Protein AF-A0A3D1TX60-F1 (afdb_monomer)

Sequence (390 aa):
MIEERLTDELNRLFPRTTAQPDWLDVRQRAGHGGRRKTRWVGVAAAVGALAVGVLGLWPSRSSFTDQALAAIGRGRWIEVEVSTAAPTLVIDIATRRSRAVPSKTAVAYDSEEQLGYSWTPGRRDVVAGTGPEPALAGFISGYRAALAQGSSYIVGHVTVRQHVATLLRFRQGAQMYQEVAVDDRTHRPLWFRMVTTTGPGRRFNVLRIATTAFKPKIPRPLPASAYISGKETTLKSVHRSAIAAGVGGTAVWLGDEFHGLTLRAAEIDRVTKVRLRGFVPLAHGRGAELRYGGAGGWLDISEETRPYAYEFFAYPGRPVTGFDAVTPIPEVGQFLLSCSTCGGGSAPQFHPIWEAQMRAHGLFVRIRSWSRTRVIAAAEHLRLLLSSTP

Structure (mmCIF, N/CA/C/O backbone):
data_AF-A0A3D1TX60-F1
#
_entry.id   AF-A0A3D1TX60-F1
#
loop_
_atom_site.group_PDB
_atom_site.id
_atom_site.type_symbol
_atom_site.label_atom_id
_atom_site.label_alt_id
_atom_site.label_comp_id
_atom_site.label_asym_id
_atom_site.label_entity_id
_atom_site.label_seq_id
_atom_site.pdbx_PDB_ins_code
_atom_site.Cartn_x
_atom_site.Cartn_y
_atom_site.Cartn_z
_atom_site.occupancy
_atom_site.B_iso_or_equiv
_atom_site.auth_seq_id
_atom_site.auth_comp_id
_atom_site.auth_asym_id
_atom_site.auth_atom_id
_atom_site.pdbx_PDB_model_num
ATOM 1 N N . MET A 1 1 ? -29.793 6.272 -13.798 1.00 49.41 1 MET A N 1
ATOM 2 C CA . MET A 1 1 ? -30.454 4.946 -13.731 1.00 49.41 1 MET A CA 1
ATOM 3 C C . MET A 1 1 ? -29.989 4.089 -12.547 1.00 49.41 1 MET A C 1
ATOM 5 O O . MET A 1 1 ? -30.849 3.607 -11.831 1.00 49.41 1 MET A O 1
ATOM 9 N N . ILE A 1 2 ? -28.684 3.883 -12.292 1.00 38.53 2 ILE A N 1
ATOM 10 C CA . ILE A 1 2 ? -28.223 3.096 -11.118 1.00 38.53 2 ILE A CA 1
ATOM 11 C C . ILE A 1 2 ? -28.329 3.894 -9.806 1.00 38.53 2 ILE A C 1
ATOM 13 O O . ILE A 1 2 ? -28.815 3.352 -8.822 1.00 38.53 2 ILE A O 1
ATOM 17 N N . GLU A 1 3 ? -27.936 5.172 -9.794 1.00 40.16 3 GLU A N 1
ATOM 18 C CA . GLU A 1 3 ? -28.022 6.032 -8.594 1.00 40.16 3 GLU A CA 1
ATOM 19 C C . GLU A 1 3 ? -29.458 6.269 -8.121 1.00 40.16 3 GLU A C 1
ATOM 21 O O . GLU A 1 3 ? -29.730 6.231 -6.927 1.00 40.16 3 GLU A O 1
ATOM 26 N N . GLU A 1 4 ? -30.382 6.456 -9.059 1.00 49.97 4 GLU A N 1
ATOM 27 C CA . GLU A 1 4 ? -31.805 6.687 -8.789 1.00 49.97 4 GLU A CA 1
ATOM 28 C C . GLU A 1 4 ? -32.438 5.450 -8.133 1.00 49.97 4 GLU A C 1
ATOM 30 O O . GLU A 1 4 ? -33.047 5.537 -7.074 1.00 49.97 4 GLU A O 1
ATOM 35 N N . ARG A 1 5 ? -32.130 4.259 -8.663 1.00 51.53 5 ARG A N 1
ATOM 36 C CA . ARG A 1 5 ? -32.589 2.977 -8.110 1.00 51.53 5 ARG A CA 1
ATOM 37 C C . ARG A 1 5 ? -31.924 2.624 -6.774 1.00 51.53 5 ARG A C 1
ATOM 39 O O . ARG A 1 5 ? -32.529 1.947 -5.951 1.00 51.53 5 ARG A O 1
ATOM 46 N N . LEU A 1 6 ? -30.679 3.064 -6.566 1.00 45.22 6 LEU A N 1
ATOM 47 C CA . LEU A 1 6 ? -29.969 2.929 -5.292 1.00 45.22 6 LEU A CA 1
ATOM 48 C C . LEU A 1 6 ? -30.608 3.826 -4.224 1.00 45.22 6 LEU A C 1
ATOM 50 O O . LEU A 1 6 ? -30.797 3.393 -3.093 1.00 45.22 6 LEU A O 1
ATOM 54 N N . THR A 1 7 ? -30.956 5.055 -4.603 1.00 52.69 7 THR A N 1
ATOM 55 C CA . THR A 1 7 ? -31.605 6.037 -3.729 1.00 52.69 7 THR A CA 1
ATOM 56 C C . THR A 1 7 ? -33.004 5.579 -3.328 1.00 52.69 7 THR A C 1
ATOM 58 O O . THR A 1 7 ? -33.313 5.589 -2.140 1.00 52.69 7 THR A O 1
ATOM 61 N N . ASP A 1 8 ? -33.810 5.087 -4.272 1.00 63.94 8 ASP A N 1
ATOM 62 C CA . ASP A 1 8 ? -35.155 4.568 -3.991 1.00 63.94 8 ASP A CA 1
ATOM 63 C C . ASP A 1 8 ? -35.135 3.368 -3.043 1.00 63.94 8 ASP A C 1
ATOM 65 O O . ASP A 1 8 ? -35.929 3.301 -2.106 1.00 63.94 8 ASP A O 1
ATOM 69 N N . GLU A 1 9 ? -34.200 2.434 -3.233 1.00 59.84 9 GLU A N 1
ATOM 70 C CA . GLU A 1 9 ? -34.123 1.246 -2.384 1.00 59.84 9 GLU A CA 1
ATOM 71 C C . GLU A 1 9 ? -33.564 1.568 -0.991 1.00 59.84 9 GLU A C 1
ATOM 73 O O . GLU A 1 9 ? -34.022 1.007 0.005 1.00 59.84 9 GLU A O 1
ATOM 78 N N . LEU A 1 10 ? -32.638 2.530 -0.893 1.00 49.19 10 LEU A N 1
ATOM 79 C CA . LEU A 1 10 ? -32.199 3.077 0.391 1.00 49.19 10 LEU A CA 1
ATOM 80 C C . LEU A 1 10 ? -33.339 3.811 1.110 1.00 49.19 10 LEU A C 1
ATOM 82 O O . LEU A 1 10 ? -33.499 3.621 2.310 1.00 49.19 10 LEU A O 1
ATOM 86 N N . ASN A 1 11 ? -34.166 4.577 0.397 1.00 57.78 11 ASN A N 1
ATOM 87 C CA . ASN A 1 11 ? -35.322 5.274 0.969 1.00 57.78 11 ASN A CA 1
ATOM 88 C C . ASN A 1 11 ? -36.444 4.309 1.384 1.00 57.78 11 ASN A C 1
ATOM 90 O O . ASN A 1 11 ? -37.101 4.537 2.396 1.00 57.78 11 ASN A O 1
ATOM 94 N N . ARG A 1 12 ? -36.649 3.212 0.641 1.00 71.88 12 ARG A N 1
ATOM 95 C CA . ARG A 1 12 ? -37.610 2.151 0.986 1.00 71.88 12 ARG A CA 1
ATOM 96 C C . ARG A 1 12 ? -37.201 1.402 2.250 1.00 71.88 12 ARG A C 1
ATOM 98 O O . ARG A 1 12 ? -38.050 1.079 3.075 1.00 71.88 12 ARG A O 1
ATOM 105 N N . LEU A 1 13 ? -35.910 1.101 2.381 1.00 47.25 13 LEU A N 1
ATOM 106 C CA . LEU A 1 13 ? -35.360 0.390 3.535 1.00 47.25 13 LEU A CA 1
ATOM 107 C C . LEU A 1 13 ? -35.167 1.311 4.752 1.00 47.25 13 LEU A C 1
ATOM 109 O O . LEU A 1 13 ? -35.216 0.825 5.880 1.00 47.25 13 LEU A O 1
ATOM 113 N N . PHE A 1 14 ? -34.979 2.618 4.528 1.00 43.09 14 PHE A N 1
ATOM 114 C CA . PHE A 1 14 ? -34.674 3.618 5.555 1.00 43.09 14 PHE A CA 1
ATOM 115 C C . PHE A 1 14 ? -35.350 4.971 5.234 1.00 43.09 14 PHE A C 1
ATOM 117 O O . PHE A 1 14 ? -34.676 5.902 4.778 1.00 43.09 14 PHE A O 1
ATOM 124 N N . PRO A 1 15 ? -36.674 5.118 5.441 1.00 46.31 15 PRO A N 1
ATOM 125 C CA . PRO A 1 15 ? -37.386 6.342 5.086 1.00 46.31 15 PRO A CA 1
ATOM 126 C C . PRO A 1 15 ? -36.877 7.525 5.918 1.00 46.31 15 PRO A C 1
ATOM 128 O O . PRO A 1 15 ? -37.074 7.591 7.131 1.00 46.31 15 PRO A O 1
ATOM 131 N N . ARG A 1 16 ? -36.198 8.470 5.259 1.00 43.03 16 ARG A N 1
ATOM 132 C CA . ARG A 1 16 ? -35.749 9.730 5.864 1.00 43.03 16 ARG A CA 1
ATOM 133 C C . ARG A 1 16 ? -36.830 10.797 5.724 1.00 43.03 16 ARG A C 1
ATOM 135 O O . ARG A 1 16 ? -37.268 11.096 4.618 1.00 43.03 16 ARG A O 1
ATOM 142 N N . THR A 1 17 ? -37.199 11.436 6.827 1.00 54.81 17 THR A N 1
ATOM 143 C CA . THR A 1 17 ? -37.969 12.685 6.838 1.00 54.81 17 THR A CA 1
ATOM 144 C C . THR A 1 17 ? -37.021 13.861 6.614 1.00 54.81 17 THR A C 1
ATOM 146 O O . THR A 1 17 ? -36.320 14.262 7.536 1.00 54.81 17 THR A O 1
ATOM 149 N N . THR A 1 18 ? -36.992 14.440 5.411 1.00 46.69 18 THR A N 1
ATOM 150 C CA . THR A 1 18 ? -36.389 15.768 5.177 1.00 46.69 18 THR A CA 1
ATOM 151 C C . THR A 1 18 ? -36.983 16.440 3.941 1.00 46.69 18 THR A C 1
ATOM 153 O O . THR A 1 18 ? -37.036 15.828 2.878 1.00 46.69 18 THR A O 1
ATOM 156 N N . ALA A 1 19 ? -37.355 17.718 4.069 1.00 44.81 19 ALA A N 1
ATOM 157 C CA . ALA A 1 19 ? -37.564 18.621 2.939 1.00 44.81 19 ALA A CA 1
ATOM 158 C C . ALA A 1 19 ? -36.234 18.834 2.186 1.00 44.81 19 ALA A C 1
ATOM 160 O O . ALA A 1 19 ? -35.201 19.071 2.817 1.00 44.81 19 ALA A O 1
ATOM 161 N N . GLN A 1 20 ? -36.256 18.725 0.852 1.00 34.94 20 GLN A N 1
ATOM 162 C CA . GLN A 1 20 ? -35.093 18.866 -0.037 1.00 34.94 20 GLN A CA 1
ATOM 163 C C . GLN A 1 20 ? -35.188 20.156 -0.886 1.00 34.94 20 GLN A C 1
ATOM 165 O O . GLN A 1 20 ? -36.302 20.571 -1.205 1.00 34.94 20 GLN A O 1
ATOM 170 N N . PRO A 1 21 ? -34.057 20.778 -1.282 1.00 44.22 21 PRO A N 1
ATOM 171 C CA . PRO A 1 21 ? -34.028 21.971 -2.132 1.00 44.22 21 PRO A CA 1
ATOM 172 C C . PRO A 1 21 ? -34.217 21.656 -3.626 1.00 44.22 21 PRO A C 1
ATOM 174 O O . PRO A 1 21 ? -33.964 20.538 -4.077 1.00 44.22 21 PRO A O 1
ATOM 177 N N . ASP A 1 22 ? -34.623 22.679 -4.383 1.00 61.81 22 ASP A N 1
ATOM 178 C CA . ASP A 1 22 ? -35.027 22.606 -5.791 1.00 61.81 22 ASP A CA 1
ATOM 179 C C . ASP A 1 22 ? -33.840 22.529 -6.776 1.00 61.81 22 ASP A C 1
ATOM 181 O O . ASP A 1 22 ? -33.067 23.470 -6.969 1.00 61.81 22 ASP A O 1
ATOM 185 N N . TRP A 1 23 ? -33.726 21.378 -7.437 1.00 48.12 23 TRP A N 1
ATOM 186 C CA . TRP A 1 23 ? -32.684 21.039 -8.407 1.00 48.12 23 TRP A CA 1
ATOM 187 C C . TRP A 1 23 ? -32.897 21.643 -9.807 1.00 48.12 23 TRP A C 1
ATOM 189 O O . TRP A 1 23 ? -31.991 21.559 -10.646 1.00 48.12 23 TRP A O 1
ATOM 199 N N . LEU A 1 24 ? -34.050 22.266 -10.082 1.00 52.69 24 LEU A N 1
ATOM 200 C CA . LEU A 1 24 ? -34.294 22.961 -11.353 1.00 52.69 24 LEU A CA 1
ATOM 201 C C . LEU A 1 24 ? -33.390 24.188 -11.520 1.00 52.69 24 LEU A C 1
ATOM 203 O O . LEU A 1 24 ? -32.867 24.414 -12.614 1.00 52.69 24 LEU A O 1
ATOM 207 N N . ASP A 1 25 ? -33.125 24.911 -10.433 1.00 51.34 25 ASP A N 1
ATOM 208 C CA . ASP A 1 25 ? -32.293 26.120 -10.443 1.00 51.34 25 ASP A CA 1
ATOM 209 C C . ASP A 1 25 ? -30.806 25.806 -10.721 1.00 51.34 25 ASP A C 1
ATOM 211 O O . ASP A 1 25 ? -30.090 26.543 -11.402 1.00 51.34 25 ASP A O 1
ATOM 215 N N . VAL A 1 26 ? -30.342 24.628 -10.292 1.00 48.81 26 VAL A N 1
ATOM 216 C CA . VAL A 1 26 ? -28.970 24.157 -10.549 1.00 48.81 26 VAL A CA 1
ATOM 217 C C . VAL A 1 26 ? -28.769 23.792 -12.026 1.00 48.81 26 VAL A C 1
ATOM 219 O O . VAL A 1 26 ? -27.695 24.024 -12.586 1.00 48.81 26 VAL A O 1
ATOM 222 N N . ARG A 1 27 ? -29.800 23.262 -12.700 1.00 47.72 27 ARG A N 1
ATOM 223 C CA . ARG A 1 27 ? -29.710 22.853 -14.114 1.00 47.72 27 ARG A CA 1
ATOM 224 C C . ARG A 1 27 ? -29.672 24.026 -15.087 1.00 47.72 27 ARG A C 1
ATOM 226 O O . ARG A 1 27 ? -29.014 23.918 -16.121 1.00 47.72 27 ARG A O 1
ATOM 233 N N . GLN A 1 28 ? -30.327 25.141 -14.773 1.00 52.56 28 GLN A N 1
ATOM 234 C CA . GLN A 1 28 ? -30.367 26.292 -15.681 1.00 52.56 28 GLN A CA 1
ATOM 235 C C . GLN A 1 28 ? -29.011 27.005 -15.803 1.00 52.56 28 GLN A C 1
ATOM 237 O O . GLN A 1 28 ? -28.699 27.556 -16.857 1.00 52.56 28 GLN A O 1
ATOM 242 N N . ARG A 1 29 ? -28.145 26.916 -14.785 1.00 48.53 29 ARG A N 1
ATOM 243 C CA . ARG A 1 29 ? -26.836 27.596 -14.782 1.00 48.53 29 ARG A CA 1
ATOM 244 C C . ARG A 1 29 ? -25.736 26.869 -15.565 1.00 48.53 29 ARG A C 1
ATOM 246 O O . ARG A 1 29 ? -24.713 27.472 -15.866 1.00 48.53 29 ARG A O 1
ATOM 253 N N . ALA A 1 30 ? -25.933 25.602 -15.934 1.00 45.53 30 ALA A N 1
ATOM 254 C CA . ALA A 1 30 ? -24.904 24.788 -16.594 1.00 45.53 30 ALA A CA 1
ATOM 255 C C . ALA A 1 30 ? -24.990 24.773 -18.139 1.00 45.53 30 ALA A C 1
ATOM 257 O O . ALA A 1 30 ? -24.188 24.112 -18.795 1.00 45.53 30 ALA A O 1
ATOM 258 N N . GLY A 1 31 ? -25.964 25.468 -18.738 1.00 39.09 31 GLY A N 1
ATOM 259 C CA . GLY A 1 31 ? -26.365 25.240 -20.130 1.00 39.09 31 GLY A CA 1
ATOM 260 C C . GLY A 1 31 ? -25.805 26.165 -21.216 1.00 39.09 31 GLY A C 1
ATOM 261 O O . GLY A 1 31 ? -26.221 25.999 -22.361 1.00 39.09 31 GLY A O 1
ATOM 262 N N . HIS A 1 32 ? -24.951 27.159 -20.946 1.00 44.47 32 HIS A N 1
ATOM 263 C CA . HIS A 1 32 ? -24.552 28.148 -21.971 1.00 44.47 32 HIS A CA 1
ATOM 264 C C . HIS A 1 32 ? -23.027 28.312 -22.090 1.00 44.47 32 HIS A C 1
ATOM 266 O O . HIS A 1 32 ? -22.389 28.924 -21.242 1.00 44.47 32 HIS A O 1
ATOM 272 N N . GLY A 1 33 ? -22.448 27.791 -23.184 1.00 35.88 33 GLY A N 1
ATOM 273 C CA . GLY A 1 33 ? -21.010 27.893 -23.473 1.00 35.88 33 GLY A CA 1
ATOM 274 C C . GLY A 1 33 ? -20.575 27.424 -24.874 1.00 35.88 33 GLY A C 1
ATOM 275 O O . GLY A 1 33 ? -19.874 26.432 -25.001 1.00 35.88 33 GLY A O 1
ATOM 276 N N . GLY A 1 34 ? -21.015 28.138 -25.918 1.00 35.62 34 GLY A N 1
ATOM 277 C CA . GLY A 1 34 ? -20.266 28.485 -27.147 1.00 35.62 34 GLY A CA 1
ATOM 278 C C . GLY A 1 34 ? -19.514 27.432 -27.990 1.00 35.62 34 GLY A C 1
ATOM 279 O O . GLY A 1 34 ? -18.376 27.074 -27.708 1.00 35.62 34 GLY A O 1
ATOM 280 N N . ARG A 1 35 ? -20.072 27.113 -29.170 1.00 42.22 35 ARG A N 1
ATOM 281 C CA . ARG A 1 35 ? -19.381 26.538 -30.349 1.00 42.22 35 ARG A CA 1
ATOM 282 C C . ARG A 1 35 ? -18.353 27.522 -30.945 1.00 42.22 35 ARG A C 1
ATOM 284 O O . ARG A 1 35 ? -18.724 28.642 -31.285 1.00 42.22 35 ARG A O 1
ATOM 291 N N . ARG A 1 36 ? -17.138 27.059 -31.271 1.00 38.28 36 ARG A N 1
ATOM 292 C CA . ARG A 1 36 ? -16.284 27.671 -32.314 1.00 38.28 36 ARG A CA 1
ATOM 293 C C . ARG A 1 36 ? -15.752 26.593 -33.265 1.00 38.28 36 ARG A C 1
ATOM 295 O O . ARG A 1 36 ? -15.108 25.643 -32.840 1.00 38.28 36 ARG A O 1
ATOM 302 N N . LYS A 1 37 ? -16.078 26.741 -34.554 1.00 44.62 37 LYS A N 1
ATOM 303 C CA . LYS A 1 37 ? -15.535 25.972 -35.683 1.00 44.62 37 LYS A CA 1
ATOM 304 C C . LYS A 1 37 ? -14.324 26.718 -36.243 1.00 44.62 37 LYS A C 1
ATOM 306 O O . LYS A 1 37 ? -14.440 27.918 -36.471 1.00 44.62 37 LYS A O 1
ATOM 311 N N . THR A 1 38 ? -13.268 26.002 -36.613 1.00 35.53 38 THR A N 1
ATOM 312 C CA . THR A 1 38 ? -12.289 26.473 -37.604 1.00 35.53 38 THR A CA 1
ATOM 313 C C . THR A 1 38 ? -11.734 25.287 -38.395 1.00 35.53 38 THR A C 1
ATOM 315 O O . THR A 1 38 ? -11.336 24.274 -37.831 1.00 35.53 38 THR A O 1
ATOM 318 N N . ARG A 1 39 ? -11.794 25.422 -39.725 1.00 42.75 39 ARG A N 1
ATOM 319 C CA . ARG A 1 39 ? -11.274 24.533 -40.778 1.00 42.75 39 ARG A CA 1
ATOM 320 C C . ARG A 1 39 ? -9.879 25.006 -41.199 1.00 42.75 39 ARG A C 1
ATOM 322 O O . ARG A 1 39 ? -9.751 26.213 -41.327 1.00 42.75 39 ARG A O 1
ATOM 329 N N . TRP A 1 40 ? -8.959 24.094 -41.532 1.00 34.53 40 TRP A N 1
ATOM 330 C CA . TRP A 1 40 ? -7.805 24.240 -42.459 1.00 34.53 40 TRP A CA 1
ATOM 331 C C . TRP A 1 40 ? -7.407 22.796 -42.881 1.00 34.53 40 TRP A C 1
ATOM 333 O O . TRP A 1 40 ? -7.256 21.958 -41.998 1.00 34.53 40 TRP A O 1
ATOM 343 N N . VAL A 1 41 ? -7.589 22.323 -44.131 1.00 37.97 41 VAL A N 1
ATOM 344 C CA . VAL A 1 41 ? -6.694 22.385 -45.328 1.00 37.97 41 VAL A CA 1
ATOM 345 C C . VAL A 1 41 ? -5.224 22.115 -44.944 1.00 37.97 41 VAL A C 1
ATOM 347 O O . VAL A 1 41 ? -4.698 22.862 -44.137 1.00 37.97 41 VAL A O 1
ATOM 350 N N . GLY A 1 42 ? -4.465 21.104 -45.388 1.00 40.19 42 GLY A N 1
ATOM 351 C CA . GLY A 1 42 ? -4.524 20.200 -46.538 1.00 40.19 42 GLY A CA 1
ATOM 352 C C . GLY A 1 42 ? -3.328 20.468 -47.466 1.00 40.19 42 GLY A C 1
ATOM 353 O O . GLY A 1 42 ? -3.469 21.327 -48.322 1.00 40.19 42 GLY A O 1
ATOM 354 N N . VAL A 1 43 ? -2.190 19.763 -47.321 1.00 36.94 43 VAL A N 1
ATOM 355 C CA . VAL A 1 43 ? -1.119 19.661 -48.348 1.00 36.94 43 VAL A CA 1
ATOM 356 C C . VAL A 1 43 ? -0.392 18.315 -48.226 1.00 36.94 43 VAL A C 1
ATOM 358 O O . VAL A 1 43 ? 0.077 17.946 -47.152 1.00 36.94 43 VAL A O 1
ATOM 361 N N . ALA A 1 44 ? -0.294 17.609 -49.353 1.00 42.44 44 ALA A N 1
ATOM 362 C CA . ALA A 1 44 ? 0.550 16.444 -49.590 1.00 42.44 44 ALA A CA 1
ATOM 363 C C . ALA A 1 44 ? 1.807 16.866 -50.369 1.00 42.44 44 ALA A C 1
ATOM 365 O O . ALA A 1 44 ? 1.718 17.734 -51.236 1.00 42.44 44 ALA A O 1
ATOM 366 N N . ALA A 1 45 ? 2.944 16.216 -50.119 1.00 38.69 45 ALA A N 1
ATOM 367 C CA . ALA A 1 45 ? 4.081 16.203 -51.037 1.00 38.69 45 ALA A CA 1
ATOM 368 C C . ALA A 1 45 ? 4.888 14.909 -50.850 1.00 38.69 45 ALA A C 1
ATOM 370 O O . ALA A 1 45 ? 5.259 14.551 -49.734 1.00 38.69 45 ALA A O 1
ATOM 371 N N . ALA A 1 46 ? 5.129 14.220 -51.963 1.00 44.28 46 ALA A N 1
ATOM 372 C CA . ALA A 1 46 ? 5.931 13.014 -52.094 1.00 44.28 46 ALA A CA 1
ATOM 373 C C . ALA A 1 46 ? 7.143 13.315 -52.986 1.00 44.28 46 ALA A C 1
ATOM 375 O O . ALA A 1 46 ? 6.937 13.829 -54.078 1.00 44.28 46 ALA A O 1
ATOM 376 N N . VAL A 1 47 ? 8.353 12.963 -52.539 1.00 39.91 47 VAL A N 1
ATOM 377 C CA . VAL A 1 47 ? 9.623 12.740 -53.281 1.00 39.91 47 VAL A CA 1
ATOM 378 C C . VAL A 1 47 ? 10.519 11.997 -52.262 1.00 39.91 47 VAL A C 1
ATOM 380 O O . VAL A 1 47 ? 10.506 12.384 -51.101 1.00 39.91 47 VAL A O 1
ATOM 383 N N . GLY A 1 48 ? 11.277 10.920 -52.480 1.00 39.09 48 GLY A N 1
ATOM 384 C CA . GLY A 1 48 ? 11.877 10.287 -53.653 1.00 39.09 48 GLY A CA 1
ATOM 385 C C . GLY A 1 48 ? 13.365 9.998 -53.335 1.00 39.09 48 GLY A C 1
ATOM 386 O O . GLY A 1 48 ? 14.024 10.852 -52.757 1.00 39.09 48 GLY A O 1
ATOM 387 N N . ALA 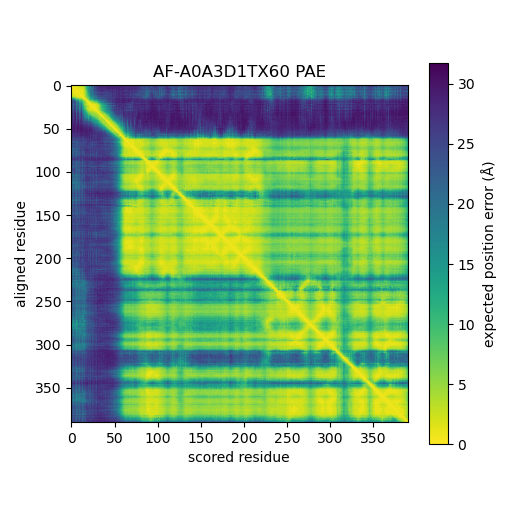A 1 49 ? 13.865 8.827 -53.758 1.00 40.06 49 ALA A N 1
ATOM 388 C CA . ALA A 1 49 ? 15.279 8.421 -53.932 1.00 40.06 49 ALA A CA 1
ATOM 389 C C . ALA A 1 49 ? 16.101 7.792 -52.767 1.00 40.06 49 ALA A C 1
ATOM 391 O O . ALA A 1 49 ? 16.556 8.445 -51.836 1.00 40.06 49 ALA A O 1
ATOM 392 N N . LEU A 1 50 ? 16.338 6.478 -52.927 1.00 44.72 50 LEU A N 1
ATOM 393 C CA . LEU A 1 50 ? 17.638 5.775 -53.000 1.00 44.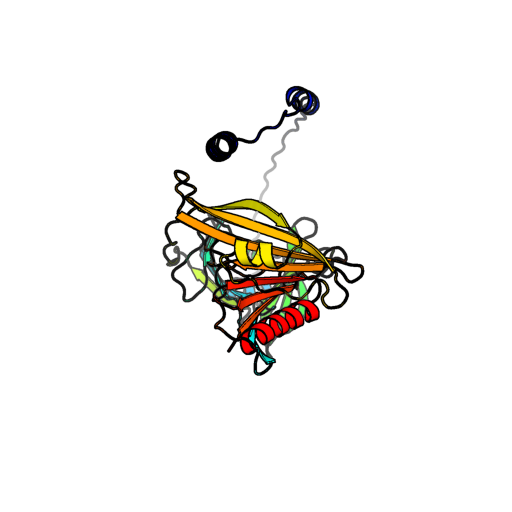72 50 LEU A CA 1
ATOM 394 C C . LEU A 1 50 ? 18.884 6.403 -52.337 1.00 44.72 50 LEU A C 1
ATOM 396 O O . LEU A 1 50 ? 19.434 7.380 -52.836 1.00 44.72 50 LEU A O 1
ATOM 400 N N . ALA A 1 51 ? 19.460 5.674 -51.372 1.00 41.31 51 ALA A N 1
ATOM 401 C CA . ALA A 1 51 ? 20.904 5.650 -51.131 1.00 41.31 51 ALA A CA 1
ATOM 402 C C . ALA A 1 51 ? 21.371 4.219 -50.803 1.00 41.31 51 ALA A C 1
ATOM 404 O O . ALA A 1 51 ? 20.923 3.589 -49.846 1.00 41.31 51 ALA A O 1
ATOM 405 N N . VAL A 1 52 ? 22.260 3.720 -51.659 1.00 46.69 52 VAL A N 1
ATOM 406 C CA . VAL A 1 52 ? 22.994 2.455 -51.578 1.00 46.69 52 VAL A CA 1
ATOM 407 C C . VAL A 1 52 ? 24.241 2.647 -50.705 1.00 46.69 52 VAL A C 1
ATOM 409 O O . VAL A 1 52 ? 24.963 3.620 -50.881 1.00 46.69 52 VAL A O 1
ATOM 412 N N . GLY A 1 53 ? 24.522 1.673 -49.834 1.00 46.78 53 GLY A N 1
ATOM 413 C CA . GLY A 1 53 ? 25.882 1.202 -49.542 1.00 46.78 53 GLY A CA 1
ATOM 414 C C . GLY A 1 53 ? 26.811 2.074 -48.690 1.00 46.78 53 GLY A C 1
ATOM 415 O O . GLY A 1 53 ? 27.718 2.706 -49.215 1.00 46.78 53 GLY A O 1
ATOM 416 N N . VAL A 1 54 ? 26.725 1.923 -47.365 1.00 47.81 54 VAL A N 1
ATOM 417 C CA . VAL A 1 54 ? 27.904 1.971 -46.482 1.00 47.81 54 VAL A CA 1
ATOM 418 C C . VAL A 1 54 ? 27.828 0.758 -45.556 1.00 47.81 54 VAL A C 1
ATOM 420 O O . VAL A 1 54 ? 27.183 0.791 -44.511 1.00 47.81 54 VAL A O 1
ATOM 423 N N . LEU A 1 55 ? 28.471 -0.345 -45.952 1.00 45.66 55 LEU A N 1
ATOM 424 C CA . LEU A 1 55 ? 28.779 -1.464 -45.055 1.00 45.66 55 LEU A CA 1
ATOM 425 C C . LEU A 1 55 ? 29.945 -1.045 -44.152 1.00 45.66 55 LEU A C 1
ATOM 427 O O . LEU A 1 55 ? 31.078 -1.499 -44.292 1.00 45.66 55 LEU A O 1
ATOM 431 N N . GLY A 1 56 ? 29.658 -0.118 -43.241 1.00 45.25 56 GLY A N 1
ATOM 432 C CA . GLY A 1 56 ? 30.520 0.178 -42.113 1.00 45.25 56 GLY A CA 1
ATOM 433 C C . GLY A 1 56 ? 30.392 -0.956 -41.108 1.00 45.25 56 GLY A C 1
ATOM 434 O O . GLY A 1 56 ? 29.364 -1.087 -40.448 1.00 45.25 56 GLY A O 1
ATOM 435 N N . LEU A 1 57 ? 31.441 -1.769 -40.994 1.00 50.91 57 LEU A N 1
ATOM 436 C CA . LEU A 1 57 ? 31.719 -2.638 -39.851 1.00 50.91 57 LEU A CA 1
ATOM 437 C C . LEU A 1 57 ? 31.856 -1.770 -38.589 1.00 50.91 57 LEU A C 1
ATOM 439 O O . LEU A 1 57 ? 32.953 -1.494 -38.112 1.00 50.91 57 LEU A O 1
ATOM 443 N N . TRP A 1 58 ? 30.737 -1.273 -38.073 1.00 52.97 58 TRP A N 1
ATOM 444 C CA . TRP A 1 58 ? 30.675 -0.637 -36.771 1.00 52.97 58 TRP A CA 1
ATOM 445 C C . TRP A 1 58 ? 30.238 -1.702 -35.777 1.00 52.97 58 TRP A C 1
ATOM 447 O O . TRP A 1 58 ? 29.127 -2.223 -35.899 1.00 52.97 58 TRP A O 1
ATOM 457 N N . PRO A 1 59 ? 31.057 -2.030 -34.763 1.00 45.75 59 PRO A N 1
ATOM 458 C CA . PRO A 1 59 ? 30.541 -2.675 -33.576 1.00 45.75 59 PRO A CA 1
ATOM 459 C C . PRO A 1 59 ? 29.702 -1.618 -32.853 1.00 45.75 59 PRO A C 1
ATOM 461 O O . PRO A 1 59 ? 30.134 -1.036 -31.859 1.00 45.75 59 PRO A O 1
ATOM 464 N N . SER A 1 60 ? 28.509 -1.319 -33.376 1.00 55.34 60 SER A N 1
ATOM 465 C CA . SER A 1 60 ? 27.490 -0.587 -32.644 1.00 55.34 60 SER A CA 1
ATOM 466 C C . SER A 1 60 ? 27.073 -1.519 -31.522 1.00 55.34 60 SER A C 1
ATOM 468 O O . SER A 1 60 ? 26.160 -2.333 -31.669 1.00 55.34 60 SER A O 1
ATOM 470 N N . ARG A 1 61 ? 27.828 -1.478 -30.419 1.00 65.00 61 ARG A N 1
ATOM 471 C CA . ARG A 1 61 ? 27.407 -2.072 -29.158 1.00 65.00 61 ARG A CA 1
ATOM 472 C C . ARG A 1 61 ? 25.983 -1.579 -28.961 1.00 65.00 61 ARG A C 1
ATOM 474 O O . ARG A 1 61 ? 25.771 -0.367 -28.927 1.00 65.00 61 ARG A O 1
ATOM 481 N N . SER A 1 62 ? 25.031 -2.510 -28.940 1.00 81.81 62 SER A N 1
ATOM 482 C CA . SER A 1 62 ? 23.622 -2.204 -28.705 1.00 81.81 62 SER A CA 1
ATOM 483 C C . SER A 1 62 ? 23.545 -1.223 -27.545 1.00 81.81 62 SER A C 1
ATOM 485 O O . SER A 1 62 ? 24.197 -1.456 -26.519 1.00 81.81 62 SER A O 1
ATOM 487 N N . SER A 1 63 ? 22.829 -0.114 -27.716 1.00 92.75 63 SER A N 1
ATOM 488 C CA . SER A 1 63 ? 22.756 0.901 -26.667 1.00 92.75 63 SER A CA 1
ATOM 489 C C . SER A 1 63 ? 22.218 0.271 -25.376 1.00 92.75 63 SER A C 1
ATOM 491 O O . SER A 1 63 ? 21.543 -0.761 -25.409 1.00 92.75 63 SER A O 1
ATOM 493 N N . PHE A 1 64 ? 22.502 0.867 -24.216 1.00 95.06 64 PHE A N 1
ATOM 494 C CA . PHE A 1 64 ? 21.971 0.359 -22.944 1.00 95.06 64 PHE A CA 1
ATOM 495 C C . PHE A 1 64 ? 20.439 0.207 -22.981 1.00 95.06 64 PHE A C 1
ATOM 497 O O . PHE A 1 64 ? 19.886 -0.770 -22.478 1.00 95.06 64 PHE A O 1
ATOM 504 N N . THR A 1 65 ? 19.751 1.141 -23.642 1.00 94.25 65 THR A N 1
ATOM 505 C CA . THR A 1 65 ? 18.300 1.110 -23.859 1.00 94.25 65 THR A CA 1
ATOM 506 C C . THR A 1 65 ? 17.861 -0.045 -24.756 1.00 94.25 65 THR A C 1
ATOM 508 O O . THR A 1 65 ? 16.854 -0.682 -24.447 1.00 94.25 65 THR A O 1
ATOM 511 N N . ASP A 1 66 ? 18.627 -0.385 -25.799 1.00 94.81 66 ASP A N 1
ATOM 512 C CA . ASP A 1 66 ? 18.341 -1.556 -26.643 1.00 94.81 66 ASP A CA 1
ATOM 513 C C . ASP A 1 66 ? 18.486 -2.858 -25.853 1.00 94.81 66 ASP A C 1
ATOM 515 O O . ASP A 1 66 ? 17.656 -3.760 -25.973 1.00 94.81 66 ASP A O 1
ATOM 519 N N . GLN A 1 67 ? 19.516 -2.945 -25.005 1.00 96.62 67 GLN A N 1
ATOM 520 C CA . GLN A 1 67 ? 19.757 -4.107 -24.149 1.00 96.62 67 GLN A CA 1
ATOM 521 C C . GLN A 1 67 ? 18.667 -4.251 -23.078 1.00 96.62 67 GLN A C 1
ATOM 523 O O . GLN A 1 67 ? 18.159 -5.352 -22.861 1.00 96.62 67 GLN A O 1
ATOM 528 N N . ALA A 1 68 ? 18.229 -3.143 -22.472 1.00 95.81 68 ALA A N 1
ATOM 529 C CA . ALA A 1 68 ? 17.100 -3.127 -21.542 1.00 95.81 68 ALA A CA 1
ATOM 530 C C . ALA A 1 68 ? 15.781 -3.530 -22.219 1.00 95.81 68 ALA A C 1
ATOM 532 O O . ALA A 1 68 ? 15.018 -4.328 -21.673 1.00 95.81 68 ALA A O 1
ATOM 533 N N . LEU A 1 69 ? 15.524 -3.043 -23.438 1.00 95.00 69 LEU A N 1
ATOM 534 C CA . LEU A 1 69 ? 14.346 -3.432 -24.213 1.00 95.00 69 LEU A CA 1
ATOM 535 C C . LEU A 1 69 ? 14.374 -4.926 -24.552 1.00 95.00 69 LEU A C 1
ATOM 537 O O . LEU A 1 69 ? 13.362 -5.618 -24.408 1.00 95.00 69 LEU A O 1
ATOM 541 N N . ALA A 1 70 ? 15.536 -5.434 -24.965 1.00 95.00 70 ALA A N 1
ATOM 542 C CA . ALA A 1 70 ? 15.736 -6.848 -25.250 1.00 95.00 70 ALA A CA 1
ATOM 543 C C . ALA A 1 70 ? 15.530 -7.725 -24.002 1.00 95.00 70 ALA A C 1
ATOM 545 O O . ALA A 1 70 ? 14.914 -8.785 -24.106 1.00 95.00 70 ALA A O 1
ATOM 546 N N . ALA A 1 71 ? 15.970 -7.273 -22.823 1.00 95.19 71 ALA A N 1
ATOM 547 C CA . ALA A 1 71 ? 15.841 -8.012 -21.566 1.00 95.19 71 ALA A CA 1
ATOM 548 C C . ALA A 1 71 ? 14.386 -8.194 -21.093 1.00 95.19 71 ALA A C 1
ATOM 550 O O . ALA A 1 71 ? 14.078 -9.184 -20.427 1.00 95.19 71 ALA A O 1
ATOM 551 N N . ILE A 1 72 ? 13.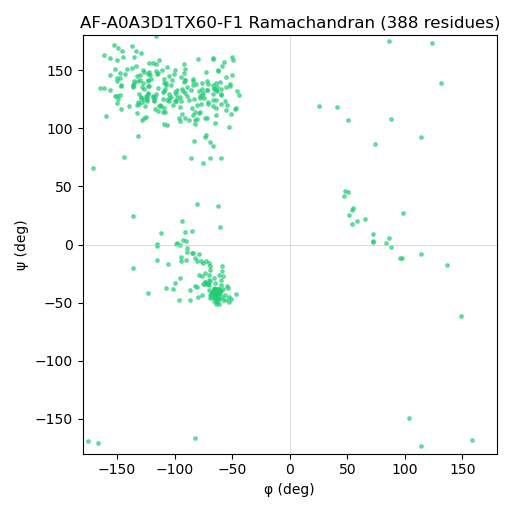489 -7.263 -21.434 1.00 92.94 72 ILE A N 1
ATOM 552 C CA . ILE A 1 72 ? 12.043 -7.368 -21.158 1.00 92.94 72 ILE A CA 1
ATOM 553 C C . ILE A 1 72 ? 11.359 -8.267 -22.199 1.00 92.94 72 ILE A C 1
ATOM 555 O O . ILE A 1 72 ? 10.445 -9.033 -21.880 1.00 92.94 72 ILE A O 1
ATOM 559 N N . GLY A 1 73 ? 11.815 -8.182 -23.449 1.00 92.94 73 GLY A N 1
ATOM 560 C CA . GLY A 1 73 ? 11.247 -8.882 -24.594 1.00 92.94 73 GLY A CA 1
ATOM 561 C C . GLY A 1 73 ? 10.081 -8.135 -25.255 1.00 92.94 73 GLY A C 1
ATOM 562 O O . GLY A 1 73 ? 9.638 -7.070 -24.818 1.00 92.94 73 GLY A O 1
ATOM 563 N N . ARG A 1 74 ? 9.597 -8.701 -26.368 1.00 92.31 74 ARG A N 1
ATOM 564 C CA . ARG A 1 74 ? 8.639 -8.064 -27.294 1.00 92.31 74 ARG A CA 1
ATOM 565 C C . ARG A 1 74 ? 7.252 -8.716 -27.308 1.00 92.31 74 ARG A C 1
ATOM 567 O O . ARG A 1 74 ? 6.452 -8.412 -28.183 1.00 92.31 74 ARG A O 1
ATOM 574 N N . GLY A 1 75 ? 6.964 -9.623 -26.375 1.00 94.44 75 GLY A N 1
ATOM 575 C CA . GLY A 1 75 ? 5.670 -10.312 -26.334 1.00 94.44 75 GLY A CA 1
ATOM 576 C C . GLY A 1 75 ? 4.491 -9.358 -26.103 1.00 94.44 75 GLY A C 1
ATOM 577 O O . GLY A 1 75 ? 4.634 -8.335 -25.429 1.00 94.44 75 GLY A O 1
ATOM 578 N N . ARG A 1 76 ? 3.315 -9.702 -26.640 1.00 94.44 76 ARG A N 1
ATOM 579 C CA . ARG A 1 76 ? 2.059 -8.955 -26.451 1.00 94.44 76 ARG A CA 1
ATOM 580 C C . ARG A 1 76 ? 1.697 -8.796 -24.975 1.00 94.44 76 ARG A C 1
ATOM 582 O O . ARG A 1 76 ? 1.294 -7.713 -24.554 1.00 94.44 76 ARG A O 1
ATOM 589 N N . TRP A 1 77 ? 1.851 -9.860 -24.198 1.00 94.44 77 TRP A N 1
ATOM 590 C CA . TRP A 1 77 ? 1.546 -9.868 -22.777 1.00 94.44 77 TRP A CA 1
ATOM 591 C C . TRP A 1 77 ? 2.792 -9.554 -21.971 1.00 94.44 77 TRP A C 1
ATOM 593 O O . TRP A 1 77 ? 3.852 -10.124 -22.219 1.00 94.44 77 TRP A O 1
ATOM 603 N N . ILE A 1 78 ? 2.656 -8.657 -21.001 1.00 94.31 78 ILE A N 1
ATOM 604 C CA . ILE A 1 78 ? 3.706 -8.311 -20.048 1.00 94.31 78 ILE A CA 1
ATOM 605 C C . ILE A 1 78 ? 3.266 -8.799 -18.673 1.00 94.31 78 ILE A C 1
ATOM 607 O O . ILE A 1 78 ? 2.231 -8.376 -18.159 1.00 94.31 78 ILE A O 1
ATOM 611 N N . GLU A 1 79 ? 4.057 -9.680 -18.074 1.00 94.25 79 GLU A N 1
ATOM 612 C CA . GLU A 1 79 ? 3.872 -10.140 -16.706 1.00 94.25 79 GLU A CA 1
ATOM 613 C C . GLU A 1 79 ? 4.898 -9.486 -15.791 1.00 94.25 79 GLU A C 1
ATOM 615 O O . GLU A 1 79 ? 6.102 -9.600 -16.025 1.00 94.25 79 GLU A O 1
ATOM 620 N N . VAL A 1 80 ? 4.435 -8.843 -14.724 1.00 94.88 80 VAL A N 1
ATOM 621 C CA . VAL A 1 80 ? 5.291 -8.205 -13.723 1.00 94.88 80 VAL A CA 1
ATOM 622 C C . VAL A 1 80 ? 4.875 -8.660 -12.335 1.00 94.88 80 VAL A C 1
ATOM 624 O O . VAL A 1 80 ? 3.719 -8.511 -11.965 1.00 94.88 80 VAL A O 1
ATOM 627 N N . GLU A 1 81 ? 5.814 -9.173 -11.546 1.00 94.44 81 GLU A N 1
ATOM 628 C CA . GLU A 1 81 ? 5.655 -9.344 -10.101 1.00 94.44 81 GLU A CA 1
ATOM 629 C C . GLU A 1 81 ? 6.475 -8.268 -9.397 1.00 94.44 81 GLU A C 1
ATOM 631 O O . GLU A 1 81 ? 7.685 -8.160 -9.611 1.00 94.44 81 GLU A O 1
ATOM 636 N N . VAL A 1 82 ? 5.824 -7.477 -8.551 1.00 93.31 82 VAL A N 1
ATOM 637 C CA . VAL A 1 82 ? 6.452 -6.424 -7.754 1.00 93.31 82 VAL A CA 1
ATOM 638 C C . VAL A 1 82 ? 6.205 -6.632 -6.272 1.00 93.31 82 VAL A C 1
ATOM 640 O O . VAL A 1 82 ? 5.215 -7.244 -5.875 1.00 93.31 82 VAL A O 1
ATOM 643 N N . SER A 1 83 ? 7.086 -6.075 -5.446 1.00 90.50 83 SER A N 1
ATOM 644 C CA . SER A 1 83 ? 6.799 -5.828 -4.038 1.00 90.50 83 SER A CA 1
ATOM 645 C C . SER A 1 83 ? 6.931 -4.358 -3.676 1.00 90.50 83 SER A C 1
ATOM 647 O O . SER A 1 83 ? 7.787 -3.645 -4.202 1.00 90.50 83 SER A O 1
ATOM 649 N N . THR A 1 84 ? 6.098 -3.881 -2.757 1.00 83.50 84 THR A N 1
ATOM 650 C CA . THR A 1 84 ? 6.233 -2.518 -2.235 1.00 83.50 84 THR A CA 1
ATOM 651 C C . THR A 1 84 ? 7.452 -2.418 -1.318 1.00 83.50 84 THR A C 1
ATOM 653 O O . THR A 1 84 ? 7.760 -3.329 -0.550 1.00 83.50 84 THR A O 1
ATOM 656 N N . ALA A 1 85 ? 8.180 -1.301 -1.405 1.00 71.94 85 ALA A N 1
ATOM 657 C CA . ALA A 1 85 ? 9.333 -1.061 -0.538 1.00 71.94 85 ALA A CA 1
ATOM 658 C C . ALA A 1 85 ? 8.942 -0.655 0.891 1.00 71.94 85 ALA A C 1
ATOM 660 O O . ALA A 1 85 ? 9.721 -0.895 1.807 1.00 71.94 85 ALA A O 1
ATOM 661 N N . ALA A 1 86 ? 7.766 -0.046 1.084 1.00 70.56 86 ALA A N 1
ATOM 662 C CA . ALA A 1 86 ? 7.225 0.254 2.406 1.00 70.56 86 ALA A CA 1
ATOM 663 C C . ALA A 1 86 ? 6.534 -1.008 2.946 1.00 70.56 86 ALA A C 1
ATOM 665 O O . ALA A 1 86 ? 5.484 -1.383 2.412 1.00 70.56 86 ALA A O 1
ATOM 666 N N . PRO A 1 87 ? 7.119 -1.699 3.939 1.00 71.94 87 PRO A N 1
ATOM 667 C CA . PRO A 1 87 ? 6.527 -2.921 4.440 1.00 71.94 87 PRO A CA 1
ATOM 668 C C . PRO A 1 87 ? 5.330 -2.589 5.326 1.00 71.94 87 PRO A C 1
ATOM 670 O O . PRO A 1 87 ? 5.404 -1.711 6.187 1.00 71.94 87 PRO A O 1
ATOM 673 N N . THR A 1 88 ? 4.260 -3.361 5.182 1.00 83.81 88 THR A N 1
ATOM 674 C CA . THR A 1 88 ? 3.373 -3.591 6.317 1.00 83.81 88 THR A CA 1
ATOM 675 C C . THR A 1 88 ? 4.187 -4.323 7.378 1.00 83.81 88 THR A C 1
ATOM 677 O O . THR A 1 88 ? 4.906 -5.272 7.069 1.00 83.81 88 THR A O 1
ATOM 680 N N . LEU A 1 89 ? 4.128 -3.880 8.625 1.00 90.94 89 LEU A N 1
ATOM 681 C CA . LEU A 1 89 ? 4.812 -4.537 9.732 1.00 90.94 89 LEU A CA 1
ATOM 682 C C . LEU A 1 89 ? 3.805 -5.387 10.494 1.00 90.94 89 LEU A C 1
ATOM 684 O O . LEU A 1 89 ? 2.752 -4.890 10.862 1.00 90.94 89 LEU A O 1
ATOM 688 N N . VAL A 1 90 ? 4.135 -6.642 10.774 1.00 91.88 90 VAL A N 1
ATOM 689 C CA . VAL A 1 90 ? 3.497 -7.389 11.864 1.00 91.88 90 VAL A CA 1
ATOM 690 C C . VAL A 1 90 ? 4.294 -7.082 13.118 1.00 91.88 90 VAL A C 1
ATOM 692 O O . VAL A 1 90 ? 5.509 -7.282 13.128 1.00 91.88 90 VAL A O 1
ATOM 695 N N . ILE A 1 91 ? 3.632 -6.584 14.153 1.00 94.06 91 ILE A N 1
ATOM 696 C CA . ILE A 1 91 ? 4.237 -6.291 15.446 1.00 94.06 91 ILE A CA 1
ATOM 697 C C . ILE A 1 91 ? 3.633 -7.243 16.469 1.00 94.06 91 ILE A C 1
ATOM 699 O O . ILE A 1 91 ? 2.421 -7.253 16.685 1.00 94.06 91 ILE A O 1
ATOM 703 N N . ASP A 1 92 ? 4.490 -8.051 17.083 1.00 94.81 92 ASP A N 1
ATOM 704 C CA . ASP A 1 92 ? 4.133 -8.843 18.250 1.00 94.81 92 ASP A CA 1
ATOM 705 C C . ASP A 1 92 ? 4.109 -7.923 19.472 1.00 94.81 92 ASP A C 1
ATOM 707 O O . ASP A 1 92 ? 5.106 -7.274 19.794 1.00 94.81 92 ASP A O 1
ATOM 711 N N . ILE A 1 93 ? 2.960 -7.834 20.140 1.00 90.25 93 ILE A N 1
ATOM 712 C CA . ILE A 1 93 ? 2.764 -6.844 21.201 1.00 90.25 93 ILE A CA 1
ATOM 713 C C . ILE A 1 93 ? 3.526 -7.233 22.474 1.00 90.25 93 ILE A C 1
ATOM 715 O O . ILE A 1 93 ? 3.984 -6.354 23.196 1.00 90.25 93 ILE A O 1
ATOM 719 N N . ALA A 1 94 ? 3.683 -8.532 22.762 1.00 89.69 94 ALA A N 1
ATOM 720 C CA . ALA A 1 94 ? 4.364 -8.982 23.981 1.00 89.69 94 ALA A CA 1
ATOM 721 C C . ALA A 1 94 ? 5.859 -8.674 23.913 1.00 89.69 94 ALA A C 1
ATOM 723 O O . ALA A 1 94 ? 6.453 -8.179 24.864 1.00 89.69 94 ALA A O 1
ATOM 724 N N . THR A 1 95 ? 6.461 -8.994 22.774 1.00 93.44 95 THR A N 1
ATOM 725 C CA . THR A 1 95 ? 7.906 -8.921 22.570 1.00 93.44 95 THR A CA 1
ATOM 726 C C . THR A 1 95 ? 8.348 -7.601 21.949 1.00 93.44 95 THR A C 1
ATOM 728 O O . THR A 1 95 ? 9.549 -7.347 21.862 1.00 93.44 95 THR A O 1
ATOM 731 N N . ARG A 1 96 ? 7.400 -6.785 21.463 1.00 92.31 96 ARG A N 1
ATOM 732 C CA . ARG A 1 96 ? 7.631 -5.587 20.635 1.00 92.31 96 ARG A CA 1
ATOM 733 C C . ARG A 1 96 ? 8.477 -5.855 19.389 1.00 92.31 96 ARG A C 1
ATOM 735 O O . ARG A 1 96 ? 9.012 -4.931 18.772 1.00 92.31 96 ARG A O 1
ATOM 742 N N . ARG A 1 97 ? 8.611 -7.121 18.988 1.00 94.81 97 ARG A N 1
ATOM 743 C CA . ARG A 1 97 ? 9.346 -7.489 17.781 1.00 94.81 97 ARG A CA 1
ATOM 744 C C . ARG A 1 97 ? 8.483 -7.177 16.574 1.00 94.81 97 ARG A C 1
ATOM 746 O O . ARG A 1 97 ? 7.304 -7.516 16.528 1.00 94.81 97 ARG A O 1
ATOM 753 N N . SER A 1 98 ? 9.094 -6.540 15.583 1.00 92.88 98 SER A N 1
ATOM 754 C CA . SER A 1 98 ? 8.445 -6.251 14.311 1.00 92.88 98 SER A CA 1
ATOM 755 C C . SER A 1 98 ? 9.034 -7.115 13.205 1.00 92.88 98 SER A C 1
ATOM 757 O O . SER A 1 98 ? 10.238 -7.376 13.173 1.00 92.88 98 SER A O 1
ATOM 759 N N . ARG A 1 99 ? 8.179 -7.558 12.286 1.00 91.19 99 ARG A N 1
ATOM 760 C CA . ARG A 1 99 ? 8.567 -8.270 11.071 1.00 91.19 99 ARG A CA 1
ATOM 761 C C . ARG A 1 99 ? 7.905 -7.611 9.874 1.00 91.19 99 ARG A C 1
ATOM 763 O O . ARG A 1 99 ? 6.687 -7.464 9.834 1.00 91.19 99 ARG A O 1
ATOM 770 N N . ALA A 1 100 ? 8.708 -7.259 8.878 1.00 87.56 100 ALA A N 1
ATOM 771 C CA . ALA A 1 100 ? 8.200 -6.787 7.600 1.00 87.56 100 ALA A CA 1
ATOM 772 C C . ALA A 1 100 ? 7.452 -7.906 6.862 1.00 87.56 100 ALA A C 1
ATOM 774 O O . ALA A 1 100 ? 7.982 -9.001 6.671 1.00 87.56 100 ALA A O 1
ATOM 775 N N . VAL A 1 101 ? 6.235 -7.607 6.417 1.00 83.31 101 VAL A N 1
ATOM 776 C CA . VAL A 1 101 ? 5.447 -8.426 5.499 1.00 83.31 101 VAL A CA 1
ATOM 777 C C . VAL A 1 101 ? 5.454 -7.715 4.148 1.00 83.31 101 VAL A C 1
ATOM 779 O O . VAL A 1 101 ? 4.769 -6.703 3.983 1.00 83.31 101 VAL A O 1
ATOM 782 N N . PRO A 1 102 ? 6.263 -8.179 3.181 1.00 77.50 102 PRO A N 1
ATOM 783 C CA . PRO A 1 102 ? 6.255 -7.592 1.852 1.00 77.50 102 PRO A CA 1
ATOM 784 C C . PRO A 1 102 ? 4.907 -7.871 1.181 1.00 77.50 102 PRO A C 1
ATOM 786 O O . PRO A 1 102 ? 4.513 -9.030 1.039 1.00 77.50 102 PRO A O 1
ATOM 789 N N . SER A 1 103 ? 4.220 -6.817 0.735 1.00 81.38 103 SER A N 1
ATOM 790 C CA . SER A 1 103 ? 3.078 -6.969 -0.169 1.00 81.38 103 SER A CA 1
ATOM 791 C C . SER A 1 103 ? 3.617 -7.302 -1.554 1.00 81.38 103 SER A C 1
ATOM 793 O O . SER A 1 103 ? 4.506 -6.607 -2.054 1.00 81.38 103 SER A O 1
ATOM 795 N N . LYS A 1 104 ? 3.131 -8.398 -2.141 1.00 87.81 104 LYS A N 1
ATOM 796 C CA . LYS A 1 104 ? 3.462 -8.815 -3.503 1.00 87.81 104 LYS A CA 1
ATOM 797 C C . LYS A 1 104 ? 2.246 -8.644 -4.397 1.00 87.81 104 LYS A C 1
ATOM 799 O O . LYS A 1 104 ? 1.174 -9.170 -4.096 1.00 87.81 104 LYS A O 1
ATOM 804 N N . THR A 1 105 ? 2.460 -8.018 -5.542 1.00 87.38 105 THR A N 1
ATOM 805 C CA . THR A 1 105 ? 1.440 -7.842 -6.570 1.00 87.38 105 THR A CA 1
ATOM 806 C C . THR A 1 105 ? 1.993 -8.358 -7.880 1.00 87.38 105 THR A C 1
ATOM 808 O O . THR A 1 105 ? 3.056 -7.933 -8.322 1.00 87.38 105 THR A O 1
ATOM 811 N N . ALA A 1 106 ? 1.275 -9.282 -8.500 1.00 90.56 106 ALA A N 1
ATOM 812 C CA . ALA A 1 106 ? 1.518 -9.700 -9.863 1.00 90.56 106 ALA A CA 1
ATOM 813 C C . ALA A 1 106 ? 0.494 -9.052 -10.789 1.00 90.56 106 ALA A C 1
ATOM 815 O O . ALA A 1 106 ? -0.675 -8.892 -10.436 1.00 90.56 106 ALA A O 1
ATOM 816 N N . VAL A 1 107 ? 0.958 -8.661 -11.968 1.00 90.56 107 VAL A N 1
ATOM 817 C CA . VAL A 1 107 ? 0.148 -8.065 -13.019 1.00 90.56 107 VAL A CA 1
ATOM 818 C C . VAL A 1 107 ? 0.436 -8.753 -14.336 1.00 90.56 107 VAL A C 1
ATOM 820 O O . VAL A 1 107 ? 1.586 -9.051 -14.643 1.00 90.56 107 VAL A O 1
ATOM 823 N N . ALA A 1 108 ? -0.618 -8.968 -15.112 1.00 91.94 108 ALA A N 1
ATOM 824 C CA . ALA A 1 108 ? -0.558 -9.327 -16.518 1.00 91.94 108 ALA A CA 1
ATOM 825 C C . ALA A 1 108 ? -1.224 -8.204 -17.310 1.00 91.94 108 ALA A C 1
ATOM 827 O O . ALA A 1 108 ? -2.355 -7.824 -17.006 1.00 91.94 108 ALA A O 1
ATOM 828 N N . TYR A 1 109 ? -0.529 -7.675 -18.306 1.00 91.50 109 TYR A N 1
ATOM 829 C CA . TYR A 1 109 ? -1.009 -6.581 -19.138 1.00 91.50 109 TYR A CA 1
ATOM 830 C C . TYR A 1 109 ? -0.955 -6.969 -20.606 1.00 91.50 109 TYR A C 1
ATOM 832 O O . TYR A 1 109 ? 0.091 -7.389 -21.101 1.00 91.50 109 TYR A O 1
ATOM 840 N N . ASP A 1 110 ? -2.077 -6.800 -21.286 1.00 92.19 110 ASP A N 1
ATOM 841 C CA . ASP A 1 110 ? -2.177 -6.896 -22.728 1.00 92.19 110 ASP A CA 1
ATOM 842 C C . ASP A 1 110 ? -1.791 -5.555 -23.348 1.00 92.19 110 ASP A C 1
ATOM 844 O O . ASP A 1 110 ? -2.500 -4.561 -23.189 1.00 92.19 110 ASP A O 1
ATOM 848 N N . SER A 1 111 ? -0.656 -5.517 -24.041 1.00 89.56 111 SER A N 1
ATOM 849 C CA . SER A 1 111 ? -0.176 -4.277 -24.652 1.00 89.56 111 SER A CA 1
ATOM 850 C C . SER A 1 111 ? -0.912 -3.854 -25.921 1.00 89.56 111 SER A C 1
ATOM 852 O O . SER A 1 111 ? -0.803 -2.689 -26.295 1.00 89.56 111 SER A O 1
ATOM 854 N N . GLU A 1 112 ? -1.668 -4.751 -26.555 1.00 90.38 112 GLU A N 1
ATOM 855 C CA . GLU A 1 112 ? -2.487 -4.419 -27.727 1.00 90.38 112 GLU A CA 1
ATOM 856 C C . GLU A 1 112 ? -3.862 -3.904 -27.297 1.00 90.38 112 GLU A C 1
ATOM 858 O O . GLU A 1 112 ? -4.304 -2.852 -27.751 1.00 90.38 112 GLU A O 1
ATOM 863 N N . GLU A 1 113 ? -4.515 -4.612 -26.373 1.00 89.38 113 GLU A N 1
ATOM 864 C CA . GLU A 1 113 ? -5.856 -4.256 -25.878 1.00 89.38 113 GLU A CA 1
ATOM 865 C C . GLU A 1 113 ? -5.831 -3.221 -24.744 1.00 89.38 113 GLU A C 1
ATOM 867 O O . GLU A 1 113 ? -6.877 -2.750 -24.303 1.00 89.38 113 GLU A O 1
ATOM 872 N N . GLN A 1 114 ? -4.640 -2.880 -24.245 1.00 87.25 114 GLN A N 1
ATOM 873 C CA . GLN A 1 114 ? -4.424 -2.013 -23.084 1.00 87.25 114 GLN A CA 1
ATOM 874 C C . GLN A 1 114 ? -5.167 -2.480 -21.820 1.00 87.25 114 GLN A C 1
ATOM 876 O O . GLN A 1 114 ? -5.550 -1.680 -20.963 1.00 87.25 114 GLN A O 1
ATOM 881 N N . LEU A 1 115 ? -5.345 -3.795 -21.681 1.00 86.19 115 LEU A N 1
ATOM 882 C CA . LEU A 1 115 ? -6.103 -4.413 -20.601 1.00 86.19 115 LEU A CA 1
ATOM 883 C C . LEU A 1 115 ? -5.166 -5.020 -19.555 1.00 86.19 115 LEU A C 1
ATOM 885 O O . LEU A 1 115 ? -4.304 -5.834 -19.872 1.00 86.19 115 LEU A O 1
ATOM 889 N N . GLY A 1 116 ? -5.354 -4.659 -18.286 1.00 84.94 116 GLY A N 1
ATOM 890 C CA . GLY A 1 116 ? -4.543 -5.163 -17.178 1.00 84.94 116 GLY A CA 1
ATOM 891 C C . GLY A 1 116 ? -5.329 -6.007 -16.177 1.00 84.94 116 GLY A C 1
ATOM 892 O O . GLY A 1 116 ? -6.491 -5.732 -15.885 1.00 84.94 116 GLY A O 1
ATOM 893 N N . TYR A 1 117 ? -4.657 -7.002 -15.606 1.00 85.31 117 TYR A N 1
ATOM 894 C CA . TYR A 1 117 ? -5.147 -7.849 -14.522 1.00 85.31 117 TYR A CA 1
ATOM 895 C C . TYR A 1 117 ? -4.142 -7.836 -13.381 1.00 85.31 117 TYR A C 1
ATOM 897 O O . TYR A 1 117 ? -2.958 -8.032 -13.633 1.00 85.31 117 TYR A O 1
ATOM 905 N N . SER A 1 118 ? -4.598 -7.674 -12.140 1.00 84.62 118 SER A N 1
ATOM 906 C CA . SER A 1 118 ? -3.741 -7.713 -10.951 1.00 84.62 118 SER A CA 1
ATOM 907 C C . SER A 1 118 ? -4.200 -8.766 -9.946 1.00 84.62 118 SER A C 1
ATOM 909 O O . SER A 1 118 ? -5.398 -8.922 -9.700 1.00 84.62 118 SER A O 1
ATOM 911 N N . TRP A 1 119 ? -3.251 -9.464 -9.331 1.00 84.75 119 TRP A N 1
ATOM 912 C CA . TRP A 1 119 ? -3.503 -10.438 -8.271 1.00 84.75 119 TRP A CA 1
ATOM 913 C C . TRP A 1 119 ? -2.330 -10.506 -7.293 1.00 84.75 119 TRP A C 1
ATOM 915 O O . TRP A 1 119 ? -1.246 -9.989 -7.554 1.00 84.75 119 TRP A O 1
ATOM 925 N N . THR A 1 120 ? -2.524 -11.190 -6.170 1.00 82.69 120 THR A N 1
ATOM 926 C CA . THR A 1 120 ? -1.436 -11.502 -5.238 1.00 82.69 120 THR A CA 1
ATOM 927 C C . THR A 1 120 ? -0.940 -12.926 -5.480 1.00 82.69 120 THR A C 1
ATOM 929 O O . THR A 1 120 ? -1.735 -13.867 -5.383 1.00 82.69 120 THR A O 1
ATOM 932 N N . PRO A 1 121 ? 0.362 -13.129 -5.761 1.00 81.94 121 PRO A N 1
ATOM 933 C CA . PRO A 1 121 ? 0.950 -14.461 -5.866 1.00 81.94 121 PRO A CA 1
ATOM 934 C C . PRO A 1 121 ? 0.656 -15.341 -4.642 1.00 81.94 121 PRO A C 1
ATOM 936 O O . PRO A 1 121 ? 0.725 -14.883 -3.504 1.00 81.94 121 PRO A O 1
ATOM 939 N N . GLY A 1 122 ? 0.345 -16.619 -4.878 1.00 78.06 122 GLY A N 1
ATOM 940 C CA . GLY A 1 122 ? 0.028 -17.587 -3.819 1.00 78.06 122 GLY A CA 1
ATOM 941 C C . GLY A 1 122 ? -1.427 -17.569 -3.335 1.00 78.06 122 GLY A C 1
ATOM 942 O O . GLY A 1 122 ? -1.781 -18.362 -2.465 1.00 78.06 122 GLY A O 1
ATOM 943 N N . ARG A 1 123 ? -2.291 -16.718 -3.904 1.00 67.56 123 ARG A N 1
ATOM 944 C CA . ARG A 1 123 ? -3.732 -16.698 -3.611 1.00 67.56 123 ARG A CA 1
ATOM 945 C C . ARG A 1 123 ? -4.581 -16.984 -4.847 1.00 67.56 123 ARG A C 1
ATOM 947 O O . ARG A 1 123 ? -4.142 -16.802 -5.979 1.00 67.56 123 ARG A O 1
ATOM 954 N N . ARG A 1 124 ? -5.806 -17.469 -4.608 1.00 59.44 124 ARG A N 1
ATOM 955 C CA . ARG A 1 124 ? -6.801 -17.771 -5.656 1.00 59.44 124 ARG A CA 1
ATOM 956 C C . ARG A 1 124 ? -7.607 -16.541 -6.087 1.00 59.44 124 ARG A C 1
ATOM 958 O O . ARG A 1 124 ? -8.340 -16.622 -7.066 1.00 59.44 124 ARG A O 1
ATOM 965 N N . ASP A 1 125 ? -7.449 -15.417 -5.395 1.00 60.53 125 ASP A N 1
ATOM 966 C CA . ASP A 1 125 ? -8.305 -14.250 -5.574 1.00 60.53 125 ASP A CA 1
ATOM 967 C C . ASP A 1 125 ? -7.666 -13.297 -6.586 1.00 60.53 125 ASP A C 1
ATOM 969 O O . ASP A 1 125 ? -6.620 -12.700 -6.326 1.00 60.53 125 ASP A O 1
ATOM 973 N N . VAL A 1 126 ? -8.294 -13.153 -7.755 1.00 56.91 126 VAL A N 1
ATOM 974 C CA . VAL A 1 126 ? -7.951 -12.095 -8.716 1.00 56.91 126 VAL A CA 1
ATOM 975 C C . VAL A 1 126 ? -8.929 -10.957 -8.558 1.00 56.91 126 VAL A C 1
ATOM 977 O O . VAL A 1 126 ? -10.145 -11.158 -8.604 1.00 56.91 126 VAL A O 1
ATOM 980 N N . VAL A 1 127 ? -8.389 -9.752 -8.425 1.00 57.34 127 VAL A N 1
ATOM 981 C CA . VAL A 1 127 ? -9.184 -8.539 -8.529 1.00 57.34 127 VAL A CA 1
ATOM 982 C C . VAL A 1 127 ? -9.321 -8.226 -10.015 1.00 57.34 127 VAL A C 1
ATOM 984 O O . VAL A 1 127 ? -8.471 -7.578 -10.620 1.00 57.34 127 VAL A O 1
ATOM 987 N N . ALA A 1 128 ? -10.365 -8.772 -10.637 1.00 50.59 128 ALA A N 1
ATOM 988 C CA . ALA A 1 128 ? -10.701 -8.446 -12.016 1.00 50.59 128 ALA A CA 1
ATOM 989 C C . ALA A 1 128 ? -11.429 -7.094 -12.070 1.00 50.59 128 ALA A C 1
ATOM 991 O O . ALA A 1 128 ? -12.387 -6.876 -11.332 1.00 50.59 128 ALA A O 1
ATOM 992 N N . GLY A 1 129 ? -11.000 -6.207 -12.970 1.00 50.53 129 GLY A N 1
ATOM 993 C CA . GLY A 1 129 ? -11.736 -4.987 -13.320 1.00 50.53 129 GLY A CA 1
ATOM 994 C C . GLY A 1 129 ? -11.317 -3.709 -12.590 1.00 50.53 129 GLY A C 1
ATOM 995 O O . GLY A 1 129 ? -11.681 -2.628 -13.042 1.00 50.53 129 GLY A O 1
ATOM 996 N N . THR A 1 130 ? -10.502 -3.783 -11.535 1.00 54.88 130 THR A N 1
ATOM 997 C CA . THR A 1 130 ? -9.718 -2.617 -11.109 1.00 54.88 130 THR A CA 1
ATOM 998 C C . THR A 1 130 ? -8.430 -2.674 -11.911 1.00 54.88 130 THR A C 1
ATOM 1000 O O . THR A 1 130 ? -7.627 -3.581 -11.694 1.00 54.88 130 THR A O 1
ATOM 1003 N N . GLY A 1 131 ? -8.257 -1.790 -12.894 1.00 60.12 131 GLY A N 1
ATOM 1004 C CA . GLY A 1 131 ? -7.005 -1.719 -13.649 1.00 60.12 131 GLY A CA 1
ATOM 1005 C C . GLY A 1 131 ? -5.784 -1.678 -12.714 1.00 60.12 131 GLY A C 1
ATOM 1006 O O . GLY A 1 131 ? -5.927 -1.348 -11.531 1.00 60.12 131 GLY A O 1
ATOM 1007 N N . PRO A 1 132 ? -4.589 -2.041 -13.210 1.00 68.69 132 PRO A N 1
ATOM 1008 C CA . PRO A 1 132 ? -3.381 -2.031 -12.398 1.00 68.69 132 PRO A CA 1
ATOM 1009 C C . PRO A 1 132 ? -3.221 -0.689 -11.681 1.00 68.69 132 PRO A C 1
ATOM 1011 O O . PRO A 1 132 ? -3.588 0.358 -12.217 1.00 68.69 132 PRO A O 1
ATOM 1014 N N . GLU A 1 133 ? -2.672 -0.731 -10.465 1.00 71.31 133 GLU A N 1
ATOM 1015 C CA . GLU A 1 133 ? -2.324 0.472 -9.707 1.00 71.31 133 GLU A CA 1
ATOM 1016 C C . GLU A 1 133 ? -1.597 1.467 -10.637 1.00 71.31 133 GLU A C 1
ATOM 1018 O O . GLU A 1 133 ? -0.720 1.030 -11.384 1.00 71.31 133 GLU A O 1
ATOM 1023 N N . PRO A 1 134 ? -1.961 2.766 -10.679 1.00 76.44 134 PRO A N 1
ATOM 1024 C CA . PRO A 1 134 ? -1.537 3.652 -11.768 1.00 76.44 134 PRO A CA 1
ATOM 1025 C C . PRO A 1 134 ? -0.024 3.707 -12.011 1.00 76.44 134 PRO A C 1
ATOM 1027 O O . PRO A 1 134 ? 0.407 3.768 -13.162 1.00 76.44 134 PRO A O 1
ATOM 1030 N N . ALA A 1 135 ? 0.794 3.625 -10.954 1.00 79.62 135 ALA A N 1
ATOM 1031 C CA . ALA A 1 135 ? 2.248 3.578 -11.092 1.00 79.62 135 ALA A CA 1
ATOM 1032 C C . ALA A 1 135 ? 2.717 2.300 -11.808 1.00 79.62 135 ALA A C 1
ATOM 1034 O O . ALA A 1 135 ? 3.589 2.359 -12.679 1.00 79.62 135 ALA A O 1
ATOM 1035 N N . LEU A 1 136 ? 2.122 1.154 -11.477 1.00 84.56 136 LEU A N 1
ATOM 1036 C CA . LEU A 1 136 ? 2.376 -0.124 -12.135 1.00 84.56 136 LEU A CA 1
ATOM 1037 C C . LEU A 1 136 ? 1.820 -0.163 -13.567 1.00 84.56 136 LEU A C 1
ATOM 1039 O O . LEU A 1 136 ? 2.498 -0.656 -14.465 1.00 84.56 136 LEU A O 1
ATOM 1043 N N . ALA A 1 137 ? 0.640 0.414 -13.807 1.00 82.44 137 ALA A N 1
ATOM 1044 C CA . ALA A 1 137 ? 0.067 0.567 -15.145 1.00 82.44 137 ALA A CA 1
ATOM 1045 C C . ALA A 1 137 ? 1.002 1.370 -16.063 1.00 82.44 137 ALA A C 1
ATOM 1047 O O . ALA A 1 137 ? 1.320 0.942 -17.177 1.00 82.44 137 ALA A O 1
ATOM 1048 N N . GLY A 1 138 ? 1.488 2.506 -15.559 1.00 83.62 138 GLY A N 1
ATOM 1049 C CA . GLY A 1 138 ? 2.447 3.350 -16.255 1.00 83.62 138 GLY A CA 1
ATOM 1050 C C . GLY A 1 138 ? 3.792 2.656 -16.474 1.00 83.62 138 GLY A C 1
ATOM 1051 O O . GLY A 1 138 ? 4.378 2.795 -17.542 1.00 83.62 138 GLY A O 1
ATOM 1052 N N . PHE A 1 139 ? 4.274 1.869 -15.508 1.00 90.00 139 PHE A N 1
ATOM 1053 C CA . PHE A 1 139 ? 5.502 1.084 -15.679 1.00 90.00 139 PHE A CA 1
ATOM 1054 C C . PHE A 1 139 ? 5.375 0.082 -16.813 1.00 90.00 139 PHE A C 1
ATOM 1056 O O . PHE A 1 139 ? 6.204 0.060 -17.716 1.00 90.00 139 PHE A O 1
ATOM 1063 N N . ILE A 1 140 ? 4.312 -0.710 -16.807 1.00 86.94 140 ILE A N 1
ATOM 1064 C CA . ILE A 1 140 ? 4.161 -1.799 -17.763 1.00 86.94 140 ILE A CA 1
ATOM 1065 C C . ILE A 1 140 ? 3.967 -1.274 -19.192 1.00 86.94 140 ILE A C 1
ATOM 1067 O O . ILE A 1 140 ? 4.614 -1.757 -20.121 1.00 86.94 140 ILE A O 1
ATOM 1071 N N . SER A 1 141 ? 3.110 -0.268 -19.369 1.00 83.62 141 SER A N 1
ATOM 1072 C CA . SER A 1 141 ? 2.832 0.315 -20.688 1.00 83.62 141 SER A CA 1
ATOM 1073 C C . SER A 1 141 ? 3.916 1.302 -21.137 1.00 83.62 141 SER A C 1
ATOM 1075 O O . SER A 1 141 ? 4.396 1.241 -22.269 1.00 83.62 141 SER A O 1
ATOM 1077 N N . GLY A 1 142 ? 4.339 2.192 -20.242 1.00 91.88 142 GLY A N 1
ATOM 1078 C CA . GLY A 1 142 ? 5.199 3.327 -20.552 1.00 91.88 142 GLY A CA 1
ATOM 1079 C C . GLY A 1 142 ? 6.682 2.989 -20.627 1.00 91.88 142 GLY A C 1
ATOM 1080 O O . GLY A 1 142 ? 7.364 3.533 -21.487 1.00 91.88 142 GLY A O 1
ATOM 1081 N N . TYR A 1 143 ? 7.200 2.077 -19.797 1.00 95.06 143 TYR A N 1
ATOM 1082 C CA . TYR A 1 143 ? 8.642 1.796 -19.777 1.00 95.06 143 TYR A CA 1
ATOM 1083 C C . TYR A 1 143 ? 9.121 1.168 -21.086 1.00 95.06 143 TYR A C 1
ATOM 1085 O O . TYR A 1 143 ? 10.077 1.642 -21.697 1.00 95.06 143 TYR A O 1
ATOM 1093 N N . ARG A 1 144 ? 8.417 0.136 -21.565 1.00 93.19 144 ARG A N 1
ATOM 1094 C CA . ARG A 1 144 ? 8.768 -0.532 -22.823 1.00 93.19 144 ARG A CA 1
ATOM 1095 C C . ARG A 1 144 ? 8.623 0.404 -24.023 1.00 93.19 144 ARG A C 1
ATOM 1097 O O . ARG A 1 144 ? 9.483 0.399 -24.898 1.00 93.19 144 ARG A O 1
ATOM 1104 N N . ALA A 1 145 ? 7.564 1.216 -24.046 1.00 93.31 145 ALA A N 1
ATOM 1105 C CA . ALA A 1 145 ? 7.369 2.227 -25.080 1.00 93.31 145 ALA A CA 1
ATOM 1106 C C . ALA A 1 145 ? 8.488 3.278 -25.053 1.00 93.31 145 ALA A C 1
ATOM 1108 O O . ALA A 1 145 ? 9.026 3.618 -26.104 1.00 93.31 145 ALA A O 1
ATOM 1109 N N . ALA A 1 146 ? 8.889 3.734 -23.863 1.00 96.12 146 ALA A N 1
ATOM 1110 C CA . ALA A 1 146 ? 9.937 4.734 -23.712 1.00 96.12 146 ALA A CA 1
ATOM 1111 C C . ALA A 1 146 ? 11.310 4.233 -24.172 1.00 96.12 146 ALA A C 1
ATOM 1113 O O . ALA A 1 146 ? 12.037 4.972 -24.832 1.00 96.12 146 ALA A O 1
ATOM 1114 N N . LEU A 1 147 ? 11.636 2.971 -23.881 1.00 95.38 147 LEU A N 1
ATOM 1115 C CA . LEU A 1 147 ? 12.841 2.329 -24.401 1.00 95.38 147 LEU A CA 1
ATOM 1116 C C . LEU A 1 147 ? 12.801 2.210 -25.931 1.00 95.38 147 LEU A C 1
ATOM 1118 O O . LEU A 1 147 ? 13.753 2.597 -26.596 1.00 95.38 147 LEU A O 1
ATOM 1122 N N . ALA A 1 148 ? 11.691 1.718 -26.495 1.00 94.00 148 ALA A N 1
ATOM 1123 C CA . ALA A 1 148 ? 11.549 1.511 -27.939 1.00 94.00 148 ALA A CA 1
ATOM 1124 C C . ALA A 1 148 ? 11.581 2.815 -28.752 1.00 94.00 148 ALA A C 1
ATOM 1126 O O . ALA A 1 148 ? 12.062 2.828 -29.879 1.00 94.00 148 ALA A O 1
ATOM 1127 N N . GLN A 1 149 ? 11.063 3.903 -28.186 1.00 95.81 149 GLN A N 1
ATOM 1128 C CA . GLN A 1 149 ? 11.030 5.222 -28.822 1.00 95.81 149 GLN A CA 1
ATOM 1129 C C . GLN A 1 149 ? 12.286 6.056 -28.533 1.00 95.81 149 GLN A C 1
ATOM 1131 O O . GLN A 1 149 ? 12.403 7.163 -29.051 1.00 95.81 149 GLN A O 1
ATOM 1136 N N . GLY A 1 150 ? 13.188 5.582 -27.666 1.00 95.94 150 GLY A N 1
ATOM 1137 C CA . GLY A 1 150 ? 14.337 6.363 -27.201 1.00 95.94 150 GLY A CA 1
ATOM 1138 C C . GLY A 1 150 ? 13.952 7.597 -26.370 1.00 95.94 150 GLY A C 1
ATOM 1139 O O . GLY A 1 150 ? 14.730 8.539 -26.268 1.00 95.94 150 GLY A O 1
ATOM 1140 N N . SER A 1 151 ? 12.750 7.620 -25.780 1.00 96.81 151 SER A N 1
ATOM 1141 C CA . SER A 1 151 ? 12.261 8.732 -24.944 1.00 96.81 151 SER A CA 1
ATOM 1142 C C . SER A 1 151 ? 12.626 8.588 -23.461 1.00 96.81 151 SER A C 1
ATOM 1144 O O . SER A 1 151 ? 12.361 9.488 -22.658 1.00 96.81 151 SER A O 1
ATOM 1146 N N . SER A 1 152 ? 13.266 7.476 -23.085 1.00 97.00 152 SER A N 1
ATOM 1147 C CA . SER A 1 152 ? 13.951 7.327 -21.800 1.00 97.00 152 SER A CA 1
ATOM 1148 C C . SER A 1 152 ? 15.369 7.891 -21.844 1.00 97.00 152 SER A C 1
ATOM 1150 O O . SER A 1 152 ? 16.087 7.669 -22.815 1.00 97.00 152 SER A O 1
ATOM 1152 N N . TYR A 1 153 ? 15.814 8.512 -20.756 1.00 96.94 153 TYR A N 1
ATOM 1153 C CA . TYR A 1 153 ? 17.178 9.024 -20.611 1.00 96.94 153 TYR A CA 1
ATOM 1154 C C . TYR A 1 153 ? 17.781 8.645 -19.254 1.00 96.94 153 TYR A C 1
ATOM 1156 O O . TYR A 1 153 ? 17.064 8.415 -18.278 1.00 96.94 153 TYR A O 1
ATOM 1164 N N . ILE A 1 154 ? 19.111 8.557 -19.196 1.00 97.50 154 ILE A N 1
ATOM 1165 C CA . ILE A 1 154 ? 19.855 8.238 -17.972 1.00 97.50 154 ILE A CA 1
ATOM 1166 C C . ILE A 1 154 ? 19.883 9.478 -17.073 1.00 97.50 154 ILE A C 1
ATOM 1168 O O . ILE A 1 154 ? 20.254 10.562 -17.517 1.00 97.50 154 ILE A O 1
ATOM 1172 N N . VAL A 1 155 ? 19.500 9.318 -15.807 1.00 97.75 155 VAL A N 1
ATOM 1173 C CA . VAL A 1 155 ? 19.527 10.388 -14.790 1.00 97.75 155 VAL A CA 1
ATOM 1174 C C . VAL A 1 155 ? 20.507 10.116 -13.651 1.00 97.75 155 VAL A C 1
ATOM 1176 O O . VAL A 1 155 ? 20.635 10.936 -12.745 1.00 97.75 155 VAL A O 1
ATOM 1179 N N . GLY A 1 156 ? 21.196 8.976 -13.676 1.00 97.56 156 GLY A N 1
ATOM 1180 C CA . GLY A 1 156 ? 22.255 8.651 -12.727 1.00 97.56 156 GLY A CA 1
ATOM 1181 C C . GLY A 1 156 ? 22.508 7.154 -12.615 1.00 97.56 156 GLY A C 1
ATOM 1182 O O . GLY A 1 156 ? 21.984 6.359 -13.393 1.00 97.56 156 GLY A O 1
ATOM 1183 N N . HIS A 1 157 ? 23.277 6.782 -11.596 1.00 97.75 157 HIS A N 1
ATOM 1184 C CA . HIS A 1 157 ? 23.545 5.398 -11.214 1.00 97.75 157 HIS A CA 1
ATOM 1185 C C . HIS A 1 157 ? 23.204 5.206 -9.736 1.00 97.75 157 HIS A C 1
ATOM 1187 O O . HIS A 1 157 ? 23.312 6.135 -8.933 1.00 97.75 157 HIS A O 1
ATOM 1193 N N . VAL A 1 158 ? 22.765 4.006 -9.371 1.00 97.62 158 VAL A N 1
ATOM 1194 C CA . VAL A 1 158 ? 22.374 3.642 -8.007 1.00 97.62 158 VAL A CA 1
ATOM 1195 C C . VAL A 1 158 ? 22.827 2.222 -7.693 1.00 97.62 158 VAL A C 1
ATOM 1197 O O . VAL A 1 158 ? 22.871 1.368 -8.572 1.00 97.62 158 VAL A O 1
ATOM 1200 N N . THR A 1 159 ? 23.097 1.943 -6.420 1.00 97.75 159 THR A N 1
ATOM 1201 C CA . THR A 1 159 ? 23.339 0.573 -5.953 1.00 97.75 159 THR A CA 1
ATOM 1202 C C . THR A 1 159 ? 22.063 0.004 -5.342 1.00 97.75 159 THR A C 1
ATOM 1204 O O . THR A 1 159 ? 21.482 0.587 -4.425 1.00 97.75 159 THR A O 1
ATOM 1207 N N . VAL A 1 160 ? 21.619 -1.156 -5.823 1.00 94.88 160 VAL A N 1
ATOM 1208 C CA . VAL A 1 160 ? 20.409 -1.845 -5.359 1.00 94.88 160 VAL A CA 1
ATOM 1209 C C . VAL A 1 160 ? 20.782 -3.259 -4.945 1.00 94.88 160 VAL A C 1
ATOM 1211 O O . VAL A 1 160 ? 21.088 -4.085 -5.791 1.00 94.88 160 VAL A O 1
ATOM 1214 N N . ARG A 1 161 ? 20.747 -3.568 -3.643 1.00 92.75 161 ARG A N 1
ATOM 1215 C CA . ARG A 1 161 ? 21.088 -4.912 -3.127 1.00 92.75 161 ARG A CA 1
ATOM 1216 C C . ARG A 1 161 ? 22.434 -5.438 -3.666 1.00 92.75 161 ARG A C 1
ATOM 1218 O O . ARG A 1 161 ? 22.511 -6.587 -4.067 1.00 92.75 161 ARG A O 1
ATOM 1225 N N . GLN A 1 162 ? 23.469 -4.591 -3.676 1.00 96.19 162 GLN A N 1
ATOM 1226 C CA . GLN A 1 162 ? 24.813 -4.882 -4.218 1.00 96.19 162 GLN A CA 1
ATOM 1227 C C . GLN A 1 162 ? 24.918 -4.954 -5.754 1.00 96.19 162 GLN A C 1
ATOM 1229 O O . GLN A 1 162 ? 26.006 -5.176 -6.274 1.00 96.19 162 GLN A O 1
ATOM 1234 N N . HIS A 1 163 ? 23.836 -4.691 -6.486 1.00 96.62 163 HIS A N 1
ATOM 1235 C CA . HIS A 1 163 ? 23.868 -4.521 -7.936 1.00 96.62 163 HIS A CA 1
ATOM 1236 C C . HIS A 1 163 ? 24.081 -3.053 -8.295 1.00 96.62 163 HIS A C 1
ATOM 1238 O O . HIS A 1 163 ? 23.364 -2.188 -7.785 1.00 96.62 163 HIS A O 1
ATOM 1244 N N . VAL A 1 164 ? 25.036 -2.770 -9.179 1.00 97.94 164 VAL A N 1
ATOM 1245 C CA . VAL A 1 164 ? 25.143 -1.457 -9.826 1.00 97.94 164 VAL A CA 1
ATOM 1246 C C . VAL A 1 164 ? 24.045 -1.366 -10.881 1.00 97.94 164 VAL A C 1
ATOM 1248 O O . VAL A 1 164 ? 23.845 -2.299 -11.661 1.00 97.94 164 VAL A O 1
ATOM 1251 N N . ALA A 1 165 ? 23.294 -0.271 -10.856 1.00 98.50 165 ALA A N 1
ATOM 1252 C CA . ALA A 1 165 ? 22.161 -0.068 -11.736 1.00 98.50 165 ALA A CA 1
ATOM 1253 C C . ALA A 1 165 ? 22.137 1.348 -12.309 1.00 98.50 165 ALA A C 1
ATOM 1255 O O . ALA A 1 165 ? 22.285 2.339 -11.590 1.00 98.50 165 ALA A O 1
ATOM 1256 N N . THR A 1 166 ? 21.857 1.437 -13.598 1.00 98.44 166 THR A N 1
ATOM 1257 C CA . THR A 1 166 ? 21.583 2.678 -14.309 1.00 98.44 166 THR A CA 1
ATOM 1258 C C . THR A 1 166 ? 20.156 3.124 -14.015 1.00 98.44 166 THR A C 1
ATOM 1260 O O . THR A 1 166 ? 19.192 2.368 -14.162 1.00 98.44 166 THR A O 1
ATOM 1263 N N . LEU A 1 167 ? 20.004 4.374 -13.583 1.00 98.31 167 LEU A N 1
ATOM 1264 C CA . LEU A 1 167 ? 18.712 4.980 -13.302 1.00 98.31 167 LEU A CA 1
ATOM 1265 C C . LEU A 1 167 ? 18.189 5.669 -14.562 1.00 98.31 167 LEU A C 1
ATOM 1267 O O . LEU A 1 167 ? 18.694 6.717 -14.967 1.00 98.31 167 LEU A O 1
ATOM 1271 N N . LEU A 1 168 ? 17.162 5.084 -15.169 1.00 98.12 168 LEU A N 1
ATOM 1272 C CA . LEU A 1 168 ? 16.461 5.653 -16.315 1.00 98.12 168 LEU A CA 1
ATOM 1273 C C . LEU A 1 168 ? 15.275 6.491 -15.854 1.00 98.12 168 LEU A C 1
ATOM 1275 O O . LEU A 1 168 ? 14.611 6.149 -14.875 1.00 98.12 168 LEU A O 1
ATOM 1279 N N . ARG A 1 169 ? 14.965 7.553 -16.598 1.00 97.62 169 ARG A N 1
ATOM 1280 C CA . ARG A 1 169 ? 13.765 8.370 -16.422 1.00 97.62 169 ARG A CA 1
ATOM 1281 C C . ARG A 1 169 ? 13.043 8.550 -17.751 1.00 97.62 169 ARG A C 1
ATOM 1283 O O . ARG A 1 169 ? 13.678 8.732 -18.784 1.00 97.62 169 ARG A O 1
ATOM 1290 N N . PHE A 1 170 ? 11.716 8.531 -17.716 1.00 97.06 170 PHE A N 1
ATOM 1291 C CA . PHE A 1 170 ? 10.870 8.876 -18.859 1.00 97.06 170 PHE A CA 1
ATOM 1292 C C . PHE A 1 170 ? 9.592 9.583 -18.401 1.00 97.06 170 PHE A C 1
ATOM 1294 O O . PHE A 1 170 ? 9.218 9.537 -17.226 1.00 97.06 170 PHE A O 1
ATOM 1301 N N . ARG A 1 171 ? 8.932 10.280 -19.326 1.00 96.12 171 ARG A N 1
ATOM 1302 C CA . ARG A 1 171 ? 7.727 11.075 -19.056 1.00 96.12 171 ARG A CA 1
ATOM 1303 C C . ARG A 1 171 ? 6.464 10.220 -19.216 1.00 96.12 171 ARG A C 1
ATOM 1305 O O . ARG A 1 171 ? 6.338 9.494 -20.193 1.00 96.12 171 ARG A O 1
ATOM 1312 N N . GLN A 1 172 ? 5.518 10.339 -18.283 1.00 91.19 172 GLN A N 1
ATOM 1313 C CA . GLN A 1 172 ? 4.196 9.684 -18.329 1.00 91.19 172 GLN A CA 1
ATOM 1314 C C . GLN A 1 172 ? 3.018 10.658 -18.432 1.00 91.19 172 GLN A C 1
ATOM 1316 O O . GLN A 1 172 ? 1.893 10.255 -18.707 1.00 91.19 172 GLN A O 1
ATOM 1321 N N . GLY A 1 173 ? 3.253 11.946 -18.201 1.00 89.62 173 GLY A N 1
ATOM 1322 C CA . GLY A 1 173 ? 2.229 12.983 -18.283 1.00 89.62 173 GLY A CA 1
ATOM 1323 C C . GLY A 1 173 ? 2.857 14.369 -18.289 1.00 89.62 173 GLY A C 1
ATOM 1324 O O . GLY A 1 173 ? 4.073 14.502 -18.399 1.00 89.62 173 GLY A O 1
ATOM 1325 N N . ALA A 1 174 ? 2.052 15.425 -18.166 1.00 89.81 174 ALA A N 1
ATOM 1326 C CA . ALA A 1 174 ? 2.560 16.801 -18.185 1.00 89.81 174 ALA A CA 1
ATOM 1327 C C . ALA A 1 174 ? 3.609 17.081 -17.094 1.00 89.81 174 ALA A C 1
ATOM 1329 O O . ALA A 1 174 ? 4.589 17.767 -17.354 1.00 89.81 174 ALA A O 1
ATOM 1330 N N . GLN A 1 175 ? 3.410 16.519 -15.901 1.00 90.31 175 GLN A N 1
ATOM 1331 C CA . GLN A 1 175 ? 4.214 16.781 -14.700 1.00 90.31 175 GLN A CA 1
ATOM 1332 C C . GLN A 1 175 ? 4.547 15.484 -13.943 1.00 90.31 175 GLN A C 1
ATOM 1334 O O . GLN A 1 175 ? 4.745 15.477 -12.729 1.00 90.31 175 GLN A O 1
ATOM 1339 N N . MET A 1 176 ? 4.537 14.360 -14.663 1.00 92.44 176 MET A N 1
ATOM 1340 C CA . MET A 1 176 ? 4.748 13.033 -14.099 1.00 92.44 176 MET A CA 1
ATOM 1341 C C . MET A 1 176 ? 5.833 12.319 -14.884 1.00 92.44 176 MET A C 1
ATOM 1343 O O . MET A 1 176 ? 5.720 12.135 -16.099 1.00 92.44 176 MET A O 1
ATOM 1347 N N . TYR A 1 177 ? 6.864 11.908 -14.163 1.00 95.69 177 TYR A N 1
ATOM 1348 C CA . TYR A 1 177 ? 7.937 11.067 -14.655 1.00 95.69 177 TYR A CA 1
ATOM 1349 C C . TYR A 1 177 ? 7.874 9.720 -13.957 1.00 95.69 177 TYR A C 1
ATOM 1351 O O . TYR A 1 177 ? 7.333 9.589 -12.857 1.00 95.69 177 TYR A O 1
ATOM 1359 N N . GLN A 1 178 ? 8.483 8.726 -14.577 1.00 95.94 178 GLN A N 1
ATOM 1360 C CA . GLN A 1 178 ? 8.788 7.478 -13.917 1.00 95.94 178 GLN A CA 1
ATOM 1361 C C . GLN A 1 178 ? 10.283 7.231 -13.982 1.00 95.94 178 GLN A C 1
ATOM 1363 O O . GLN A 1 178 ? 10.921 7.458 -15.009 1.00 95.94 178 GLN A O 1
ATOM 1368 N N . GLU A 1 179 ? 10.826 6.789 -12.856 1.00 97.44 179 GLU A N 1
ATOM 1369 C CA . GLU A 1 179 ? 12.203 6.343 -12.750 1.00 97.44 179 GLU A CA 1
ATOM 1370 C C . GLU A 1 179 ? 12.249 4.831 -12.609 1.00 97.44 179 GLU A C 1
ATOM 1372 O O . GLU A 1 179 ? 11.458 4.259 -11.855 1.00 97.44 179 GLU A O 1
ATOM 1377 N N . VAL A 1 180 ? 13.197 4.205 -13.300 1.00 98.00 180 VAL A N 1
ATOM 1378 C CA . VAL A 1 180 ? 13.427 2.761 -13.286 1.00 98.00 180 VAL A CA 1
ATOM 1379 C C . VAL A 1 180 ? 14.916 2.518 -13.093 1.00 98.00 180 VAL A C 1
ATOM 1381 O O . VAL A 1 180 ? 15.722 2.960 -13.908 1.00 98.00 180 VAL A O 1
ATOM 1384 N N . ALA A 1 181 ? 15.292 1.821 -12.024 1.00 98.25 181 ALA A N 1
ATOM 1385 C CA . ALA A 1 181 ? 16.655 1.325 -11.878 1.00 98.25 181 ALA A CA 1
ATOM 1386 C C . ALA A 1 181 ? 16.796 0.015 -12.645 1.00 98.25 181 ALA A C 1
ATOM 1388 O O . ALA A 1 181 ? 16.034 -0.922 -12.403 1.00 98.25 181 ALA A O 1
ATOM 1389 N N . VAL A 1 182 ? 17.770 -0.043 -13.544 1.00 98.44 182 VAL A N 1
ATOM 1390 C CA . VAL A 1 182 ? 18.032 -1.170 -14.436 1.00 98.44 182 VAL A CA 1
ATOM 1391 C C . VAL A 1 182 ? 19.415 -1.716 -14.124 1.00 98.44 182 VAL A C 1
ATOM 1393 O O . VAL A 1 182 ? 20.380 -0.966 -14.139 1.00 98.44 182 VAL A O 1
ATOM 1396 N N . ASP A 1 183 ? 19.503 -3.003 -13.810 1.00 98.31 183 ASP A N 1
ATOM 1397 C CA . ASP A 1 183 ? 20.767 -3.675 -13.503 1.00 98.31 183 ASP A CA 1
ATOM 1398 C C . ASP A 1 183 ? 21.747 -3.585 -14.684 1.00 98.31 183 ASP A C 1
ATOM 1400 O O . ASP A 1 183 ? 21.389 -3.953 -15.802 1.00 98.31 183 ASP A O 1
ATOM 1404 N N . ASP A 1 184 ? 22.983 -3.145 -14.440 1.00 98.06 184 ASP A N 1
ATOM 1405 C CA . ASP A 1 184 ? 23.945 -2.856 -15.517 1.00 98.06 184 ASP A CA 1
ATOM 1406 C C . ASP A 1 184 ? 24.440 -4.105 -16.259 1.00 98.06 184 ASP A C 1
ATOM 1408 O O . ASP A 1 184 ? 24.964 -4.017 -17.368 1.00 98.06 184 ASP A O 1
ATOM 1412 N N . ARG A 1 185 ? 24.288 -5.291 -15.661 1.00 97.12 185 ARG A N 1
ATOM 1413 C CA . ARG A 1 185 ? 24.765 -6.551 -16.239 1.00 97.12 185 ARG A CA 1
ATOM 1414 C C . ARG A 1 185 ? 23.661 -7.280 -16.994 1.00 97.12 185 ARG A C 1
ATOM 1416 O O . ARG A 1 185 ? 23.864 -7.775 -18.098 1.00 97.12 185 ARG A O 1
ATOM 1423 N N . THR A 1 186 ? 22.501 -7.405 -16.367 1.00 97.19 186 THR A N 1
ATOM 1424 C CA . THR A 1 186 ? 21.359 -8.181 -16.863 1.00 97.19 186 THR A CA 1
ATOM 1425 C C . THR A 1 186 ? 20.368 -7.331 -17.639 1.00 97.19 186 THR A C 1
ATOM 1427 O O . THR A 1 186 ? 19.505 -7.886 -18.315 1.00 97.19 186 THR A O 1
ATOM 1430 N N . HIS A 1 187 ? 20.475 -6.005 -17.530 1.00 97.38 187 HIS A N 1
ATOM 1431 C CA . HIS A 1 187 ? 19.576 -5.031 -18.141 1.00 97.38 187 HIS A CA 1
ATOM 1432 C C . HIS A 1 187 ? 18.112 -5.203 -17.712 1.00 97.38 187 HIS A C 1
ATOM 1434 O O . HIS A 1 187 ? 17.186 -4.730 -18.371 1.00 97.38 187 HIS A O 1
ATOM 1440 N N . ARG A 1 188 ? 17.885 -5.887 -16.584 1.00 97.00 188 ARG A N 1
ATOM 1441 C CA . ARG A 1 188 ? 16.556 -6.101 -16.016 1.00 97.00 188 ARG A CA 1
ATOM 1442 C C . ARG A 1 188 ? 16.214 -4.981 -15.036 1.00 97.00 188 ARG A C 1
ATOM 1444 O O . ARG A 1 188 ? 17.078 -4.556 -14.266 1.00 97.00 188 ARG A O 1
ATOM 1451 N N . PRO A 1 189 ? 14.956 -4.514 -15.013 1.00 97.69 189 PRO A N 1
ATOM 1452 C CA . PRO A 1 189 ? 14.521 -3.545 -14.020 1.00 97.69 189 PRO A CA 1
ATOM 1453 C C . PRO A 1 189 ? 14.561 -4.168 -12.618 1.00 97.69 189 PRO A C 1
ATOM 1455 O O . PRO A 1 189 ? 14.083 -5.282 -12.411 1.00 97.69 189 PRO A O 1
ATOM 1458 N N . LEU A 1 190 ? 15.113 -3.431 -11.656 1.00 97.25 190 LEU A N 1
ATOM 1459 C CA . LEU A 1 190 ? 15.230 -3.818 -10.247 1.00 97.25 190 LEU A CA 1
ATOM 1460 C C . LEU A 1 190 ? 14.168 -3.139 -9.380 1.00 97.25 190 LEU A C 1
ATOM 1462 O O . LEU A 1 190 ? 13.622 -3.739 -8.454 1.00 97.25 190 LEU A O 1
ATOM 1466 N N . TRP A 1 191 ? 13.863 -1.875 -9.667 1.00 96.94 191 TRP A N 1
ATOM 1467 C CA . TRP A 1 191 ? 12.754 -1.150 -9.057 1.00 96.94 191 TRP A CA 1
ATOM 1468 C C . TRP A 1 191 ? 12.286 -0.012 -9.955 1.00 96.94 191 TRP A C 1
ATOM 1470 O O . TRP A 1 191 ? 13.037 0.466 -10.803 1.00 96.94 191 TRP A O 1
ATOM 1480 N N . PHE A 1 192 ? 11.066 0.462 -9.723 1.00 96.38 192 PHE A N 1
ATOM 1481 C CA . PHE A 1 192 ? 10.570 1.704 -10.308 1.00 96.38 192 PHE A CA 1
ATOM 1482 C C . PHE A 1 192 ? 9.849 2.570 -9.269 1.00 96.38 192 PHE A C 1
ATOM 1484 O O . PHE A 1 192 ? 9.462 2.092 -8.198 1.00 96.38 192 PHE A O 1
ATOM 1491 N N . ARG A 1 193 ? 9.692 3.862 -9.564 1.00 94.00 193 ARG A N 1
ATOM 1492 C CA . ARG A 1 193 ? 8.856 4.793 -8.789 1.00 94.00 193 ARG A CA 1
ATOM 1493 C C . ARG A 1 193 ? 8.325 5.914 -9.671 1.00 94.00 193 ARG A C 1
ATOM 1495 O O . ARG A 1 193 ? 8.993 6.329 -10.615 1.00 94.00 193 ARG A O 1
ATOM 1502 N N . MET A 1 194 ? 7.157 6.439 -9.322 1.00 91.38 194 MET A N 1
ATOM 1503 C CA . MET A 1 194 ? 6.671 7.698 -9.892 1.00 91.38 194 MET A CA 1
ATOM 1504 C C . MET A 1 194 ? 7.470 8.870 -9.330 1.00 91.38 194 MET A C 1
ATOM 1506 O O . MET A 1 194 ? 7.893 8.827 -8.179 1.00 91.38 194 MET A O 1
ATOM 1510 N N . VAL A 1 195 ? 7.654 9.925 -10.111 1.00 92.31 195 VAL A N 1
ATOM 1511 C CA . VAL A 1 195 ? 8.239 11.194 -9.671 1.00 92.31 195 VAL A CA 1
ATOM 1512 C C . VAL A 1 195 ? 7.341 12.318 -10.165 1.00 92.31 195 VAL A C 1
ATOM 1514 O O . VAL A 1 195 ? 7.070 12.429 -11.361 1.00 92.31 195 VAL A O 1
ATOM 1517 N N . THR A 1 196 ? 6.858 13.136 -9.238 1.00 90.00 196 THR A N 1
ATOM 1518 C CA . THR A 1 196 ? 6.007 14.298 -9.520 1.00 90.00 196 THR A CA 1
ATOM 1519 C C . THR A 1 196 ? 6.730 15.581 -9.114 1.00 90.00 196 THR A C 1
ATOM 1521 O O . THR A 1 196 ? 7.840 15.545 -8.577 1.00 90.00 196 THR A O 1
ATOM 1524 N N . THR A 1 197 ? 6.093 16.732 -9.326 1.00 87.44 197 THR A N 1
ATOM 1525 C CA . THR A 1 197 ? 6.589 18.035 -8.846 1.00 87.44 197 THR A CA 1
ATOM 1526 C C . THR A 1 197 ? 6.755 18.101 -7.328 1.00 87.44 197 THR A C 1
ATOM 1528 O O . THR A 1 197 ? 7.550 18.893 -6.837 1.00 87.44 197 THR A O 1
ATOM 1531 N N . THR A 1 198 ? 6.048 17.254 -6.578 1.00 84.75 198 THR A N 1
ATOM 1532 C CA . THR A 1 198 ? 6.143 17.177 -5.114 1.00 84.75 198 THR A CA 1
ATOM 1533 C C . THR A 1 198 ? 7.206 16.189 -4.626 1.00 84.75 198 THR A C 1
ATOM 1535 O O . THR A 1 198 ? 7.333 15.965 -3.424 1.00 84.75 198 THR A O 1
ATOM 1538 N N . GLY A 1 199 ? 7.951 15.564 -5.542 1.00 87.81 199 GLY A N 1
ATOM 1539 C CA . GLY A 1 199 ? 9.044 14.649 -5.231 1.00 87.81 199 GLY A CA 1
ATOM 1540 C C . GLY A 1 199 ? 8.796 13.195 -5.650 1.00 87.81 199 GLY A C 1
ATOM 1541 O O . GLY A 1 199 ? 7.826 12.878 -6.347 1.00 87.81 199 GLY A O 1
ATOM 1542 N N . PRO A 1 200 ? 9.709 12.286 -5.266 1.00 89.81 200 PRO A N 1
ATOM 1543 C CA . PRO A 1 200 ? 9.608 10.877 -5.609 1.00 89.81 200 PRO A CA 1
ATOM 1544 C C . PRO A 1 200 ? 8.482 10.196 -4.827 1.00 89.81 200 PRO A C 1
ATOM 1546 O O . PRO A 1 200 ? 8.377 10.331 -3.611 1.00 89.81 200 PRO A O 1
ATOM 1549 N N . GLY A 1 201 ? 7.668 9.431 -5.542 1.00 85.25 201 GLY A N 1
ATOM 1550 C CA . GLY A 1 201 ? 6.640 8.558 -5.003 1.00 85.25 201 GLY A CA 1
ATOM 1551 C C . GLY A 1 201 ? 7.176 7.201 -4.534 1.00 85.25 201 GLY A C 1
ATOM 1552 O O . GLY A 1 201 ? 8.385 6.967 -4.404 1.00 85.25 201 GLY A O 1
ATOM 1553 N N . ARG A 1 202 ? 6.239 6.275 -4.303 1.00 84.62 202 ARG A N 1
ATOM 1554 C CA . ARG A 1 202 ? 6.503 4.967 -3.702 1.00 84.62 202 ARG A CA 1
ATOM 1555 C C . ARG A 1 202 ? 7.356 4.124 -4.641 1.00 84.62 202 ARG A C 1
ATOM 1557 O O . ARG A 1 202 ? 7.107 4.068 -5.844 1.00 84.62 202 ARG A O 1
ATOM 1564 N N . ARG A 1 203 ? 8.349 3.441 -4.066 1.00 90.62 203 ARG A N 1
ATOM 1565 C CA . ARG A 1 203 ? 9.192 2.484 -4.787 1.00 90.62 203 ARG A CA 1
ATOM 1566 C C . ARG A 1 203 ? 8.544 1.100 -4.816 1.00 90.62 203 ARG A C 1
ATOM 1568 O O . ARG A 1 203 ? 8.139 0.576 -3.774 1.00 90.62 203 ARG A O 1
ATOM 1575 N N . PHE A 1 204 ? 8.539 0.502 -6.000 1.00 91.88 204 PHE A N 1
ATOM 1576 C CA . PHE A 1 204 ? 8.151 -0.878 -6.265 1.00 91.88 204 PHE A CA 1
ATOM 1577 C C . PHE A 1 204 ? 9.387 -1.654 -6.682 1.00 91.88 204 PHE A C 1
ATOM 1579 O O . PHE A 1 204 ? 10.020 -1.317 -7.679 1.00 91.88 204 PHE A O 1
ATOM 1586 N N . ASN A 1 205 ? 9.749 -2.676 -5.917 1.00 94.56 205 ASN A N 1
ATOM 1587 C CA . ASN A 1 205 ? 10.820 -3.588 -6.285 1.00 94.56 205 ASN A CA 1
ATOM 1588 C C . ASN A 1 205 ? 10.274 -4.560 -7.324 1.00 94.56 205 ASN A C 1
ATOM 1590 O O . ASN A 1 205 ? 9.268 -5.217 -7.067 1.00 94.56 205 ASN A O 1
ATOM 1594 N N . VAL A 1 206 ? 10.930 -4.668 -8.471 1.00 95.75 206 VAL A N 1
ATOM 1595 C CA . VAL A 1 206 ? 10.562 -5.639 -9.499 1.00 95.75 206 VAL A CA 1
ATOM 1596 C C . VAL A 1 206 ? 11.182 -6.976 -9.109 1.00 95.75 206 VAL A C 1
ATOM 1598 O O . VAL A 1 206 ? 12.398 -7.115 -9.031 1.00 95.75 206 VAL A O 1
ATOM 1601 N N . LEU A 1 207 ? 10.334 -7.954 -8.803 1.00 95.69 207 LEU A N 1
ATOM 1602 C CA . LEU A 1 207 ? 10.752 -9.316 -8.469 1.00 95.69 207 LEU A CA 1
ATOM 1603 C C . LEU A 1 207 ? 10.909 -10.159 -9.734 1.00 95.69 207 LEU A C 1
ATOM 1605 O O . LEU A 1 207 ? 11.831 -10.963 -9.839 1.00 95.69 207 LEU A O 1
ATOM 1609 N N . ARG A 1 208 ? 10.003 -9.964 -10.695 1.00 95.44 208 ARG A N 1
ATOM 1610 C CA . ARG A 1 208 ? 10.012 -10.638 -11.993 1.00 95.44 208 ARG A CA 1
ATOM 1611 C C . ARG A 1 208 ? 9.383 -9.732 -13.041 1.00 95.44 208 ARG A C 1
ATOM 1613 O O . ARG A 1 208 ? 8.368 -9.098 -12.770 1.00 95.44 208 ARG A O 1
ATOM 1620 N N . ILE A 1 209 ? 9.947 -9.731 -14.241 1.00 95.31 209 ILE A N 1
ATOM 1621 C CA . ILE A 1 209 ? 9.302 -9.217 -15.448 1.00 95.31 209 ILE A CA 1
ATOM 1622 C C . ILE A 1 209 ? 9.542 -10.207 -16.585 1.00 95.31 209 ILE A C 1
ATOM 1624 O O . ILE A 1 209 ? 10.639 -10.754 -16.708 1.00 95.31 209 ILE A O 1
ATOM 1628 N N . ALA A 1 210 ? 8.514 -10.480 -17.376 1.00 93.19 210 ALA A N 1
ATOM 1629 C CA . ALA A 1 210 ? 8.601 -11.323 -18.558 1.00 93.19 210 ALA A CA 1
ATOM 1630 C C . ALA A 1 210 ? 7.575 -10.874 -19.597 1.00 93.19 210 ALA A C 1
ATOM 1632 O O . ALA A 1 210 ? 6.570 -10.248 -19.254 1.00 93.19 210 ALA A O 1
ATOM 1633 N N . THR A 1 211 ? 7.812 -11.226 -20.859 1.00 94.44 211 THR A N 1
ATOM 1634 C CA . THR A 1 211 ? 6.822 -11.050 -21.920 1.00 94.44 211 THR A CA 1
ATOM 1635 C C . THR A 1 211 ? 6.508 -12.364 -22.618 1.00 94.44 211 THR A C 1
ATOM 1637 O O . THR A 1 211 ? 7.376 -13.225 -22.761 1.00 94.44 211 THR A O 1
ATOM 1640 N N . THR A 1 212 ? 5.260 -12.523 -23.053 1.00 95.62 212 THR A N 1
ATOM 1641 C CA . THR A 1 212 ? 4.772 -13.717 -23.756 1.00 95.62 212 THR A CA 1
ATOM 1642 C C . THR A 1 212 ? 3.897 -13.316 -24.942 1.00 95.62 212 THR A C 1
ATOM 1644 O O . THR A 1 212 ? 3.273 -12.255 -24.952 1.00 95.62 212 THR A O 1
ATOM 1647 N N . ALA A 1 213 ? 3.851 -14.153 -25.981 1.00 96.38 213 ALA A N 1
ATOM 1648 C CA . ALA A 1 213 ? 2.948 -13.930 -27.115 1.00 96.38 213 ALA A CA 1
ATOM 1649 C C . ALA A 1 213 ? 1.481 -14.198 -26.737 1.00 96.38 213 ALA A C 1
ATOM 1651 O O . ALA A 1 213 ? 0.573 -13.530 -27.220 1.00 96.38 213 ALA A O 1
ATOM 1652 N N . PHE A 1 214 ? 1.259 -15.156 -25.835 1.00 95.31 214 PHE A N 1
ATOM 1653 C CA . PHE A 1 214 ? -0.065 -15.635 -25.457 1.00 95.31 214 PHE A CA 1
ATOM 1654 C C . PHE A 1 214 ? -0.472 -15.142 -24.076 1.00 95.31 214 PHE A C 1
ATOM 1656 O O . PHE A 1 214 ? 0.380 -14.931 -23.207 1.00 95.31 214 PHE A O 1
ATOM 1663 N N . LYS A 1 215 ? -1.789 -15.030 -23.876 1.00 93.88 215 LYS A N 1
ATOM 1664 C CA . LYS A 1 215 ? -2.387 -14.679 -22.590 1.00 93.88 215 LYS A CA 1
ATOM 1665 C C . LYS A 1 215 ? -1.887 -15.639 -21.510 1.00 93.88 215 LYS A C 1
ATOM 1667 O O . LYS A 1 215 ? -2.117 -16.846 -21.633 1.00 93.88 215 LYS A O 1
ATOM 1672 N N . PRO A 1 216 ? -1.224 -15.138 -20.455 1.00 92.50 216 PRO A N 1
ATOM 1673 C CA . PRO A 1 216 ? -0.764 -15.998 -19.386 1.00 92.50 216 PRO A CA 1
ATOM 1674 C C . PRO A 1 216 ? -1.959 -16.585 -18.641 1.00 92.50 216 PRO A C 1
ATOM 1676 O O . PRO A 1 216 ? -3.078 -16.057 -18.673 1.00 92.50 216 PRO A O 1
ATOM 1679 N N . LYS A 1 217 ? -1.719 -17.685 -17.928 1.00 90.56 217 LYS A N 1
ATOM 1680 C CA . LYS A 1 217 ? -2.723 -18.280 -17.048 1.00 90.56 217 LYS A CA 1
ATOM 1681 C C . LYS A 1 217 ? -2.954 -17.359 -15.849 1.00 90.56 217 LYS A C 1
ATOM 1683 O O . LYS A 1 217 ? -2.327 -17.502 -14.804 1.00 90.56 217 LYS A O 1
ATOM 1688 N N . ILE A 1 218 ? -3.872 -16.416 -16.010 1.00 85.81 218 ILE A N 1
ATOM 1689 C CA . ILE A 1 218 ? -4.344 -15.557 -14.926 1.00 85.81 218 ILE A CA 1
ATOM 1690 C C . ILE A 1 218 ? -5.206 -16.431 -14.007 1.00 85.81 218 ILE A C 1
ATOM 1692 O O . ILE A 1 218 ? -6.043 -17.190 -14.517 1.00 85.81 218 ILE A O 1
ATOM 1696 N N . PRO A 1 219 ? -5.019 -16.383 -12.674 1.00 82.62 219 PRO A N 1
ATOM 1697 C CA . PRO A 1 219 ? -5.888 -17.130 -11.781 1.00 82.62 219 PRO A CA 1
ATOM 1698 C C . PRO A 1 219 ? -7.346 -16.732 -12.045 1.00 82.62 219 PRO A C 1
ATOM 1700 O O . PRO A 1 219 ? -7.650 -15.600 -12.424 1.00 82.62 219 PRO A O 1
ATOM 1703 N N . ARG A 1 220 ? -8.273 -17.683 -11.939 1.00 79.12 220 ARG A N 1
ATOM 1704 C CA . ARG A 1 220 ? -9.676 -17.361 -12.194 1.00 79.12 220 ARG A CA 1
ATOM 1705 C C . ARG A 1 220 ? -10.105 -16.352 -11.126 1.00 79.12 220 ARG A C 1
ATOM 1707 O O . ARG A 1 220 ? -9.941 -16.673 -9.949 1.00 79.12 220 ARG A O 1
ATOM 1714 N N . PRO A 1 221 ? -10.630 -15.168 -11.489 1.00 65.31 221 PRO A N 1
ATOM 1715 C CA . PRO A 1 221 ? -11.174 -14.277 -10.484 1.00 65.31 221 PRO A CA 1
ATOM 1716 C C . PRO A 1 221 ? -12.224 -15.038 -9.699 1.00 65.31 221 PRO A C 1
ATOM 1718 O O . PRO A 1 221 ? -13.054 -15.748 -10.283 1.00 65.31 221 PRO A O 1
ATOM 1721 N N . LEU A 1 222 ? -12.179 -14.892 -8.373 1.00 59.78 222 LEU A N 1
ATOM 1722 C CA . LEU A 1 222 ? -13.357 -15.213 -7.594 1.00 59.78 222 LEU A CA 1
ATOM 1723 C C . LEU A 1 222 ? -14.516 -14.448 -8.236 1.00 59.78 222 LEU A C 1
ATOM 1725 O O . LEU A 1 222 ? -14.307 -13.297 -8.640 1.00 59.78 222 LEU A O 1
ATOM 1729 N N . PRO A 1 223 ? -15.692 -15.082 -8.410 1.00 59.50 223 PRO A N 1
ATOM 1730 C CA . PRO A 1 223 ? -16.843 -14.410 -8.993 1.00 59.50 223 PRO A CA 1
ATOM 1731 C C . PRO A 1 223 ? -16.965 -13.066 -8.298 1.00 59.50 223 PRO A C 1
ATOM 1733 O O . PRO A 1 223 ? -17.061 -13.060 -7.071 1.00 59.50 223 PRO A O 1
ATOM 1736 N N . ALA A 1 224 ? -16.832 -11.976 -9.074 1.00 54.12 224 ALA A N 1
ATOM 1737 C CA . ALA A 1 224 ? -16.758 -10.622 -8.552 1.00 54.12 224 ALA A CA 1
ATOM 1738 C C . ALA A 1 224 ? -17.967 -10.458 -7.662 1.00 54.12 224 ALA A C 1
ATOM 1740 O O . ALA A 1 224 ? -19.112 -10.352 -8.111 1.00 54.12 224 ALA A O 1
ATOM 1741 N N . SER A 1 225 ? -17.707 -10.571 -6.376 1.00 52.22 225 SER A N 1
ATOM 1742 C CA . SER A 1 225 ? -18.743 -10.588 -5.395 1.00 52.22 225 SER A CA 1
ATOM 1743 C C . SER A 1 225 ? -18.963 -9.113 -5.155 1.00 52.22 225 SER A C 1
ATOM 1745 O O . SER A 1 225 ? -18.385 -8.512 -4.256 1.00 52.22 225 SER A O 1
ATOM 1747 N N . ALA A 1 226 ? -19.609 -8.494 -6.144 1.00 59.38 226 ALA A N 1
ATOM 1748 C CA . ALA A 1 226 ? -19.795 -7.073 -6.210 1.00 59.38 226 ALA A CA 1
ATOM 1749 C C . ALA A 1 226 ? -20.670 -6.771 -5.010 1.00 59.38 226 ALA A C 1
ATOM 1751 O O . ALA A 1 226 ? -21.830 -7.175 -4.962 1.00 59.38 226 ALA A O 1
ATOM 1752 N N . TYR A 1 227 ? -20.055 -6.211 -3.984 1.00 61.75 227 TYR A N 1
ATOM 1753 C CA . TYR A 1 227 ? -20.683 -5.918 -2.719 1.00 61.75 227 TYR A CA 1
ATOM 1754 C C . TYR A 1 227 ? -20.565 -4.419 -2.498 1.00 61.75 227 TYR A C 1
ATOM 1756 O O . TYR A 1 227 ? -19.550 -3.814 -2.844 1.00 61.75 227 TYR A O 1
ATOM 1764 N N . ILE A 1 228 ? -21.604 -3.830 -1.926 1.00 63.34 228 ILE A N 1
ATOM 1765 C CA . ILE A 1 228 ? -21.530 -2.495 -1.346 1.00 63.34 228 ILE A CA 1
ATOM 1766 C C . ILE A 1 228 ? -21.625 -2.694 0.163 1.00 63.34 228 ILE A C 1
ATOM 1768 O O . ILE A 1 228 ? -22.471 -3.452 0.639 1.00 63.34 228 ILE A O 1
ATOM 1772 N N . SER A 1 229 ? -20.736 -2.062 0.916 1.00 63.84 229 SER A N 1
ATOM 1773 C CA . SER A 1 229 ? -20.930 -1.853 2.347 1.00 63.84 229 SER A CA 1
ATOM 1774 C C . SER A 1 229 ? -21.600 -0.498 2.549 1.00 63.84 229 SER A C 1
ATOM 1776 O O . SER A 1 229 ? -21.208 0.501 1.949 1.00 63.84 229 SER A O 1
ATOM 1778 N N . GLY A 1 230 ? -22.647 -0.487 3.365 1.00 65.56 230 GLY A N 1
ATOM 1779 C CA . GLY A 1 230 ? -23.306 0.716 3.845 1.00 65.56 230 GLY A CA 1
ATOM 1780 C C . GLY A 1 230 ? -23.117 0.824 5.350 1.00 65.56 230 GLY A C 1
ATOM 1781 O O . GLY A 1 230 ? -23.280 -0.164 6.072 1.00 65.56 230 GLY A O 1
ATOM 1782 N N . LYS A 1 231 ? -22.772 2.027 5.804 1.00 71.94 231 LYS A N 1
ATOM 1783 C CA . LYS A 1 231 ? -22.724 2.400 7.215 1.00 71.94 231 LYS A CA 1
ATOM 1784 C C . LYS A 1 231 ? -23.999 3.168 7.543 1.00 71.94 231 LYS A C 1
ATOM 1786 O O . LYS A 1 231 ? -24.273 4.188 6.913 1.00 71.94 231 LYS A O 1
ATOM 1791 N N . GLU A 1 232 ? -24.748 2.697 8.529 1.00 76.94 232 GLU A N 1
ATOM 1792 C CA . GLU A 1 232 ? -25.840 3.449 9.135 1.00 76.94 232 GLU A CA 1
ATOM 1793 C C . GLU A 1 232 ? -25.478 3.743 10.591 1.00 76.94 232 GLU A C 1
ATOM 1795 O O . GLU A 1 232 ? -25.335 2.829 11.407 1.00 76.94 232 GLU A O 1
ATOM 1800 N N . THR A 1 233 ? -25.312 5.024 10.917 1.00 77.62 233 THR A N 1
ATOM 1801 C CA . THR A 1 233 ? -25.055 5.446 12.294 1.00 77.62 233 THR A CA 1
ATOM 1802 C C . THR A 1 233 ? -26.348 5.432 13.081 1.00 77.62 233 THR A C 1
ATOM 1804 O O . THR A 1 233 ? -27.262 6.206 12.812 1.00 77.62 233 THR A O 1
ATOM 1807 N N . THR A 1 234 ? -26.403 4.534 14.061 1.00 74.44 234 THR A N 1
ATOM 1808 C CA . THR A 1 234 ? -27.602 4.278 14.868 1.00 74.44 234 THR A CA 1
ATOM 1809 C C . THR A 1 234 ? -27.610 5.058 16.176 1.00 74.44 234 THR A C 1
ATOM 1811 O O . THR A 1 234 ? -28.679 5.411 16.665 1.00 74.44 234 THR A O 1
ATOM 1814 N N . LEU A 1 235 ? -26.435 5.367 16.733 1.00 74.81 235 LEU A N 1
ATOM 1815 C CA . LEU A 1 235 ? -26.316 6.162 17.951 1.00 74.81 235 LEU A CA 1
ATOM 1816 C C . LEU A 1 235 ? -25.056 7.026 17.912 1.00 74.81 235 LEU A C 1
ATOM 1818 O O . LEU A 1 235 ? -23.984 6.542 17.557 1.00 74.81 235 LEU A O 1
ATOM 1822 N N . LYS A 1 236 ? -25.182 8.281 18.347 1.00 78.69 236 LYS A N 1
ATOM 1823 C CA . LYS A 1 236 ? -24.054 9.143 18.715 1.00 78.69 236 LYS A CA 1
ATOM 1824 C C . LYS A 1 236 ? -24.071 9.298 20.228 1.00 78.69 236 LYS A C 1
ATOM 1826 O O . LYS A 1 236 ? -25.021 9.853 20.770 1.00 78.69 236 LYS A O 1
ATOM 1831 N N . SER A 1 237 ? -23.066 8.772 20.912 1.00 72.81 237 SER A N 1
ATOM 1832 C CA . SER A 1 237 ? -22.968 8.845 22.368 1.00 72.81 237 SER A CA 1
ATOM 1833 C C . SER A 1 237 ? -21.512 8.937 22.771 1.00 72.81 237 SER A C 1
ATOM 1835 O O . SER A 1 237 ? -20.703 8.180 22.267 1.00 72.81 237 SER A O 1
ATOM 1837 N N . VAL A 1 238 ? -21.179 9.812 23.714 1.00 65.62 238 VAL A N 1
ATOM 1838 C CA . VAL A 1 238 ? -19.830 9.894 24.300 1.00 65.62 238 VAL A CA 1
ATOM 1839 C C . VAL A 1 238 ? -19.689 9.049 25.570 1.00 65.62 238 VAL A C 1
ATOM 1841 O O . VAL A 1 238 ? -18.648 9.084 26.211 1.00 65.62 238 VAL A O 1
ATOM 1844 N N . HIS A 1 239 ? -20.715 8.285 25.960 1.00 80.00 239 HIS A N 1
ATOM 1845 C CA . HIS A 1 239 ? -20.672 7.484 27.184 1.00 80.00 239 HIS A CA 1
ATOM 1846 C C . HIS A 1 239 ? -20.237 6.041 26.919 1.00 80.00 239 HIS A C 1
ATOM 1848 O O . HIS A 1 239 ? -20.859 5.316 26.138 1.00 80.00 239 HIS A O 1
ATOM 1854 N N . ARG A 1 240 ? -19.218 5.589 27.662 1.00 76.75 240 ARG A N 1
ATOM 1855 C CA . ARG A 1 240 ? -18.631 4.242 27.574 1.00 76.75 240 ARG A CA 1
ATOM 1856 C C . ARG A 1 240 ? -19.651 3.106 27.656 1.00 76.75 240 ARG A C 1
ATOM 1858 O O . ARG A 1 240 ? -19.594 2.173 26.858 1.00 76.75 240 ARG A O 1
ATOM 1865 N N . SER A 1 241 ? -20.575 3.170 28.613 1.00 78.81 241 SER A N 1
ATOM 1866 C CA . SER A 1 241 ? -21.580 2.119 28.828 1.00 78.81 241 SER A CA 1
ATOM 1867 C C . SER A 1 241 ? -22.512 1.955 27.626 1.00 78.81 241 SER A C 1
ATOM 1869 O O . SER A 1 241 ? -22.830 0.830 27.246 1.00 78.81 241 SER A O 1
ATOM 1871 N N . ALA A 1 242 ? -22.891 3.064 26.983 1.00 82.94 242 ALA A N 1
ATOM 1872 C CA . ALA A 1 242 ? -23.721 3.045 25.785 1.00 82.94 242 ALA A CA 1
ATOM 1873 C C . ALA A 1 242 ? -22.989 2.381 24.611 1.00 82.94 242 ALA A C 1
ATOM 1875 O O . ALA A 1 242 ? -23.582 1.548 23.929 1.00 82.94 242 ALA A O 1
ATOM 1876 N N . ILE A 1 243 ? -21.699 2.690 24.415 1.00 81.88 243 ILE A N 1
ATOM 1877 C CA . ILE A 1 243 ? -20.881 2.081 23.356 1.00 81.88 243 ILE A CA 1
ATOM 1878 C C . ILE A 1 243 ? -20.726 0.579 23.574 1.00 81.88 243 ILE A C 1
ATOM 1880 O O . ILE A 1 243 ? -21.055 -0.190 22.674 1.00 81.88 243 ILE A O 1
ATOM 1884 N N . ALA A 1 244 ? -20.323 0.158 24.777 1.00 82.81 244 ALA A N 1
ATOM 1885 C CA . ALA A 1 244 ? -20.183 -1.258 25.113 1.00 82.81 244 ALA A CA 1
ATOM 1886 C C . ALA A 1 244 ? -21.486 -2.031 24.869 1.00 82.81 244 ALA A C 1
ATOM 1888 O O . ALA A 1 244 ? -21.473 -3.050 24.182 1.00 82.81 244 ALA A O 1
ATOM 1889 N N . ALA A 1 245 ? -22.628 -1.522 25.343 1.00 82.19 245 ALA A N 1
ATOM 1890 C CA . ALA A 1 245 ? -23.930 -2.135 25.079 1.00 82.19 245 ALA A CA 1
ATOM 1891 C C . ALA A 1 245 ? -24.255 -2.189 23.572 1.00 82.19 245 ALA A C 1
ATOM 1893 O O . ALA A 1 245 ? -24.772 -3.192 23.073 1.00 82.19 245 ALA A O 1
ATOM 1894 N N . GLY A 1 246 ? -23.900 -1.136 22.831 1.00 78.94 246 GLY A N 1
ATOM 1895 C CA . GLY A 1 246 ? -24.102 -1.026 21.389 1.00 78.94 246 GLY A CA 1
ATOM 1896 C C . GLY A 1 246 ? -23.419 -2.127 20.583 1.00 78.94 246 GLY A C 1
ATOM 1897 O O . GLY A 1 246 ? -24.059 -2.731 19.720 1.00 78.94 246 GLY A O 1
ATOM 1898 N N . VAL A 1 247 ? -22.161 -2.446 20.895 1.00 81.12 247 VAL A N 1
ATOM 1899 C CA . VAL A 1 247 ? -21.370 -3.467 20.177 1.00 81.12 247 VAL A CA 1
ATOM 1900 C C . VAL A 1 247 ? -21.476 -4.882 20.756 1.00 81.12 247 VAL A C 1
ATOM 1902 O O . VAL A 1 247 ? -20.787 -5.786 20.293 1.00 81.12 247 VAL A O 1
ATOM 1905 N N . GLY A 1 248 ? -22.405 -5.118 21.690 1.00 81.25 248 GLY A N 1
ATOM 1906 C CA . GLY A 1 248 ? -22.698 -6.459 22.214 1.00 81.25 248 GLY A CA 1
ATOM 1907 C C . GLY A 1 248 ? -22.019 -6.796 23.542 1.00 81.25 248 GLY A C 1
ATOM 1908 O O . GLY A 1 248 ? -21.792 -7.964 23.830 1.00 81.25 248 GLY A O 1
ATOM 1909 N N . GLY A 1 249 ? -21.712 -5.787 24.356 1.00 77.94 249 GLY A N 1
ATOM 1910 C CA . GLY A 1 249 ? -21.175 -5.928 25.712 1.00 77.94 249 GLY A CA 1
ATOM 1911 C C . GLY A 1 249 ? -19.656 -5.789 25.812 1.00 77.94 249 GLY A C 1
ATOM 1912 O O . GLY A 1 249 ? -19.139 -5.613 26.911 1.00 77.94 249 GLY A O 1
ATOM 1913 N N . THR A 1 250 ? -18.941 -5.802 24.689 1.00 76.88 250 THR A N 1
ATOM 1914 C CA . THR A 1 250 ? -17.484 -5.655 24.629 1.00 76.88 250 THR A CA 1
ATOM 1915 C C . THR A 1 250 ? -17.121 -4.525 23.675 1.00 76.88 250 THR A C 1
ATOM 1917 O O . THR A 1 250 ? -17.272 -4.661 22.469 1.00 76.88 250 THR A O 1
ATOM 1920 N N . ALA A 1 251 ? -16.647 -3.406 24.220 1.00 85.94 251 ALA A N 1
ATOM 1921 C CA . ALA A 1 251 ? -16.002 -2.332 23.466 1.00 85.94 251 ALA A CA 1
ATOM 1922 C C . ALA A 1 251 ? -14.610 -2.104 24.045 1.00 85.94 251 ALA A C 1
ATOM 1924 O O . ALA A 1 251 ? -14.433 -2.160 25.269 1.00 85.94 251 ALA A O 1
ATOM 1925 N N . VAL A 1 252 ? -13.640 -1.837 23.181 1.00 88.06 252 VAL A N 1
ATOM 1926 C CA . VAL A 1 252 ? -12.331 -1.361 23.620 1.00 88.06 252 VAL A CA 1
ATOM 1927 C C . VAL A 1 252 ? -12.331 0.167 23.660 1.00 88.06 252 VAL A C 1
ATOM 1929 O O . VAL A 1 252 ? -13.140 0.827 23.028 1.00 88.06 252 VAL A O 1
ATOM 1932 N N . TRP A 1 253 ? -11.531 0.767 24.538 1.00 89.12 253 TRP A N 1
ATOM 1933 C CA . TRP A 1 253 ? -11.634 2.203 24.814 1.00 89.12 253 TRP A CA 1
ATOM 1934 C C . TRP A 1 253 ? -10.340 2.689 25.465 1.00 89.12 253 TRP A C 1
ATOM 1936 O O . TRP A 1 253 ? -9.842 2.031 26.374 1.00 89.12 253 TRP A O 1
ATOM 1946 N N . LEU A 1 254 ? -9.791 3.828 25.031 1.00 94.12 254 LEU A N 1
ATOM 1947 C CA . LEU A 1 254 ? -8.498 4.338 25.532 1.00 94.12 254 LEU A CA 1
ATOM 1948 C C . LEU A 1 254 ? -8.601 5.269 26.750 1.00 94.12 254 LEU A C 1
ATOM 1950 O O . LEU A 1 254 ? -7.595 5.583 27.373 1.00 94.12 254 LEU A O 1
ATOM 1954 N N . GLY A 1 255 ? -9.804 5.734 27.061 1.00 93.06 255 GLY A N 1
ATOM 1955 C CA . GLY A 1 255 ? -10.110 6.741 28.077 1.00 93.06 255 GLY A CA 1
ATOM 1956 C C . GLY A 1 255 ? -10.878 7.905 27.454 1.00 93.06 255 GLY A C 1
ATOM 1957 O O . GLY A 1 255 ? -11.071 7.934 26.237 1.00 93.06 255 GLY A O 1
ATOM 1958 N N . ASP A 1 256 ? -11.346 8.841 28.280 1.00 93.94 256 ASP A N 1
ATOM 1959 C CA . ASP A 1 256 ? -11.865 10.131 27.789 1.00 93.94 256 ASP A CA 1
ATOM 1960 C C . ASP A 1 256 ? -10.729 10.991 27.216 1.00 93.94 256 ASP A C 1
ATOM 1962 O O . ASP A 1 256 ? -10.946 11.850 26.361 1.00 93.94 256 ASP A O 1
ATOM 1966 N N . GLU A 1 257 ? -9.496 10.703 27.635 1.00 95.56 257 GLU A N 1
ATOM 1967 C CA . GLU A 1 257 ? -8.274 11.293 27.117 1.00 95.56 257 GLU A CA 1
ATOM 1968 C C . GLU A 1 257 ? -7.227 10.219 26.814 1.00 95.56 257 GLU A C 1
ATOM 1970 O O . GLU A 1 257 ? -7.101 9.228 27.531 1.00 95.56 257 GLU A O 1
ATOM 1975 N N . PHE A 1 258 ? -6.441 10.431 25.758 1.00 96.69 258 PHE A N 1
ATOM 1976 C CA . PHE A 1 258 ? -5.321 9.570 25.392 1.00 96.69 258 PHE A CA 1
ATOM 1977 C C . PHE A 1 258 ? -4.194 10.385 24.757 1.00 96.69 258 PHE A C 1
ATOM 1979 O O . PHE A 1 258 ? -4.366 10.976 23.689 1.00 96.69 258 PHE A O 1
ATOM 1986 N N . HIS A 1 259 ? -3.020 10.419 25.400 1.00 95.81 259 HIS A N 1
ATOM 1987 C CA . HIS A 1 259 ? -1.853 11.190 24.936 1.00 95.81 259 HIS A CA 1
ATOM 1988 C C . HIS A 1 259 ? -2.195 12.648 24.553 1.00 95.81 259 HIS A C 1
ATOM 1990 O O . HIS A 1 259 ? -1.805 13.130 23.485 1.00 95.81 259 HIS A O 1
ATOM 1996 N N . GLY A 1 260 ? -2.963 13.335 25.407 1.00 95.25 260 GLY A N 1
ATOM 1997 C CA . GLY A 1 260 ? -3.387 14.724 25.195 1.00 95.25 260 GLY A CA 1
ATOM 1998 C C . GLY A 1 260 ? -4.451 14.919 24.108 1.00 95.25 260 GLY A C 1
ATOM 1999 O O . GLY A 1 260 ? -4.726 16.053 23.720 1.00 95.25 260 GLY A O 1
ATOM 2000 N N . LEU A 1 261 ? -5.037 13.838 23.582 1.00 96.75 261 LEU A N 1
ATOM 2001 C CA . LEU A 1 261 ? -6.233 13.902 22.746 1.00 96.75 261 LEU A CA 1
ATOM 2002 C C . LEU A 1 261 ? -7.471 13.604 23.583 1.00 96.75 261 LEU A C 1
ATOM 2004 O O . LEU A 1 261 ? -7.501 12.593 24.274 1.00 96.75 261 LEU A O 1
ATOM 2008 N N . THR A 1 262 ? -8.509 14.420 23.445 1.00 95.94 262 THR A N 1
ATOM 2009 C CA . THR A 1 262 ? -9.812 14.186 24.080 1.00 95.94 262 THR A CA 1
ATOM 2010 C C . THR A 1 262 ? -10.706 13.381 23.145 1.00 95.94 262 THR A C 1
ATOM 2012 O O . THR A 1 262 ? -10.709 13.631 21.934 1.00 95.94 262 THR A O 1
ATOM 2015 N N . LEU A 1 263 ? -11.496 12.454 23.680 1.00 95.06 263 LEU A N 1
ATOM 2016 C CA . LEU A 1 263 ? -12.561 11.792 22.938 1.00 95.06 263 LEU A CA 1
ATOM 2017 C C . LEU A 1 263 ? -13.619 12.829 22.533 1.00 95.06 263 LEU A C 1
ATOM 2019 O O . LEU A 1 263 ? -14.244 13.472 23.373 1.00 95.06 263 LEU A O 1
ATOM 2023 N N . ARG A 1 264 ? -13.806 13.021 21.227 1.00 94.06 264 ARG A N 1
ATOM 2024 C CA . ARG A 1 264 ? -14.735 14.012 20.659 1.00 94.06 264 ARG A CA 1
ATOM 2025 C C . ARG A 1 264 ? -16.053 13.400 20.226 1.00 94.06 264 ARG A C 1
ATOM 2027 O O . ARG A 1 264 ? -17.080 14.069 20.274 1.00 94.06 264 ARG A O 1
ATOM 2034 N N . ALA A 1 265 ? -16.013 12.157 19.770 1.00 91.50 265 ALA A N 1
ATOM 2035 C CA . ALA A 1 265 ? -17.193 11.441 19.330 1.00 91.50 265 ALA A CA 1
ATOM 2036 C C . ALA A 1 265 ? -17.013 9.949 19.572 1.00 91.50 265 ALA A C 1
ATOM 2038 O O . ALA A 1 265 ? -15.925 9.412 19.366 1.00 91.50 265 ALA A O 1
ATOM 2039 N N . ALA A 1 266 ? -18.103 9.295 19.944 1.00 91.25 266 ALA A N 1
ATOM 2040 C CA . ALA A 1 266 ? -18.232 7.862 19.820 1.00 91.25 266 ALA A CA 1
ATOM 2041 C C . ALA A 1 266 ? -19.577 7.540 19.145 1.00 91.25 266 ALA A C 1
ATOM 2043 O O . ALA A 1 266 ? -20.629 8.105 19.461 1.00 91.25 266 ALA A O 1
ATOM 2044 N N . GLU A 1 267 ? -19.518 6.712 18.112 1.00 90.06 267 GLU A N 1
ATOM 2045 C CA . GLU A 1 267 ? -20.642 6.378 17.240 1.00 90.06 267 GLU A CA 1
ATOM 2046 C C . GLU A 1 267 ? -20.834 4.862 17.259 1.00 90.06 267 GLU A C 1
ATOM 2048 O O . GLU A 1 267 ? -19.855 4.121 17.215 1.00 90.06 267 GLU A O 1
ATOM 2053 N N . ILE A 1 268 ? -22.082 4.395 17.351 1.00 87.81 268 ILE A N 1
ATOM 2054 C CA . ILE A 1 268 ? -22.429 2.987 17.126 1.00 87.81 268 ILE A CA 1
ATOM 2055 C C . ILE A 1 268 ? -23.086 2.873 15.772 1.00 87.81 268 ILE A C 1
ATOM 2057 O O . ILE A 1 268 ? -24.083 3.539 15.460 1.00 87.81 268 ILE A O 1
ATOM 2061 N N . ASP A 1 269 ? -22.566 1.934 15.007 1.00 83.88 269 ASP A N 1
ATOM 2062 C CA . ASP A 1 269 ? -22.896 1.789 13.616 1.00 83.88 269 ASP A CA 1
ATOM 2063 C C . ASP A 1 269 ? -23.434 0.398 13.352 1.00 83.88 269 ASP A C 1
ATOM 2065 O O . ASP A 1 269 ? -22.843 -0.628 13.707 1.00 83.88 269 ASP A O 1
ATOM 2069 N N . ARG A 1 270 ? -24.588 0.374 12.692 1.00 82.38 270 ARG A N 1
ATOM 2070 C CA . ARG A 1 270 ? -25.067 -0.823 12.034 1.00 82.38 270 ARG A CA 1
ATOM 2071 C C . ARG A 1 270 ? -24.422 -0.841 10.668 1.00 82.38 270 ARG A C 1
ATOM 2073 O O . ARG A 1 270 ? -24.651 0.038 9.838 1.00 82.38 270 ARG A O 1
ATOM 2080 N N . VAL A 1 271 ? -23.624 -1.867 10.426 1.00 76.25 271 VAL A N 1
ATOM 2081 C CA . VAL A 1 271 ? -22.955 -1.995 9.144 1.00 76.25 271 VAL A CA 1
ATOM 2082 C C . VAL A 1 271 ? -23.560 -3.150 8.382 1.00 76.25 271 VAL A C 1
ATOM 2084 O O . VAL A 1 271 ? -23.650 -4.275 8.879 1.00 76.25 271 VAL A O 1
ATOM 2087 N N . THR A 1 272 ? -24.005 -2.849 7.168 1.00 76.81 272 THR A N 1
ATOM 2088 C CA . THR A 1 272 ? -24.679 -3.808 6.301 1.00 76.81 272 THR A CA 1
ATOM 2089 C C . THR A 1 272 ? -23.866 -3.979 5.033 1.00 76.81 272 THR A C 1
ATOM 2091 O O . THR A 1 272 ? -23.532 -3.018 4.345 1.00 76.81 272 THR A O 1
ATOM 2094 N N . LYS A 1 273 ? -23.556 -5.229 4.707 1.00 72.88 273 LYS A N 1
ATOM 2095 C CA . LYS A 1 273 ? -22.933 -5.618 3.448 1.00 72.88 273 LYS A CA 1
ATOM 2096 C C . LYS A 1 273 ? -24.011 -6.188 2.545 1.00 72.88 273 LYS A C 1
ATOM 2098 O O . LYS A 1 273 ? -24.638 -7.186 2.897 1.00 72.88 273 LYS A O 1
ATOM 2103 N N . VAL A 1 274 ? -24.207 -5.577 1.385 1.00 73.12 274 VAL A N 1
ATOM 2104 C CA . VAL A 1 274 ? -25.208 -5.992 0.398 1.00 73.12 274 VAL A CA 1
ATOM 2105 C C . VAL A 1 274 ? -24.543 -6.485 -0.876 1.00 73.12 274 VAL A C 1
ATOM 2107 O O . VAL A 1 274 ? -23.492 -5.991 -1.285 1.00 73.12 274 VAL A O 1
ATOM 2110 N N . ARG A 1 275 ? -25.173 -7.457 -1.535 1.00 75.44 275 ARG A N 1
ATOM 2111 C CA . ARG A 1 275 ? -24.832 -7.861 -2.897 1.00 75.44 275 ARG A CA 1
ATOM 2112 C C . ARG A 1 275 ? -25.259 -6.781 -3.878 1.00 75.44 275 ARG A C 1
ATOM 2114 O O . ARG A 1 275 ? -26.439 -6.502 -3.973 1.00 75.44 275 ARG A O 1
ATOM 2121 N N . LEU A 1 276 ? -24.328 -6.220 -4.649 1.00 71.31 276 LEU A N 1
ATOM 2122 C CA . LEU A 1 276 ? -24.593 -5.210 -5.680 1.00 71.31 276 LEU A CA 1
ATOM 2123 C C . LEU A 1 276 ? -25.674 -5.692 -6.653 1.00 71.31 276 LEU A C 1
ATOM 2125 O O . LEU A 1 276 ? -26.606 -4.962 -6.973 1.00 71.31 276 LEU A O 1
ATOM 2129 N N . ARG A 1 277 ? -25.583 -6.951 -7.100 1.00 74.62 277 ARG A N 1
ATOM 2130 C CA . ARG A 1 277 ? -26.631 -7.567 -7.917 1.00 74.62 277 ARG A CA 1
ATOM 2131 C C . ARG A 1 277 ? -27.772 -8.045 -7.018 1.00 74.62 277 ARG A C 1
ATOM 2133 O O . ARG A 1 277 ? -27.629 -9.049 -6.320 1.00 74.62 277 ARG A O 1
ATOM 2140 N N . GLY A 1 278 ? -28.894 -7.333 -7.078 1.00 79.12 278 GLY A N 1
ATOM 2141 C CA . GLY A 1 278 ? -30.132 -7.667 -6.368 1.00 79.12 278 GLY A CA 1
ATOM 2142 C C . GLY A 1 278 ? -30.222 -7.146 -4.932 1.00 79.12 278 GLY A C 1
ATOM 2143 O O . GLY A 1 278 ? -31.172 -7.502 -4.252 1.00 79.12 278 GLY A O 1
ATOM 2144 N N . PHE A 1 279 ? -29.249 -6.351 -4.467 1.00 77.69 279 PHE A N 1
ATOM 2145 C CA . PHE A 1 279 ? -29.234 -5.695 -3.146 1.00 77.69 279 PHE A CA 1
ATOM 2146 C C . PHE A 1 279 ? -29.487 -6.620 -1.948 1.00 77.69 279 PHE A C 1
ATOM 2148 O O . PHE A 1 279 ? -29.902 -6.181 -0.881 1.00 77.69 279 PHE A O 1
ATOM 2155 N N . VAL A 1 280 ? -29.181 -7.910 -2.098 1.00 78.69 280 VAL A N 1
ATOM 2156 C CA . VAL A 1 280 ? -29.426 -8.913 -1.058 1.00 78.69 280 VAL A CA 1
ATOM 2157 C C . VAL A 1 280 ? -28.450 -8.690 0.101 1.00 78.69 280 VAL A C 1
ATOM 2159 O O . VAL A 1 280 ? -27.238 -8.744 -0.137 1.00 78.69 280 VAL A O 1
ATOM 2162 N N . PRO A 1 281 ? -28.917 -8.473 1.344 1.00 75.69 281 PRO A N 1
ATOM 2163 C CA . PRO A 1 281 ? -28.045 -8.408 2.510 1.00 75.69 281 PRO A CA 1
ATOM 2164 C C . PRO A 1 281 ? -27.284 -9.723 2.687 1.00 75.69 281 PRO A C 1
ATOM 2166 O O . PRO A 1 281 ? -27.865 -10.804 2.677 1.00 75.69 281 PRO A O 1
ATOM 2169 N N . LEU A 1 282 ? -25.968 -9.634 2.838 1.00 71.69 282 LEU A N 1
ATOM 2170 C CA . LEU A 1 282 ? -25.076 -10.788 2.996 1.00 71.69 282 LEU A CA 1
ATOM 2171 C C . LEU A 1 282 ? -24.562 -10.912 4.412 1.00 71.69 282 LEU A C 1
ATOM 2173 O O . LEU A 1 282 ? -24.377 -12.009 4.927 1.00 71.69 282 LEU A O 1
ATOM 2177 N N . ALA A 1 283 ? -24.297 -9.767 5.024 1.00 73.94 283 ALA A N 1
ATOM 2178 C CA . ALA A 1 283 ? -23.878 -9.687 6.398 1.00 73.94 283 ALA A CA 1
ATOM 2179 C C . ALA A 1 283 ? -24.414 -8.392 6.990 1.00 73.94 283 ALA A C 1
ATOM 2181 O O . ALA A 1 283 ? -24.450 -7.354 6.331 1.00 73.94 283 ALA A O 1
ATOM 2182 N N . HIS A 1 284 ? -24.798 -8.471 8.251 1.00 80.81 284 HIS A N 1
ATOM 2183 C CA . HIS A 1 284 ? -24.959 -7.319 9.111 1.00 80.81 284 HIS A CA 1
ATOM 2184 C C . HIS A 1 284 ? -24.041 -7.515 10.315 1.00 80.81 284 HIS A C 1
ATOM 2186 O O . HIS A 1 284 ? -23.755 -8.647 10.726 1.00 80.81 284 HIS A O 1
ATOM 2192 N N . GLY A 1 285 ? -23.549 -6.408 10.841 1.00 81.06 285 GLY A N 1
ATOM 2193 C CA . GLY A 1 285 ? -22.736 -6.362 12.039 1.00 81.06 285 GLY A CA 1
ATOM 2194 C C . GLY A 1 285 ? -23.022 -5.089 12.811 1.00 81.06 285 GLY A C 1
ATOM 2195 O O . GLY A 1 285 ? -23.651 -4.156 12.303 1.00 81.06 285 GLY A O 1
ATOM 2196 N N . ARG A 1 286 ? -22.556 -5.077 14.053 1.00 85.94 286 ARG A N 1
ATOM 2197 C CA . ARG A 1 286 ? -22.452 -3.861 14.847 1.00 85.94 286 ARG A CA 1
ATOM 2198 C C . ARG A 1 286 ? -20.984 -3.511 14.984 1.00 85.94 286 ARG A C 1
ATOM 2200 O O . ARG A 1 286 ? -20.154 -4.410 15.171 1.00 85.94 286 ARG A O 1
ATOM 2207 N N . GLY A 1 287 ? -20.703 -2.228 14.870 1.00 87.94 287 GLY A N 1
ATOM 2208 C CA . GLY A 1 287 ? -19.397 -1.667 15.133 1.00 87.94 287 GLY A CA 1
ATOM 2209 C C . GLY A 1 287 ? -19.504 -0.373 15.917 1.00 87.94 287 GLY A C 1
ATOM 2210 O O . GLY A 1 287 ? -20.598 0.161 16.107 1.00 87.94 287 GLY A O 1
ATOM 2211 N N . ALA A 1 288 ? -18.358 0.107 16.368 1.00 89.88 288 ALA A N 1
ATOM 2212 C CA . ALA A 1 288 ? -18.220 1.417 16.973 1.00 89.88 288 ALA A CA 1
ATOM 2213 C C . ALA A 1 288 ? -17.097 2.193 16.290 1.00 89.88 288 ALA A C 1
ATOM 2215 O O . ALA A 1 288 ? -16.134 1.606 15.792 1.00 89.88 288 ALA A O 1
ATOM 2216 N N . GLU A 1 289 ? -17.224 3.513 16.266 1.00 91.38 289 GLU A N 1
ATOM 2217 C CA . GLU A 1 289 ? -16.169 4.427 15.849 1.00 91.38 289 GLU A CA 1
ATOM 2218 C C . GLU A 1 289 ? -15.929 5.455 16.955 1.00 91.38 289 GLU A C 1
ATOM 2220 O O . GLU A 1 289 ? -16.828 6.209 17.321 1.00 91.38 289 GLU A O 1
ATOM 2225 N N . LEU A 1 290 ? -14.715 5.476 17.493 1.00 93.31 290 LEU A N 1
ATOM 2226 C CA . LEU A 1 290 ? -14.249 6.406 18.515 1.00 93.31 290 LEU A CA 1
ATOM 2227 C C . LEU A 1 290 ? -13.298 7.401 17.849 1.00 93.31 290 LEU A C 1
ATOM 2229 O O . LEU A 1 290 ? -12.310 6.992 17.240 1.00 93.31 290 LEU A O 1
ATOM 2233 N N . ARG A 1 291 ? -13.566 8.700 17.975 1.00 94.69 291 ARG A N 1
ATOM 2234 C CA . ARG A 1 291 ? -12.731 9.762 17.398 1.00 94.69 291 ARG A CA 1
ATOM 2235 C C . ARG A 1 291 ? -12.139 10.626 18.497 1.00 94.69 291 ARG A C 1
ATOM 2237 O O . ARG A 1 291 ? -12.862 11.324 19.210 1.00 94.69 291 ARG A O 1
ATOM 2244 N N . TYR A 1 292 ? -10.819 10.617 18.596 1.00 96.38 292 TYR A N 1
ATOM 2245 C CA . TYR A 1 292 ? -10.036 11.438 19.511 1.00 96.38 292 TYR A CA 1
ATOM 2246 C C . TYR A 1 292 ? -9.403 12.604 18.750 1.00 96.38 292 TYR A C 1
ATOM 2248 O O . TYR A 1 292 ? -8.853 12.417 17.663 1.00 96.38 292 TYR A O 1
ATOM 2256 N N . GLY A 1 293 ? -9.428 13.808 19.322 1.00 96.25 293 GLY A N 1
ATOM 2257 C CA . GLY A 1 293 ? -8.906 15.001 18.654 1.00 96.25 293 GLY A CA 1
ATOM 2258 C C . GLY A 1 293 ? -8.485 16.125 19.598 1.00 96.25 293 GLY A C 1
ATOM 2259 O O . GLY A 1 293 ? -9.104 16.360 20.640 1.00 96.25 293 GLY A O 1
ATOM 2260 N N . GLY A 1 294 ? -7.441 16.854 19.204 1.00 95.38 294 GLY A N 1
ATOM 2261 C CA . GLY A 1 294 ? -6.903 18.002 19.933 1.00 95.38 294 GLY A CA 1
ATOM 2262 C C . GLY A 1 294 ? -5.782 18.708 19.166 1.00 95.38 294 GLY A C 1
ATOM 2263 O O . GLY A 1 294 ? -5.532 18.411 17.998 1.00 95.38 294 GLY A O 1
ATOM 2264 N N . ALA A 1 295 ? -5.071 19.625 19.831 1.00 92.00 295 ALA A N 1
ATOM 2265 C CA . ALA A 1 295 ? -3.982 20.400 19.221 1.00 92.00 295 ALA A CA 1
ATOM 2266 C C . ALA A 1 295 ? -2.851 19.517 18.650 1.00 92.00 295 ALA A C 1
ATOM 2268 O O . ALA A 1 295 ? -2.189 19.889 17.687 1.00 92.00 295 ALA A O 1
ATOM 2269 N N . GLY A 1 296 ? -2.661 18.314 19.204 1.00 87.81 296 GLY A N 1
ATOM 2270 C CA . GLY A 1 296 ? -1.672 17.333 18.747 1.00 87.81 296 GLY A CA 1
ATOM 2271 C C . GLY A 1 296 ? -2.127 16.421 17.596 1.00 87.81 296 GLY A C 1
ATOM 2272 O O . GLY A 1 296 ? -1.472 15.403 17.346 1.00 87.81 296 GLY A O 1
ATOM 2273 N N . GLY A 1 297 ? -3.255 16.703 16.937 1.00 94.56 297 GLY A N 1
ATOM 2274 C CA . GLY A 1 297 ? -3.808 15.913 15.829 1.00 94.56 297 GLY A CA 1
ATOM 2275 C C . GLY A 1 297 ? -5.000 15.044 16.237 1.00 94.56 297 GLY A C 1
ATOM 2276 O O . GLY A 1 297 ? -5.763 15.403 17.131 1.00 94.56 297 GLY A O 1
ATOM 2277 N N . TRP A 1 298 ? -5.167 13.897 15.576 1.00 95.69 298 TRP A N 1
ATOM 2278 C CA . TRP A 1 298 ? -6.311 13.003 15.786 1.00 95.69 298 TRP A CA 1
ATOM 2279 C C . TRP A 1 298 ? -5.896 11.537 15.931 1.00 95.69 298 TRP A C 1
ATOM 2281 O O . TRP A 1 298 ? -4.745 11.168 15.656 1.00 95.69 298 TRP A O 1
ATOM 2291 N N . LEU A 1 299 ? -6.831 10.720 16.403 1.00 96.62 299 LEU A N 1
ATOM 2292 C CA . LEU A 1 299 ? -6.747 9.268 16.477 1.00 96.62 299 LEU A CA 1
ATOM 2293 C C . LEU A 1 299 ? -8.163 8.702 16.354 1.00 96.62 299 LEU A C 1
ATOM 2295 O O . LEU A 1 299 ? -9.013 9.012 17.181 1.00 96.62 299 LEU A O 1
ATOM 2299 N N . ASP A 1 300 ? -8.391 7.853 15.362 1.00 95.12 300 ASP A N 1
ATOM 2300 C CA . ASP A 1 300 ? -9.663 7.154 15.201 1.00 95.12 300 ASP A CA 1
ATOM 2301 C C . ASP A 1 300 ? -9.479 5.683 15.557 1.00 95.12 300 ASP A C 1
ATOM 2303 O O . ASP A 1 300 ? -8.496 5.060 15.147 1.00 95.12 300 ASP A O 1
ATOM 2307 N N . ILE A 1 301 ? -10.438 5.119 16.283 1.00 93.94 301 ILE A N 1
ATOM 2308 C CA . ILE A 1 301 ? -10.550 3.684 16.524 1.00 93.94 301 ILE A CA 1
ATOM 2309 C C . ILE A 1 301 ? -11.872 3.226 15.929 1.00 93.94 301 ILE A C 1
ATOM 2311 O O . ILE A 1 301 ? -12.927 3.749 16.263 1.00 93.94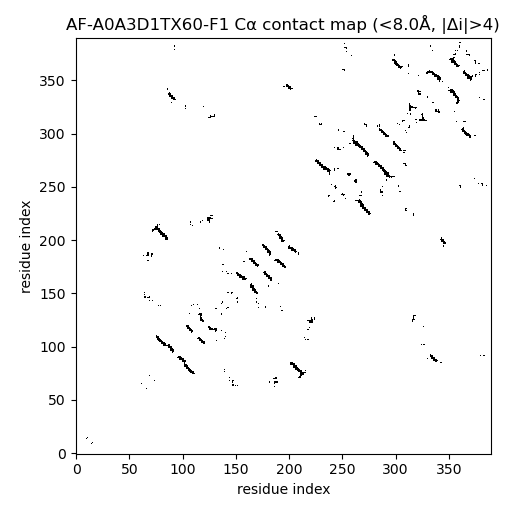 301 ILE A O 1
ATOM 2315 N N . SER A 1 302 ? -11.822 2.252 15.034 1.00 91.69 302 SER A N 1
ATOM 2316 C CA . SER A 1 302 ? -12.997 1.509 14.596 1.00 91.69 302 SER A CA 1
ATOM 2317 C C . SER A 1 302 ? -12.965 0.133 15.248 1.00 91.69 302 SER A C 1
ATOM 2319 O O . SER A 1 302 ? -11.890 -0.459 15.378 1.00 91.69 302 SER A O 1
ATOM 2321 N N . GLU A 1 303 ? -14.133 -0.397 15.593 1.00 90.94 303 GLU A N 1
ATOM 2322 C CA . GLU A 1 303 ? -14.315 -1.718 16.198 1.00 90.94 303 GLU A CA 1
ATOM 2323 C C . GLU A 1 303 ? -15.469 -2.448 15.529 1.00 90.94 303 GLU A C 1
ATOM 2325 O O . GLU A 1 303 ? -16.509 -1.849 15.267 1.00 90.94 303 GLU A O 1
ATOM 2330 N N . GLU A 1 304 ? -15.317 -3.747 15.285 1.00 86.88 304 GLU A N 1
ATOM 2331 C CA . GLU A 1 304 ? -16.386 -4.595 14.761 1.00 86.88 304 GLU A CA 1
ATOM 2332 C C . GLU A 1 304 ? -16.357 -5.992 15.362 1.00 86.88 304 GLU A C 1
ATOM 2334 O O . GLU A 1 304 ? -15.305 -6.592 15.553 1.00 86.88 304 GLU A O 1
ATOM 2339 N N . THR A 1 305 ? -17.538 -6.580 15.527 1.00 85.50 305 THR A N 1
ATOM 2340 C CA . THR A 1 305 ? -17.694 -7.995 15.912 1.00 85.50 305 THR A CA 1
ATOM 2341 C C . THR A 1 305 ? -17.358 -8.974 14.784 1.00 85.50 305 THR A C 1
ATOM 2343 O O . THR A 1 305 ? -17.221 -10.178 15.001 1.00 85.50 305 THR A O 1
ATOM 2346 N N . ARG A 1 306 ? -17.259 -8.488 13.543 1.00 80.44 306 ARG A N 1
ATOM 2347 C CA . ARG A 1 306 ? -16.985 -9.295 12.352 1.00 80.44 306 ARG A CA 1
ATOM 2348 C C . ARG A 1 306 ? -16.173 -8.477 11.346 1.00 80.44 306 ARG A C 1
ATOM 2350 O O . ARG A 1 306 ? -16.450 -7.299 11.238 1.00 80.44 306 ARG A O 1
ATOM 2357 N N . PRO A 1 307 ? -15.271 -9.056 10.540 1.00 71.38 307 PRO A N 1
ATOM 2358 C CA . PRO A 1 307 ? -14.312 -8.296 9.727 1.00 71.38 307 PRO A CA 1
ATOM 2359 C C . PRO A 1 307 ? -14.909 -7.748 8.412 1.00 71.38 307 PRO A C 1
ATOM 2361 O O . PRO A 1 307 ? -14.258 -7.788 7.367 1.00 71.38 307 PRO A O 1
ATOM 2364 N N . TYR A 1 308 ? -16.181 -7.342 8.390 1.00 61.12 308 TYR A N 1
ATOM 2365 C CA . TYR A 1 308 ? -16.951 -7.227 7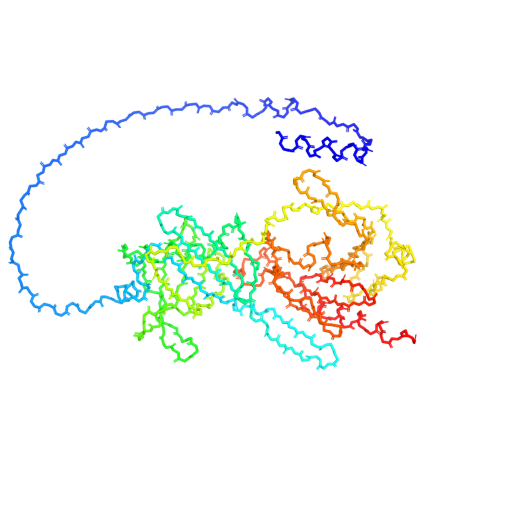.141 1.00 61.12 308 TYR A CA 1
ATOM 2366 C C . TYR A 1 308 ? -17.192 -5.800 6.649 1.00 61.12 308 TYR A C 1
ATOM 2368 O O . TYR A 1 308 ? -17.590 -5.657 5.490 1.00 61.12 308 TYR A O 1
ATOM 2376 N N . ALA A 1 309 ? -17.014 -4.776 7.482 1.00 50.09 309 ALA A N 1
ATOM 2377 C CA . ALA A 1 309 ? -17.934 -3.652 7.409 1.00 50.09 309 ALA A CA 1
ATOM 2378 C C . ALA A 1 309 ? -17.264 -2.277 7.152 1.00 50.09 309 ALA A C 1
ATOM 2380 O O . ALA A 1 309 ? -17.692 -1.571 6.238 1.00 50.09 309 ALA A O 1
ATOM 2381 N N . TYR A 1 310 ? -16.137 -1.958 7.787 1.00 50.66 310 TYR A N 1
ATOM 2382 C CA . TYR A 1 310 ? -15.376 -0.713 7.579 1.00 50.66 310 TYR A CA 1
ATOM 2383 C C . TYR A 1 310 ? -14.257 -0.831 6.538 1.00 50.66 310 TYR A C 1
ATOM 2385 O O . TYR A 1 310 ? -13.298 -0.055 6.560 1.00 50.66 310 TYR A O 1
ATOM 2393 N N . GLU A 1 311 ? -14.335 -1.830 5.654 1.00 56.47 311 GLU A N 1
ATOM 2394 C CA . GLU A 1 311 ? -13.195 -2.233 4.814 1.00 56.47 311 GLU A CA 1
ATOM 2395 C C . GLU A 1 311 ? -11.950 -2.541 5.682 1.00 56.47 311 GLU A C 1
ATOM 2397 O O . GLU A 1 311 ? -10.813 -2.363 5.258 1.00 56.47 311 GLU A O 1
ATOM 2402 N N . PHE A 1 312 ? -12.190 -3.006 6.920 1.00 48.88 312 PHE A N 1
ATOM 2403 C CA . PHE A 1 312 ? -11.199 -3.382 7.932 1.00 48.88 312 PHE A CA 1
ATOM 2404 C C . PHE A 1 312 ? -10.093 -4.260 7.390 1.00 48.88 312 PHE A C 1
ATOM 2406 O O . PHE A 1 312 ? -8.937 -4.077 7.701 1.00 48.88 312 PHE A O 1
ATOM 2413 N N . PHE A 1 313 ? -10.462 -5.225 6.571 1.00 47.22 313 PHE A N 1
ATOM 2414 C CA . PHE A 1 313 ? -9.538 -6.000 5.782 1.00 47.22 313 PHE A CA 1
ATOM 2415 C C . PHE A 1 313 ? -10.037 -5.804 4.379 1.00 47.22 313 PHE A C 1
ATOM 2417 O O . PHE A 1 313 ? -11.228 -5.990 4.104 1.00 47.22 313 PHE A O 1
ATOM 2424 N N . ALA A 1 314 ? -9.165 -5.320 3.514 1.00 41.47 314 ALA A N 1
ATOM 2425 C CA . ALA A 1 314 ? -9.595 -5.049 2.172 1.00 41.47 314 ALA A CA 1
ATOM 2426 C C . ALA A 1 314 ? -10.090 -6.367 1.540 1.00 41.47 314 ALA A C 1
ATOM 2428 O O . ALA A 1 314 ? -9.586 -7.462 1.802 1.00 41.47 314 ALA A O 1
ATOM 2429 N N . TYR A 1 315 ? -11.177 -6.266 0.788 1.00 41.09 315 TYR A N 1
ATOM 2430 C CA . TYR A 1 315 ? -11.778 -7.403 0.106 1.00 41.09 315 TYR A CA 1
ATOM 2431 C C . TYR A 1 315 ? -11.337 -7.390 -1.355 1.00 41.09 315 TYR A C 1
ATOM 2433 O O . TYR A 1 315 ? -11.110 -6.309 -1.913 1.00 41.09 315 TYR A O 1
ATOM 2441 N N . PRO A 1 316 ? -11.226 -8.563 -2.000 1.00 36.38 316 PRO A N 1
ATOM 2442 C CA . PRO A 1 316 ? -10.933 -8.628 -3.423 1.00 36.38 316 PRO A CA 1
ATOM 2443 C C . PRO A 1 316 ? -11.983 -7.808 -4.183 1.00 36.38 316 PRO A C 1
ATOM 2445 O O . PRO A 1 316 ? -13.173 -8.112 -4.117 1.00 36.38 316 PRO A O 1
ATOM 2448 N N . GLY A 1 317 ? -11.559 -6.732 -4.854 1.00 36.84 317 GLY A N 1
ATOM 2449 C CA . GLY A 1 317 ? -12.472 -5.861 -5.608 1.00 36.84 317 GLY A CA 1
ATOM 2450 C C . GLY A 1 317 ? -12.264 -4.354 -5.463 1.00 36.84 317 GLY A C 1
ATOM 2451 O O . GLY A 1 317 ? -12.785 -3.623 -6.300 1.00 36.84 317 GLY A O 1
ATOM 2452 N N . ARG A 1 318 ? -11.547 -3.865 -4.437 1.00 38.91 318 ARG A N 1
ATOM 2453 C CA . ARG A 1 318 ? -11.310 -2.420 -4.253 1.00 38.91 318 ARG A CA 1
ATOM 2454 C C . ARG A 1 318 ? -9.856 -2.089 -3.901 1.00 38.91 318 ARG A C 1
ATOM 2456 O O . ARG A 1 318 ? -9.266 -2.797 -3.084 1.00 38.91 318 ARG A O 1
ATOM 2463 N N . PRO A 1 319 ? -9.291 -0.998 -4.453 1.00 37.53 319 PRO A N 1
ATOM 2464 C CA . PRO A 1 319 ? -8.058 -0.417 -3.948 1.00 37.53 319 PRO A CA 1
ATOM 2465 C C . PRO A 1 319 ? -8.367 0.299 -2.628 1.00 37.53 319 PRO A C 1
ATOM 2467 O O . PRO A 1 319 ? -8.780 1.455 -2.619 1.00 37.53 319 PRO A O 1
ATOM 2470 N N . VAL A 1 320 ? -8.209 -0.394 -1.503 1.00 43.41 320 VAL A N 1
ATOM 2471 C CA . VAL A 1 320 ? -8.242 0.260 -0.191 1.00 43.41 320 VAL A CA 1
ATOM 2472 C C . VAL A 1 320 ? -6.872 0.888 0.033 1.00 43.41 320 VAL A C 1
ATOM 2474 O O . VAL A 1 320 ? -5.844 0.215 0.009 1.00 43.41 320 VAL A O 1
ATOM 2477 N N . THR A 1 321 ? -6.836 2.204 0.211 1.00 40.34 321 THR A N 1
ATOM 2478 C CA . THR A 1 321 ? -5.604 2.933 0.511 1.00 40.34 321 THR A CA 1
ATOM 2479 C C . THR A 1 321 ? -5.178 2.643 1.952 1.00 40.34 321 THR A C 1
ATOM 2481 O O . THR A 1 321 ? -5.639 3.308 2.876 1.00 40.34 321 THR A O 1
ATOM 2484 N N . GLY A 1 322 ? -4.300 1.660 2.161 1.00 48.41 322 GLY A N 1
ATOM 2485 C CA . GLY A 1 322 ? -3.612 1.446 3.441 1.00 48.41 322 GLY A CA 1
ATOM 2486 C C . GLY A 1 322 ? -3.295 -0.006 3.734 1.00 48.41 322 GLY A C 1
ATOM 2487 O O . GLY A 1 322 ? -2.124 -0.373 3.826 1.00 48.41 322 GLY A O 1
ATOM 2488 N N . PHE A 1 323 ? -4.329 -0.828 3.836 1.00 51.75 323 PHE A N 1
ATOM 2489 C CA . PHE A 1 323 ? -4.192 -2.272 3.909 1.00 51.75 323 PHE A CA 1
ATOM 2490 C C . PHE A 1 323 ? -4.718 -2.853 2.615 1.00 51.75 323 PHE A C 1
ATOM 2492 O O . PHE A 1 323 ? -5.903 -2.741 2.318 1.00 51.75 323 PHE A O 1
ATOM 2499 N N . ASP A 1 324 ? -3.823 -3.454 1.836 1.00 50.16 324 ASP A N 1
ATOM 2500 C CA . ASP A 1 324 ? -4.214 -4.181 0.635 1.00 50.16 324 ASP A CA 1
ATOM 2501 C C . ASP A 1 324 ? -5.186 -5.299 1.026 1.00 50.16 324 ASP A C 1
ATOM 2503 O O . ASP A 1 324 ? -5.110 -5.820 2.150 1.00 50.16 324 ASP A O 1
ATOM 2507 N N . ALA A 1 325 ? -6.052 -5.717 0.088 1.00 48.81 325 ALA A N 1
ATOM 2508 C CA . ALA A 1 325 ? -7.096 -6.757 0.240 1.00 48.81 325 ALA A CA 1
ATOM 2509 C C . ALA A 1 325 ? -6.624 -8.170 0.595 1.00 48.81 325 ALA A C 1
ATOM 2511 O O . ALA A 1 325 ? -7.293 -9.188 0.439 1.00 48.81 325 ALA A O 1
ATOM 2512 N N . VAL A 1 326 ? -5.387 -8.211 1.020 1.00 52.66 326 VAL A N 1
ATOM 2513 C CA . VAL A 1 326 ? -4.465 -9.303 0.945 1.00 52.66 326 VAL A CA 1
ATOM 2514 C C . VAL A 1 326 ? -3.747 -9.432 2.283 1.00 52.66 326 VAL A C 1
ATOM 2516 O O . VAL A 1 326 ? -3.245 -10.510 2.601 1.00 52.66 326 VAL A O 1
ATOM 2519 N N . THR A 1 327 ? -3.732 -8.371 3.096 1.00 64.62 327 THR A N 1
ATOM 2520 C CA . THR A 1 327 ? -3.061 -8.392 4.389 1.00 64.62 327 THR A CA 1
ATOM 2521 C C . THR A 1 327 ? -3.796 -9.366 5.317 1.00 64.62 327 THR A C 1
ATOM 2523 O O . THR A 1 327 ? -4.998 -9.201 5.538 1.00 64.62 327 THR A O 1
ATOM 2526 N N . PRO A 1 328 ? -3.135 -10.435 5.803 1.00 70.19 328 PRO A N 1
ATOM 2527 C CA . PRO A 1 328 ? -3.791 -11.436 6.635 1.00 70.19 328 PRO A CA 1
ATOM 2528 C C . PRO A 1 328 ? -4.251 -10.802 7.941 1.00 70.19 328 PRO A C 1
ATOM 2530 O O . PRO A 1 328 ? -3.503 -10.037 8.535 1.00 70.19 328 PRO A O 1
ATOM 2533 N N . ILE A 1 329 ? -5.446 -11.154 8.416 1.00 79.12 329 ILE A N 1
ATOM 2534 C CA . ILE A 1 329 ? -5.898 -10.716 9.738 1.00 79.12 329 ILE A CA 1
ATOM 2535 C C . ILE A 1 329 ? -4.850 -11.163 10.769 1.00 79.12 329 ILE A C 1
ATOM 2537 O O . ILE A 1 329 ? -4.577 -12.365 10.827 1.00 79.12 329 ILE A O 1
ATOM 2541 N N . PRO A 1 330 ? -4.278 -10.249 11.571 1.00 85.50 330 PRO A N 1
ATOM 2542 C CA . PRO A 1 330 ? -3.256 -10.612 12.538 1.00 85.50 330 PRO A CA 1
ATOM 2543 C C . PRO A 1 330 ? -3.821 -11.577 13.577 1.00 85.50 330 PRO A C 1
ATOM 2545 O O . PRO A 1 330 ? -5.019 -11.565 13.895 1.00 85.50 330 PRO A O 1
ATOM 2548 N N . GLU A 1 331 ? -2.937 -12.424 14.094 1.00 89.38 331 GLU A N 1
ATOM 2549 C CA . GLU A 1 331 ? -3.247 -13.309 15.209 1.00 89.38 331 GLU A CA 1
ATOM 2550 C C . GLU A 1 331 ? -3.498 -12.493 16.484 1.00 89.38 331 GLU A C 1
ATOM 2552 O O . GLU A 1 331 ? -3.107 -11.328 16.604 1.00 89.38 331 GLU A O 1
ATOM 2557 N N . VAL A 1 332 ? -4.174 -13.103 17.459 1.00 90.12 332 VAL A N 1
ATOM 2558 C CA . VAL A 1 332 ? -4.355 -12.478 18.774 1.00 90.12 332 VAL A CA 1
ATOM 2559 C C . VAL A 1 332 ? -2.979 -12.217 19.393 1.00 90.12 332 VAL A C 1
ATOM 2561 O O . VAL A 1 332 ? -2.105 -13.076 19.362 1.00 90.12 332 VAL A O 1
ATOM 2564 N N . GLY A 1 333 ? -2.779 -11.017 19.944 1.00 91.88 333 GLY A N 1
ATOM 2565 C CA . GLY A 1 333 ? -1.486 -10.593 20.493 1.00 91.88 333 GLY A CA 1
ATOM 2566 C C . GLY A 1 333 ? -0.542 -9.941 19.479 1.00 91.88 333 GLY A C 1
ATOM 2567 O O . GLY A 1 333 ? 0.520 -9.462 19.879 1.00 91.88 333 GLY A O 1
ATOM 2568 N N . GLN A 1 334 ? -0.943 -9.850 18.208 1.00 94.75 334 GLN A N 1
ATOM 2569 C CA . GLN A 1 334 ? -0.242 -9.109 17.163 1.00 94.75 334 GLN A CA 1
ATOM 2570 C C . GLN A 1 334 ? -1.100 -7.946 16.651 1.00 94.75 334 GLN A C 1
ATOM 2572 O O . GLN A 1 334 ? -2.332 -7.986 16.694 1.00 94.75 334 GLN A O 1
ATOM 2577 N N . PHE A 1 335 ? -0.447 -6.924 16.101 1.00 94.12 335 PHE A N 1
ATOM 2578 C CA . PHE A 1 335 ? -1.103 -5.969 15.214 1.00 94.12 335 PHE A CA 1
ATOM 2579 C C . PHE A 1 335 ? -0.309 -5.791 13.931 1.00 94.12 335 PHE A C 1
ATOM 2581 O O . PHE A 1 335 ? 0.922 -5.852 13.914 1.00 94.12 335 PHE A O 1
ATOM 2588 N N . LEU A 1 336 ? -1.025 -5.567 12.838 1.00 92.25 336 LEU A N 1
ATOM 2589 C CA . LEU A 1 336 ? -0.414 -5.074 11.621 1.00 92.25 336 LEU A CA 1
ATOM 2590 C C . LEU A 1 336 ? -0.306 -3.562 11.701 1.00 92.25 336 LEU A C 1
ATOM 2592 O O . LEU A 1 336 ? -1.251 -2.922 12.139 1.00 92.25 336 LEU A O 1
ATOM 2596 N N . LEU A 1 337 ? 0.786 -2.995 11.215 1.00 92.56 337 LEU A N 1
ATOM 2597 C CA . LEU A 1 337 ? 0.996 -1.564 11.081 1.00 92.56 337 LEU A CA 1
ATOM 2598 C C . LEU A 1 337 ? 1.329 -1.249 9.625 1.00 92.56 337 LEU A C 1
ATOM 2600 O O . LEU A 1 337 ? 2.277 -1.793 9.060 1.00 92.56 337 LEU A O 1
ATOM 2604 N N . SER A 1 338 ? 0.564 -0.347 9.029 1.00 89.06 338 SER A N 1
ATOM 2605 C CA . SER A 1 338 ? 0.769 0.160 7.678 1.00 89.06 338 SER A CA 1
ATOM 2606 C C . SER A 1 338 ? 0.759 1.684 7.690 1.00 89.06 338 SER A C 1
ATOM 2608 O O . SER A 1 338 ? 0.328 2.322 8.653 1.00 89.06 338 SER A O 1
ATOM 2610 N N . CYS A 1 339 ? 1.236 2.276 6.604 1.00 87.31 339 CYS A N 1
ATOM 2611 C CA . CYS A 1 339 ? 1.073 3.693 6.354 1.00 87.31 339 CYS A CA 1
ATOM 2612 C C . CYS A 1 339 ? 0.585 3.902 4.923 1.00 87.31 339 CYS A C 1
ATOM 2614 O O . CYS A 1 339 ? 1.304 3.618 3.965 1.00 87.31 339 CYS A O 1
ATOM 2616 N N . SER A 1 340 ? -0.645 4.395 4.784 1.00 74.75 340 SER A N 1
ATOM 2617 C CA . SER A 1 340 ? -1.330 4.495 3.490 1.00 74.75 340 SER A CA 1
ATOM 2618 C C . SER A 1 340 ? -0.781 5.605 2.597 1.00 74.75 340 SER A C 1
ATOM 2620 O O . SER A 1 340 ? -0.872 5.510 1.375 1.00 74.75 340 SER A O 1
ATOM 2622 N N . THR A 1 341 ? -0.171 6.630 3.195 1.00 74.75 341 THR A N 1
ATOM 2623 C CA . THR A 1 341 ? 0.413 7.777 2.485 1.00 74.75 341 THR A CA 1
ATOM 2624 C C . THR A 1 341 ? 1.934 7.880 2.642 1.00 74.75 341 THR A C 1
ATOM 2626 O O . THR A 1 341 ? 2.550 8.760 2.044 1.00 74.75 341 THR A O 1
ATOM 2629 N N . CYS A 1 342 ? 2.583 6.958 3.366 1.00 72.56 342 CYS A N 1
ATOM 2630 C CA . CYS A 1 342 ? 4.045 6.929 3.446 1.00 72.56 342 CYS A CA 1
ATOM 2631 C C . CYS A 1 342 ? 4.619 6.449 2.114 1.00 72.56 342 CYS A C 1
ATOM 2633 O O . CYS A 1 342 ? 4.508 5.280 1.746 1.00 72.56 342 CYS A O 1
ATOM 2635 N N . GLY A 1 343 ? 5.242 7.368 1.386 1.0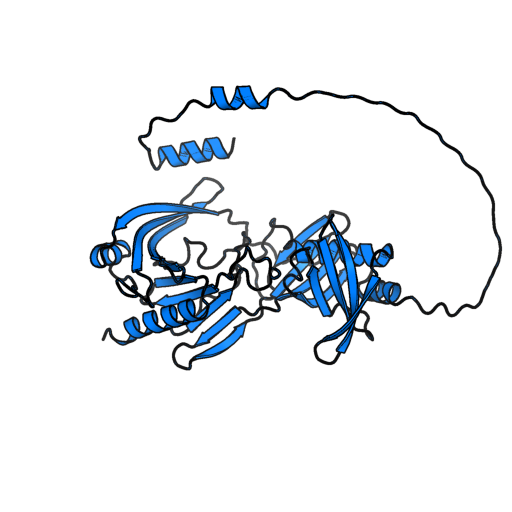0 62.81 343 GLY A N 1
ATOM 2636 C CA . GLY A 1 343 ? 5.816 7.104 0.074 1.00 62.81 343 GLY A CA 1
ATOM 2637 C C . GLY A 1 343 ? 5.117 7.846 -1.056 1.00 62.81 343 GLY A C 1
ATOM 2638 O O . GLY A 1 343 ? 5.658 7.853 -2.149 1.00 62.81 343 GLY A O 1
ATOM 2639 N N . GLY A 1 344 ? 3.988 8.527 -0.834 1.00 59.84 344 GLY A N 1
ATOM 2640 C CA . GLY A 1 344 ? 3.702 9.708 -1.653 1.00 59.84 344 GLY A CA 1
ATOM 2641 C C . GLY A 1 344 ? 4.805 10.726 -1.365 1.00 59.84 344 GLY A C 1
ATOM 2642 O O . GLY A 1 344 ? 5.205 10.839 -0.207 1.00 59.84 344 GLY A O 1
ATOM 2643 N N . GLY A 1 345 ? 5.369 11.383 -2.381 1.00 54.25 345 GLY A N 1
ATOM 2644 C CA . GLY A 1 345 ? 6.437 12.369 -2.172 1.00 54.25 345 GLY A CA 1
ATOM 2645 C C . GLY A 1 345 ? 6.061 13.398 -1.103 1.00 54.25 345 GLY A C 1
ATOM 2646 O O . GLY A 1 345 ? 4.882 13.546 -0.785 1.00 54.25 345 GLY A O 1
ATOM 2647 N N . SER A 1 346 ? 7.063 14.093 -0.563 1.00 50.16 346 SER A N 1
ATOM 2648 C CA . SER A 1 346 ? 7.002 15.075 0.534 1.00 50.16 346 SER A CA 1
ATOM 2649 C C . SER A 1 346 ? 6.147 16.321 0.251 1.00 50.16 346 SER A C 1
ATOM 2651 O O . SER A 1 346 ? 6.481 17.415 0.696 1.00 50.16 346 SER A O 1
ATOM 2653 N N . ALA A 1 347 ? 5.067 16.182 -0.514 1.00 56.06 347 ALA A N 1
ATOM 2654 C CA . ALA A 1 347 ? 4.028 17.166 -0.678 1.00 56.06 347 ALA A CA 1
ATOM 2655 C C . ALA A 1 347 ? 3.569 17.592 0.727 1.00 56.06 347 ALA A C 1
ATOM 2657 O O . ALA A 1 347 ? 2.996 16.768 1.449 1.00 56.06 347 ALA A O 1
ATOM 2658 N N . PRO A 1 348 ? 3.828 18.842 1.139 1.00 59.34 348 PRO A N 1
ATOM 2659 C CA . PRO A 1 348 ? 3.565 19.297 2.502 1.00 59.34 348 PRO A CA 1
ATOM 2660 C C . PRO A 1 348 ? 2.087 19.162 2.898 1.00 59.34 348 PRO A C 1
ATOM 2662 O O . PRO A 1 348 ? 1.774 19.125 4.082 1.00 59.34 348 PRO A O 1
ATOM 2665 N N . GLN A 1 349 ? 1.183 19.032 1.920 1.00 64.94 349 GLN A N 1
ATOM 2666 C CA . GLN A 1 349 ? -0.246 18.839 2.146 1.00 64.94 349 GLN A CA 1
ATOM 2667 C C . GLN A 1 349 ? -0.671 17.418 2.570 1.00 64.94 349 GLN A C 1
ATOM 2669 O O . GLN A 1 349 ? -1.808 17.251 3.007 1.00 64.94 349 GLN A O 1
ATOM 2674 N N . PHE A 1 350 ? 0.176 16.387 2.442 1.00 68.31 350 PHE A N 1
ATOM 2675 C CA . PHE A 1 350 ? -0.208 15.014 2.798 1.00 68.31 350 PHE A CA 1
ATOM 2676 C C . PHE A 1 350 ? 0.514 14.540 4.057 1.00 68.31 350 PHE A C 1
ATOM 2678 O O . PHE A 1 350 ? 1.676 14.138 4.025 1.00 68.31 350 PHE A O 1
ATOM 2685 N N . HIS A 1 351 ? -0.203 14.526 5.180 1.00 79.44 351 HIS A N 1
ATOM 2686 C CA . HIS A 1 351 ? 0.291 13.891 6.396 1.00 79.44 351 HIS A CA 1
ATOM 2687 C C . HIS A 1 351 ? 0.299 12.358 6.241 1.00 79.44 351 HIS A C 1
ATOM 2689 O O . HIS A 1 351 ? -0.656 11.789 5.693 1.00 79.44 351 HIS A O 1
ATOM 2695 N N . PRO A 1 352 ? 1.352 11.663 6.717 1.00 85.19 352 PRO A N 1
ATOM 2696 C CA . PRO A 1 352 ? 1.373 10.208 6.754 1.00 85.19 352 PRO A CA 1
ATOM 2697 C C . PRO A 1 352 ? 0.208 9.713 7.614 1.00 85.19 352 PRO A C 1
ATOM 2699 O O . PRO A 1 352 ? 0.122 10.059 8.787 1.00 85.19 352 PRO A O 1
ATOM 2702 N N . ILE A 1 353 ? -0.692 8.913 7.051 1.00 89.19 353 ILE A N 1
ATOM 2703 C CA . ILE A 1 353 ? -1.754 8.257 7.810 1.00 89.19 353 ILE A CA 1
ATOM 2704 C C . ILE A 1 353 ? -1.246 6.868 8.160 1.00 89.19 353 ILE A C 1
ATOM 2706 O O . ILE A 1 353 ? -1.153 5.983 7.306 1.00 89.19 353 ILE A O 1
ATOM 2710 N N . TRP A 1 354 ? -0.900 6.708 9.429 1.00 92.50 354 TRP A N 1
ATOM 2711 C CA . TRP A 1 354 ? -0.583 5.424 10.022 1.00 92.50 354 TRP A CA 1
ATOM 2712 C C . TRP A 1 354 ? -1.872 4.720 10.392 1.00 92.50 354 TRP A C 1
ATOM 2714 O O . TRP A 1 354 ? -2.798 5.330 10.928 1.00 92.50 354 TRP A O 1
ATOM 2724 N N . GLU A 1 355 ? -1.912 3.428 10.121 1.00 92.25 355 GLU A N 1
ATOM 2725 C CA . GLU A 1 355 ? -3.038 2.590 10.475 1.00 92.25 355 GLU A CA 1
ATOM 2726 C C . GLU A 1 355 ? -2.533 1.278 11.067 1.00 92.25 355 GLU A C 1
ATOM 2728 O O . GLU A 1 355 ? -1.596 0.675 10.541 1.00 92.25 355 GLU A O 1
ATOM 2733 N N . ALA A 1 356 ? -3.148 0.848 12.166 1.00 93.06 356 ALA A N 1
ATOM 2734 C CA . ALA A 1 356 ? -2.968 -0.480 12.717 1.00 93.06 356 ALA A CA 1
ATOM 2735 C C . ALA A 1 356 ? -4.260 -1.281 12.683 1.00 93.06 356 ALA A C 1
ATOM 2737 O O . ALA A 1 356 ? -5.346 -0.724 12.818 1.00 93.06 356 ALA A O 1
ATOM 2738 N N . GLN A 1 357 ? -4.121 -2.592 12.539 1.00 92.00 357 GLN A N 1
ATOM 2739 C CA . GLN A 1 357 ? -5.220 -3.548 12.598 1.00 92.00 357 GLN A CA 1
ATOM 2740 C C . GLN A 1 357 ? -4.865 -4.638 13.595 1.00 92.00 357 GLN A C 1
ATOM 2742 O O . GLN A 1 357 ? -3.737 -5.125 13.582 1.00 92.00 357 GLN A O 1
ATOM 2747 N N . MET A 1 358 ? -5.799 -5.018 14.460 1.00 93.81 358 MET A N 1
ATOM 2748 C CA . MET A 1 358 ? -5.576 -6.019 15.503 1.00 93.81 358 MET A CA 1
ATOM 2749 C C . MET A 1 358 ? -6.864 -6.746 15.887 1.00 93.81 358 MET A C 1
ATOM 2751 O O . MET A 1 358 ? -7.960 -6.371 15.465 1.00 93.81 358 MET A O 1
ATOM 2755 N N . ARG A 1 359 ? -6.726 -7.790 16.708 1.00 91.75 359 ARG A N 1
ATOM 2756 C CA . ARG A 1 359 ? -7.848 -8.448 17.388 1.00 91.75 359 ARG A CA 1
ATOM 2757 C C . ARG A 1 359 ? -7.815 -8.129 18.878 1.00 91.75 359 ARG A C 1
ATOM 2759 O O . ARG A 1 359 ? -6.758 -8.250 19.496 1.00 91.75 359 ARG A O 1
ATOM 2766 N N . ALA A 1 360 ? -8.963 -7.774 19.446 1.00 90.25 360 ALA A N 1
ATOM 2767 C CA . ALA A 1 360 ? -9.096 -7.425 20.861 1.00 90.25 360 ALA A CA 1
ATOM 2768 C C . ALA A 1 360 ? -10.501 -7.805 21.367 1.00 90.25 360 ALA A C 1
ATOM 2770 O O . ALA A 1 360 ? -11.478 -7.414 20.746 1.00 90.25 360 ALA A O 1
ATOM 2771 N N . HIS A 1 361 ? -10.626 -8.600 22.439 1.00 86.94 361 HIS A N 1
ATOM 2772 C CA . HIS A 1 361 ? -11.919 -9.084 22.981 1.00 86.94 361 HIS A CA 1
ATOM 2773 C C . HIS A 1 361 ? -12.904 -9.661 21.937 1.00 86.94 361 HIS A C 1
ATOM 2775 O O . HIS A 1 361 ? -14.102 -9.388 21.967 1.00 86.94 361 HIS A O 1
ATOM 2781 N N . GLY A 1 362 ? -12.407 -10.443 20.973 1.00 87.62 362 GLY A N 1
ATOM 2782 C CA . GLY A 1 362 ? -13.246 -10.987 19.894 1.00 87.62 362 GLY A CA 1
ATOM 2783 C C . GLY A 1 362 ? -13.687 -9.955 18.846 1.00 87.62 362 GLY A C 1
ATOM 2784 O O . GLY A 1 362 ? -14.380 -10.318 17.898 1.00 87.62 362 GLY A O 1
ATOM 2785 N N . LEU A 1 363 ? -13.250 -8.701 18.978 1.00 89.50 363 LEU A N 1
ATOM 2786 C CA . LEU A 1 363 ? -13.442 -7.635 18.006 1.00 89.50 363 LEU A CA 1
ATOM 2787 C C . LEU A 1 363 ? -12.265 -7.560 17.034 1.00 89.50 363 LEU A C 1
ATOM 2789 O O . LEU A 1 363 ? -11.121 -7.906 17.351 1.00 89.50 363 LEU A O 1
ATOM 2793 N N . PHE A 1 364 ? -12.556 -7.023 15.858 1.00 90.12 364 PHE A N 1
ATOM 2794 C CA . PHE A 1 364 ? -11.587 -6.520 14.899 1.00 90.12 364 PHE A CA 1
ATOM 2795 C C . PHE A 1 364 ? -11.445 -5.021 15.140 1.00 90.12 364 PHE A C 1
ATOM 2797 O O . PHE A 1 364 ? -12.442 -4.303 15.122 1.00 90.12 364 PHE A O 1
ATOM 2804 N N . VAL A 1 365 ? -10.219 -4.563 15.394 1.00 92.31 365 VAL A N 1
ATOM 2805 C CA . VAL A 1 365 ? -9.935 -3.182 15.808 1.00 92.31 365 VAL A CA 1
ATOM 2806 C C . VAL A 1 365 ? -8.961 -2.527 14.843 1.00 92.31 365 VAL A C 1
ATOM 2808 O O . VAL A 1 365 ? -7.952 -3.128 14.471 1.00 92.31 365 VAL A O 1
ATOM 2811 N N . ARG A 1 366 ? -9.310 -1.325 14.381 1.00 92.00 366 ARG A N 1
ATOM 2812 C CA . ARG A 1 366 ? -8.533 -0.539 13.425 1.00 92.00 366 ARG A CA 1
ATOM 2813 C C . ARG A 1 366 ? -8.267 0.801 14.055 1.00 92.00 366 ARG A C 1
ATOM 2815 O O . ARG A 1 366 ? -9.197 1.482 14.459 1.00 92.00 366 ARG A O 1
ATOM 2822 N N . ILE A 1 367 ? -7.005 1.183 14.094 1.00 94.69 367 ILE A N 1
ATOM 2823 C CA . ILE A 1 367 ? -6.545 2.412 14.719 1.00 94.69 367 ILE A CA 1
ATOM 2824 C C . ILE A 1 367 ? -5.906 3.264 13.635 1.00 94.69 367 ILE A C 1
ATOM 2826 O O . ILE A 1 367 ? -5.025 2.771 12.940 1.00 94.69 367 ILE A O 1
ATOM 2830 N N . ARG A 1 368 ? -6.302 4.527 13.483 1.00 94.50 368 ARG A N 1
ATOM 2831 C CA . ARG A 1 368 ? -5.758 5.446 12.471 1.00 94.50 368 ARG A CA 1
ATOM 2832 C C . ARG A 1 368 ? -5.291 6.738 13.118 1.00 94.50 368 ARG A C 1
ATOM 2834 O O . ARG A 1 368 ? -5.957 7.255 14.003 1.00 94.50 368 ARG A O 1
ATOM 2841 N N . SER A 1 369 ? -4.150 7.269 12.693 1.00 95.12 369 SER A N 1
ATOM 2842 C CA . SER A 1 369 ? -3.654 8.572 13.151 1.00 95.12 369 SER A CA 1
ATOM 2843 C C . SER A 1 369 ? -2.602 9.128 12.196 1.00 95.12 369 SER A C 1
ATOM 2845 O O . SER A 1 369 ? -1.972 8.387 11.444 1.00 95.12 369 SER A O 1
ATOM 2847 N N . 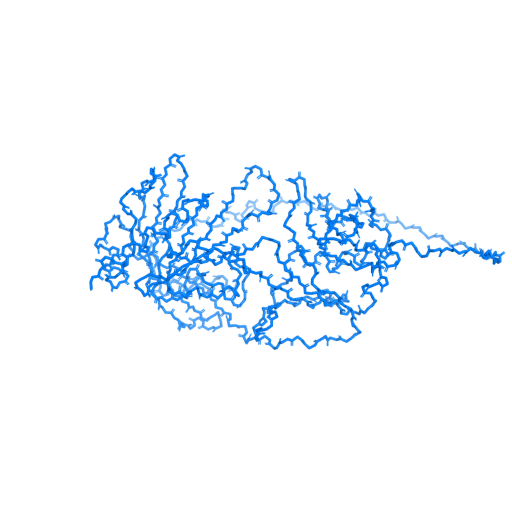TRP A 1 370 ? -2.327 10.429 12.287 1.00 92.31 370 TRP A N 1
ATOM 2848 C CA . TRP A 1 370 ? -1.126 11.016 11.682 1.00 92.31 370 TRP A CA 1
ATOM 2849 C C . TRP A 1 370 ? 0.181 10.614 12.384 1.00 92.31 370 TRP A C 1
ATOM 2851 O O . TRP A 1 370 ? 1.264 10.782 11.827 1.00 92.31 370 TRP A O 1
ATOM 2861 N N . SER A 1 371 ? 0.109 10.075 13.606 1.00 94.31 371 SER A N 1
ATOM 2862 C CA . SER A 1 371 ? 1.287 9.712 14.399 1.00 94.31 371 SER A CA 1
ATOM 2863 C C . SER A 1 371 ? 1.463 8.202 14.510 1.00 94.31 371 SER A C 1
ATOM 2865 O O . SER A 1 371 ? 0.659 7.517 15.143 1.00 94.31 371 SER A O 1
ATOM 2867 N N . ARG A 1 372 ? 2.582 7.691 13.979 1.00 94.12 372 ARG A N 1
ATOM 2868 C CA . ARG A 1 372 ? 2.992 6.284 14.131 1.00 94.12 372 ARG A CA 1
ATOM 2869 C C . ARG A 1 372 ? 3.025 5.860 15.594 1.00 94.12 372 ARG A C 1
ATOM 2871 O O . ARG A 1 372 ? 2.475 4.824 15.953 1.00 94.12 372 ARG A O 1
ATOM 2878 N N . THR A 1 373 ? 3.679 6.666 16.428 1.00 95.56 373 THR A N 1
ATOM 2879 C CA . THR A 1 373 ? 3.853 6.385 17.855 1.00 95.56 373 THR A CA 1
ATOM 2880 C C . THR A 1 373 ? 2.507 6.313 18.560 1.00 95.56 373 THR A C 1
ATOM 2882 O O . THR A 1 373 ? 2.311 5.434 19.390 1.00 95.56 373 THR A O 1
ATOM 2885 N N . ARG A 1 374 ? 1.550 7.172 18.185 1.0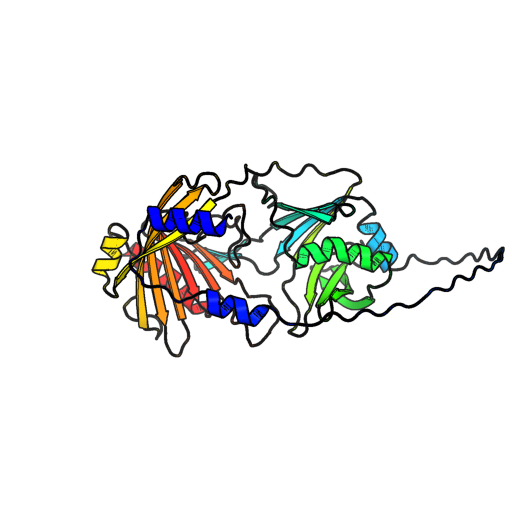0 96.06 374 ARG A N 1
ATOM 2886 C CA . ARG A 1 374 ? 0.203 7.159 18.764 1.00 96.06 374 ARG A CA 1
ATOM 2887 C C . ARG A 1 374 ? -0.581 5.906 18.377 1.00 96.06 374 ARG A C 1
ATOM 2889 O O . ARG A 1 374 ? -1.231 5.329 19.240 1.00 96.06 374 ARG A O 1
ATOM 2896 N N . VAL A 1 375 ? -0.484 5.460 17.121 1.00 96.12 375 VAL A N 1
ATOM 2897 C CA . VAL A 1 375 ? -1.107 4.200 16.676 1.00 96.12 375 VAL A CA 1
ATOM 2898 C C . VAL A 1 375 ? -0.544 3.005 17.449 1.00 96.12 375 VAL A C 1
ATOM 2900 O O . VAL A 1 375 ? -1.312 2.183 17.941 1.00 96.12 375 VAL A O 1
ATOM 2903 N N . ILE A 1 376 ? 0.783 2.921 17.589 1.00 95.75 376 ILE A N 1
ATOM 2904 C CA . ILE A 1 376 ? 1.441 1.838 18.338 1.00 95.75 376 ILE A CA 1
ATOM 2905 C C . ILE A 1 376 ? 1.033 1.880 19.815 1.00 95.75 376 ILE A C 1
ATOM 2907 O O . ILE A 1 376 ? 0.608 0.862 20.349 1.00 95.75 376 ILE A O 1
ATOM 2911 N N . ALA A 1 377 ? 1.106 3.049 20.458 1.00 96.06 377 ALA A N 1
ATOM 2912 C CA . ALA A 1 377 ? 0.738 3.205 21.863 1.00 96.06 377 ALA A CA 1
ATOM 2913 C C . ALA A 1 377 ? -0.729 2.828 22.117 1.00 96.06 377 ALA A C 1
ATOM 2915 O O . ALA A 1 377 ? -1.027 2.166 23.107 1.00 96.06 377 ALA A O 1
ATOM 2916 N N . ALA A 1 378 ? -1.639 3.202 21.213 1.00 96.62 378 ALA A N 1
ATOM 2917 C CA . ALA A 1 378 ? -3.042 2.814 21.302 1.00 96.62 378 ALA A CA 1
ATOM 2918 C C . ALA A 1 378 ? -3.202 1.290 21.196 1.00 96.62 378 ALA A C 1
ATOM 2920 O O . ALA A 1 378 ? -3.866 0.695 22.037 1.00 96.62 378 ALA A O 1
ATOM 2921 N N . ALA A 1 379 ? -2.547 0.643 20.227 1.00 95.38 379 ALA A N 1
ATOM 2922 C CA . ALA A 1 379 ? -2.599 -0.813 20.078 1.00 95.38 379 ALA A CA 1
ATOM 2923 C C . ALA A 1 379 ? -2.050 -1.552 21.315 1.00 95.38 379 ALA A C 1
ATOM 2925 O O . ALA A 1 379 ? -2.641 -2.531 21.772 1.00 95.38 379 ALA A O 1
ATOM 2926 N N . GLU A 1 380 ? -0.947 -1.065 21.892 1.00 94.56 380 GLU A N 1
ATOM 2927 C CA . GLU A 1 380 ? -0.379 -1.611 23.129 1.00 94.56 380 GLU A CA 1
ATOM 2928 C C . GLU A 1 380 ? -1.321 -1.418 24.327 1.00 94.56 380 GLU A C 1
ATOM 2930 O O . GLU A 1 380 ? -1.570 -2.369 25.070 1.00 94.56 380 GLU A O 1
ATOM 2935 N N . HIS A 1 381 ? -1.888 -0.218 24.491 1.00 94.75 381 HIS A N 1
ATOM 2936 C CA . HIS A 1 381 ? -2.815 0.090 25.580 1.00 94.75 381 HIS A CA 1
ATOM 2937 C C . HIS A 1 381 ? -4.075 -0.774 25.506 1.00 94.75 381 HIS A C 1
ATOM 2939 O O . HIS A 1 381 ? -4.466 -1.388 26.498 1.00 94.75 381 HIS A O 1
ATOM 2945 N N . LEU A 1 382 ? -4.666 -0.898 24.313 1.00 93.06 382 LEU A N 1
ATOM 2946 C CA . LEU A 1 382 ? -5.828 -1.753 24.099 1.00 93.06 382 LEU A CA 1
ATOM 2947 C C . LEU A 1 382 ? -5.537 -3.214 24.430 1.00 93.06 382 LEU A C 1
ATOM 2949 O O . LEU A 1 382 ? -6.440 -3.900 24.893 1.00 93.06 382 LEU A O 1
ATOM 2953 N N . ARG A 1 383 ? -4.293 -3.687 24.259 1.00 88.44 383 ARG A N 1
ATOM 2954 C CA . ARG A 1 383 ? -3.915 -5.029 24.713 1.00 88.44 383 ARG A CA 1
ATOM 2955 C C . ARG A 1 383 ? -3.880 -5.148 26.229 1.00 88.44 383 ARG A C 1
ATOM 2957 O O . ARG A 1 383 ? -4.322 -6.165 26.749 1.00 88.44 383 ARG A O 1
ATOM 2964 N N . LEU A 1 384 ? -3.319 -4.172 26.938 1.00 86.81 384 LEU A N 1
ATOM 2965 C CA . LEU A 1 384 ? -3.207 -4.247 28.399 1.00 86.81 384 LEU A CA 1
ATOM 2966 C C . LEU A 1 384 ? -4.581 -4.379 29.061 1.00 86.81 384 LEU A C 1
ATOM 2968 O O . LEU A 1 384 ? -4.721 -5.143 30.011 1.00 86.81 384 LEU A O 1
ATOM 2972 N N . LEU A 1 385 ? -5.597 -3.730 28.487 1.00 84.44 385 LEU A N 1
ATOM 2973 C CA . LEU A 1 385 ? -6.992 -3.894 28.899 1.00 84.44 385 LEU A CA 1
ATOM 2974 C C . LEU A 1 385 ? -7.510 -5.336 28.719 1.00 84.44 385 LEU A C 1
ATOM 2976 O O . LEU A 1 385 ? -8.390 -5.761 29.460 1.00 84.44 385 LEU A O 1
ATOM 2980 N N . LEU A 1 386 ? -6.937 -6.111 27.789 1.00 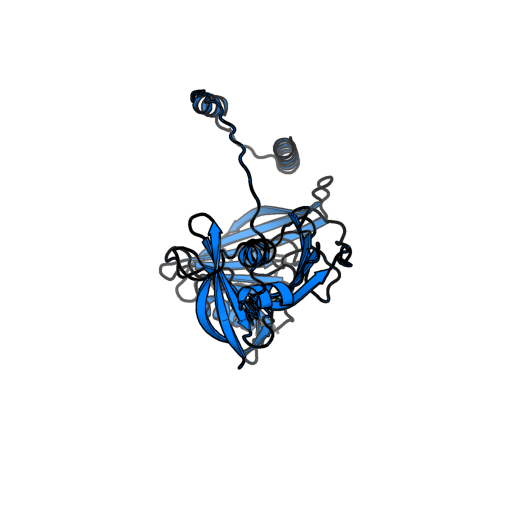73.62 386 LEU A N 1
ATOM 2981 C CA . LEU A 1 386 ? -7.279 -7.526 27.581 1.00 73.62 386 LEU A CA 1
ATOM 2982 C C . LEU A 1 386 ? -6.700 -8.433 28.664 1.00 73.62 386 LEU A C 1
ATOM 2984 O O . LEU A 1 386 ? -7.291 -9.456 28.983 1.00 73.62 386 LEU A O 1
ATOM 2988 N N . SER A 1 387 ? -5.512 -8.106 29.177 1.00 74.56 387 SER A N 1
ATOM 2989 C CA . SER A 1 387 ? -4.779 -8.966 30.115 1.00 74.56 387 SER A CA 1
ATOM 2990 C C . SER A 1 387 ? -5.252 -8.825 31.562 1.00 74.56 387 SER A C 1
ATOM 2992 O O . SER A 1 387 ? -4.857 -9.625 32.402 1.00 74.56 387 SER A O 1
ATOM 2994 N N . SER A 1 388 ? -6.072 -7.816 31.861 1.00 64.38 388 SER A N 1
ATOM 2995 C CA . SER A 1 388 ? -6.576 -7.517 33.204 1.00 64.38 388 SER A CA 1
ATOM 2996 C C . SER A 1 388 ? -7.987 -8.046 33.478 1.00 64.38 388 SER A C 1
ATOM 2998 O O . SER A 1 388 ? -8.498 -7.833 34.576 1.00 64.38 388 SER A O 1
ATOM 3000 N N . THR A 1 389 ? -8.619 -8.725 32.515 1.00 59.41 389 THR A N 1
ATOM 3001 C CA . THR A 1 389 ? -9.926 -9.367 32.722 1.00 59.41 389 THR A CA 1
ATOM 3002 C C . THR A 1 389 ? -9.690 -10.849 33.055 1.00 59.41 389 THR A C 1
ATOM 3004 O O . THR A 1 389 ? -9.203 -11.558 32.171 1.00 59.41 389 THR A O 1
ATOM 3007 N N . PRO A 1 390 ? -9.922 -11.287 34.309 1.00 49.25 390 PRO A N 1
ATOM 3008 C CA . PRO A 1 390 ? -9.639 -12.649 34.769 1.00 49.25 390 PRO A CA 1
ATOM 3009 C C . PRO A 1 390 ? -10.527 -13.720 34.130 1.00 49.25 390 PRO A C 1
ATOM 3011 O O . PRO A 1 390 ? -11.669 -13.392 33.725 1.00 49.25 390 PRO A O 1
#

Solvent-accessible surface area (backbone atoms only — not comparable to full-atom values): 22163 Å² total; per-residue (Å²): 113,69,68,59,55,50,49,52,52,47,39,71,76,50,75,74,93,73,94,78,85,77,66,68,68,65,56,67,75,73,72,83,83,83,92,81,88,86,88,79,88,88,86,86,89,88,86,85,85,92,85,84,85,79,91,70,91,64,88,72,69,70,48,73,50,54,45,30,42,59,52,44,51,84,35,46,22,39,38,39,32,32,29,47,68,73,48,36,27,41,30,36,62,87,78,68,47,71,43,77,44,71,53,52,42,30,35,44,31,35,67,84,80,71,46,48,39,31,33,38,80,97,57,67,57,26,27,70,83,54,59,43,60,68,65,58,40,46,46,68,59,44,50,57,50,23,37,76,69,62,60,43,44,80,78,51,74,48,77,55,96,89,38,59,19,43,26,34,36,33,76,78,52,100,65,33,34,38,37,36,33,24,30,70,86,69,27,40,64,47,31,36,27,41,32,42,90,51,36,57,32,49,48,33,35,41,76,42,70,43,44,32,79,56,85,72,92,67,65,64,49,52,76,78,69,50,61,44,67,46,83,42,81,76,44,81,47,85,48,66,69,61,52,16,56,60,42,72,67,60,61,89,79,81,60,69,51,52,96,81,20,35,58,74,45,26,36,31,28,45,25,39,29,23,28,61,80,82,61,44,77,76,44,75,46,40,23,37,39,39,37,26,42,43,97,91,47,52,38,39,38,40,39,21,66,55,77,71,54,83,59,74,46,21,51,77,70,54,91,45,83,45,53,51,47,71,63,72,82,47,53,80,61,25,29,35,39,31,45,50,42,63,38,56,30,80,35,88,88,63,72,40,38,24,36,32,39,30,45,53,92,79,22,40,36,37,30,36,18,67,40,60,67,57,36,50,51,49,57,52,53,57,47,54,66,59,74,71,62,131

Mean predicted aligned error: 12.12 Å

Secondary structure (DSSP, 8-state):
-HHHHHHHHHHHHS--------THHHHHTT---------------------------------HHHHHHHHH---SEEEEEEEESSPEEEEETTT--EEEE--EEEEEEETTTTEEEEE-TT-S-EE-SS---HHHHHIIIIIHHHHHTT--EEEEEEEETTEEEEEEEEESSSSEEEEEEEETTT--EEEEEEEETTEEEEEEEEEEEEEESS---PPPPPP---EEEEEEEEEE---HHHHHHHTTS------SEETTEEEEEEEEEEEEEEETTT--EEEEEEEEEEEEEETTEEEEEEEESSTTSSSSSPPTTS--SSS-TTPPPPPTTEEEEEESSBTB---TT----EEEEEEETTEEEEEEES-HHHHHHHHHHHHHHHHT--

Foldseek 3Di:
DLVVVVVVVCCVVPPDDDDDDDCVVVVVVPPDDDDDDDDDDDDDDDDDDDDDDDPPPDPPVQPLLSLLLVLLDDAQKKKFKKWWPFFWWKAQLVVRDIDGDIFIKIKIAGQVVRAMWIDGPPDLATQPPPHPDVLVSCCRNPSSVCSVVVQKDFPDWDADPNFIWTWIWHDDDPFKIKIFTAGSPSSYTQWMWIAGPLGTFTIIGTPDMYHHNDDDPDRDHDPPQPKDKDKDFPDKDPDPVVQCVLQPNDDFDCDCDDPRWGWPIKTKIWMWIARSVPRHTDDIWIKMWIWTDDPVWIKIKIKTLDCPGPCLQPDSHDDDQWHPNPPDQDDASIKTKTWSCVRGHPPVPDQTKIKIWHDAPSMIMIMITSDPVRRSVSVSSSVVVRVPDD

Radius of gyration: 26.76 Å; Cα contacts (8 Å, |Δi|>4): 799; chains: 1; bounding box: 70×47×89 Å

pLDDT: mean 77.99, std 19.4, range [34.53, 98.5]

Nearest PDB structures (foldseek):
  2zf4-assembly1_B  TM=5.169E-01  e=5.972E-02  Chromobacterium violaceum
  2zf4-assembly2_C  TM=5.543E-01  e=1.082E-01  Chromobacterium violaceum
  2zf4-assembly3_F  TM=5.173E-01  e=1.417E-01  Chromobacterium violaceum
  6e8n-assembly1_B  TM=4.204E-01  e=6.653E-02  Homo sapiens
  6e7o-assembly1_A  TM=4.534E-01  e=1.272E-01  Homo sapiens